Protein AF-A0A847WCS1-F1 (afdb_monomer_lite)

Radius of gyration: 40.18 Å; chains: 1; bounding box: 120×86×100 Å

Sequence (446 aa):
MSDKREQFNSEPVEEYTLEAILAEYKSEAFLKNERRLSREELEKQAEEIIREMRRLAELEVAEEAVPQTELPQEEPATQPEQEAESAAPQESSHPEMVAEELPERELYAKYDPVKTDSEYKFTEDIARAEKAIQKDEARRRRKEEQQLRAERRAALKAQRLEEQNRRKEEEPELTLAEAMSKYAYGLPSLRRRTFMSFLICALMVLMLIFDRTGTHVALLFPPDPVKQAMSFMLLQLLVMLFGVDVLINGLTDLFTLKPSGDSLAALACLASLADALLIILGRADNTGQPYCTAAACTLAFALQGSKLKKKGFRVVFKTMKATKVPTIVTAEGDKTEEGVVLCRKLGSSAGFIKKTEEPNIADRVYLRLAPLLIIASALFALVAAAMNGGRVYVHFFAAMTAVSASFTVSLIYNRPFAAIARRLADYGAVIAGWTGAKEISEAVGI

pLDDT: mean 74.34, std 20.88, range [23.66, 95.81]

Structure (mmCIF, N/CA/C/O backbone):
data_AF-A0A847WCS1-F1
#
_entry.id   AF-A0A847WCS1-F1
#
loop_
_atom_site.group_PDB
_atom_site.id
_atom_site.type_symbol
_atom_site.label_atom_id
_atom_site.label_alt_id
_atom_site.label_comp_id
_atom_site.label_asym_id
_atom_site.label_entity_id
_atom_site.label_seq_id
_atom_site.pdbx_PDB_ins_code
_atom_site.Cartn_x
_atom_site.Cartn_y
_atom_site.Cartn_z
_atom_site.occupancy
_atom_site.B_iso_or_equiv
_atom_site.auth_seq_id
_atom_site.auth_comp_id
_atom_site.auth_asym_id
_atom_site.auth_atom_id
_atom_site.pdbx_PDB_model_num
ATOM 1 N N . MET A 1 1 ? -58.349 -21.058 -31.175 1.00 37.59 1 MET A N 1
ATOM 2 C CA . MET A 1 1 ? -57.361 -22.090 -31.552 1.00 37.59 1 MET A CA 1
ATOM 3 C C . MET A 1 1 ? -56.083 -21.728 -30.812 1.00 37.59 1 MET A C 1
ATOM 5 O O . MET A 1 1 ? -55.447 -20.763 -31.197 1.00 37.59 1 MET A O 1
ATOM 9 N N . SER A 1 2 ? -55.939 -22.174 -29.561 1.00 33.75 2 SER A N 1
ATOM 10 C CA . SER A 1 2 ? -55.423 -23.509 -29.180 1.00 33.75 2 SER A CA 1
ATOM 11 C C . SER A 1 2 ? -53.913 -23.576 -29.420 1.00 33.75 2 SER A C 1
ATOM 13 O O . SER A 1 2 ? -53.486 -23.295 -30.526 1.00 33.75 2 SER A O 1
ATOM 15 N N . ASP A 1 3 ? -53.056 -23.973 -28.487 1.00 38.62 3 ASP A N 1
ATOM 16 C CA . ASP A 1 3 ? -53.219 -24.498 -27.130 1.00 38.62 3 ASP A CA 1
ATOM 17 C C . ASP A 1 3 ? -51.796 -24.651 -26.541 1.00 38.62 3 ASP A C 1
ATOM 19 O O . ASP A 1 3 ? -50.854 -24.846 -27.304 1.00 38.62 3 ASP A O 1
ATOM 23 N N . LYS A 1 4 ? -51.711 -24.669 -25.203 1.00 38.28 4 LYS A N 1
ATOM 24 C CA . LYS A 1 4 ? -50.701 -25.343 -24.344 1.00 38.28 4 LYS A CA 1
ATOM 25 C C . LYS A 1 4 ? -49.237 -24.859 -24.331 1.00 38.28 4 LYS A C 1
ATOM 27 O O . LYS A 1 4 ? -48.561 -24.857 -25.345 1.00 38.28 4 LYS A O 1
ATOM 32 N N . ARG A 1 5 ? -48.781 -24.315 -23.181 1.00 34.03 5 ARG A N 1
ATOM 33 C CA . ARG A 1 5 ? -48.191 -24.986 -21.972 1.00 34.03 5 ARG A CA 1
ATOM 34 C C . ARG A 1 5 ? -46.751 -25.440 -22.261 1.00 34.03 5 ARG A C 1
ATOM 36 O O . ARG A 1 5 ? -46.531 -26.039 -23.297 1.00 34.03 5 ARG A O 1
ATOM 43 N N . GLU A 1 6 ? -45.740 -25.106 -21.456 1.00 43.44 6 GLU A N 1
ATOM 44 C CA . GLU A 1 6 ? -45.509 -25.452 -20.032 1.00 43.44 6 GLU A CA 1
ATOM 45 C C . GLU A 1 6 ? -44.776 -24.287 -19.292 1.00 43.44 6 GLU A C 1
ATOM 47 O O . GLU A 1 6 ? -43.970 -23.605 -19.915 1.00 43.44 6 GLU A O 1
ATOM 52 N N . GLN A 1 7 ? -45.135 -23.819 -18.076 1.00 37.75 7 GLN A N 1
ATOM 53 C CA . GLN A 1 7 ? -44.969 -24.405 -16.714 1.00 37.75 7 GLN A CA 1
ATOM 54 C C . GLN A 1 7 ? -43.489 -24.711 -16.377 1.00 37.75 7 GLN A C 1
ATOM 56 O O . GLN A 1 7 ? -42.843 -25.368 -17.172 1.00 37.75 7 GLN A O 1
ATOM 61 N N . PHE A 1 8 ? -42.820 -24.306 -15.285 1.00 33.00 8 PHE A N 1
ATOM 62 C CA . PHE A 1 8 ? -43.088 -23.931 -13.875 1.00 33.00 8 PHE A CA 1
ATOM 63 C C . PHE A 1 8 ? -41.818 -23.137 -13.416 1.00 33.00 8 PHE A C 1
ATOM 65 O O . PHE A 1 8 ? -40.750 -23.369 -13.972 1.00 33.00 8 PHE A O 1
ATOM 72 N N . ASN A 1 9 ? -41.777 -22.181 -12.483 1.00 31.84 9 ASN A N 1
ATOM 73 C CA . ASN A 1 9 ? -42.064 -22.294 -11.054 1.00 31.84 9 ASN A CA 1
ATOM 74 C C . ASN A 1 9 ? -42.052 -20.868 -10.455 1.00 31.84 9 ASN A C 1
ATOM 76 O O . ASN A 1 9 ? -41.029 -20.186 -10.512 1.00 31.84 9 ASN A O 1
ATOM 80 N N . SER A 1 10 ? -43.179 -20.406 -9.921 1.00 38.66 10 SER A N 1
ATOM 81 C CA . SER A 1 10 ? -43.286 -19.154 -9.166 1.00 38.66 10 SER A CA 1
ATOM 82 C C . SER A 1 10 ? -43.655 -19.512 -7.733 1.00 38.66 10 SER A C 1
ATOM 84 O O . SER A 1 10 ? -44.780 -19.948 -7.486 1.00 38.66 10 SER A O 1
ATOM 86 N N . GLU A 1 11 ? -42.709 -19.357 -6.811 1.00 40.66 11 GLU A N 1
ATOM 87 C CA . GLU A 1 11 ? -42.997 -19.393 -5.378 1.00 40.66 11 GLU A CA 1
ATOM 88 C C . GLU A 1 11 ? -43.954 -18.240 -5.027 1.00 40.66 11 GLU A C 1
ATOM 90 O O . GLU A 1 11 ? -43.797 -17.133 -5.559 1.00 40.66 11 GLU A O 1
ATOM 95 N N . PRO A 1 12 ? -44.971 -18.470 -4.182 1.00 41.72 12 PRO A N 1
ATOM 96 C CA . PRO A 1 12 ? -45.844 -17.400 -3.737 1.00 41.72 12 PRO A CA 1
ATOM 97 C C . PRO A 1 12 ? -45.059 -16.480 -2.800 1.00 41.72 12 PRO A C 1
ATOM 99 O O . PRO A 1 12 ? -44.507 -16.912 -1.793 1.00 41.72 12 PRO A O 1
ATOM 102 N N . VAL A 1 13 ? -45.021 -15.193 -3.138 1.00 45.59 13 VAL A N 1
ATOM 103 C CA . VAL A 1 13 ? -44.624 -14.140 -2.203 1.00 45.59 13 VAL A CA 1
ATOM 104 C C . VAL A 1 13 ? -45.697 -14.106 -1.118 1.00 45.59 13 VAL A C 1
ATOM 106 O O . VAL A 1 13 ? -46.792 -13.596 -1.350 1.00 45.59 13 VAL A O 1
ATOM 109 N N . GLU A 1 14 ? -45.415 -14.708 0.036 1.00 50.34 14 GLU A N 1
ATOM 110 C CA . GLU A 1 14 ? -46.241 -14.553 1.230 1.00 50.34 14 GLU A CA 1
ATOM 111 C C . GLU A 1 14 ? -46.195 -13.080 1.655 1.00 50.34 14 GLU A C 1
ATOM 113 O O . GLU A 1 14 ? -45.198 -12.576 2.175 1.00 50.34 14 GLU A O 1
ATOM 118 N N . GLU A 1 15 ? -47.280 -12.353 1.388 1.00 49.22 15 GLU A N 1
ATOM 119 C CA . GLU A 1 15 ? -47.531 -11.069 2.030 1.00 49.22 15 GLU A CA 1
ATOM 120 C C . GLU A 1 15 ? -47.721 -11.319 3.530 1.00 49.22 15 GLU A C 1
ATOM 122 O O . GLU A 1 15 ? -48.781 -11.758 3.980 1.00 49.22 15 GLU A O 1
ATOM 127 N N . TYR A 1 16 ? -46.680 -11.037 4.315 1.00 54.09 16 TYR A N 1
ATOM 128 C CA . TYR A 1 16 ? -46.764 -11.010 5.771 1.00 54.09 16 TYR A CA 1
ATOM 129 C C . TYR A 1 16 ? -47.718 -9.895 6.203 1.00 54.09 16 TYR A C 1
ATOM 131 O O . TYR A 1 16 ? -47.348 -8.726 6.334 1.00 54.09 16 TYR A O 1
ATOM 139 N N . THR A 1 17 ? -48.978 -10.260 6.409 1.00 65.75 17 THR A N 1
ATOM 140 C CA . THR A 1 17 ? -49.976 -9.368 6.991 1.00 65.75 17 THR A CA 1
ATOM 141 C C . THR A 1 17 ? -49.693 -9.192 8.483 1.00 65.75 17 THR A C 1
ATOM 143 O O . THR A 1 17 ? -49.272 -10.119 9.177 1.00 65.75 17 THR A O 1
ATOM 146 N N . LEU A 1 18 ? -49.932 -7.984 9.004 1.00 51.53 18 LEU A N 1
ATOM 147 C CA . LEU A 1 18 ? -49.748 -7.651 10.425 1.00 51.53 18 LEU A CA 1
ATOM 148 C C . LEU A 1 18 ? -50.514 -8.621 11.348 1.00 51.53 18 LEU A C 1
ATOM 150 O O . LEU A 1 18 ? -50.084 -8.905 12.463 1.00 51.53 18 LEU A O 1
ATOM 154 N N . GLU A 1 19 ? -51.636 -9.152 10.861 1.00 63.06 19 GLU A N 1
ATOM 155 C CA . GLU A 1 19 ? -52.473 -10.129 11.555 1.00 63.06 19 GLU A CA 1
ATOM 156 C C . GLU A 1 19 ? -51.798 -11.501 11.676 1.00 63.06 19 GLU A C 1
ATOM 158 O O . GLU A 1 19 ? -51.911 -12.127 12.729 1.00 63.06 19 GLU A O 1
ATOM 163 N N . ALA A 1 20 ? -51.035 -11.934 10.665 1.00 67.94 20 ALA A N 1
ATOM 164 C CA . ALA A 1 20 ? -50.258 -13.172 10.713 1.00 67.94 20 ALA A CA 1
ATOM 165 C C . ALA A 1 20 ? -49.102 -13.072 11.723 1.00 67.94 20 ALA A C 1
ATOM 167 O O . ALA A 1 20 ? -48.931 -13.968 12.547 1.00 67.94 20 ALA A O 1
ATOM 168 N N . ILE A 1 21 ? -48.393 -11.936 11.752 1.00 62.59 21 ILE A N 1
ATOM 169 C CA . ILE A 1 21 ? -47.317 -11.672 12.727 1.00 62.59 21 ILE A CA 1
ATOM 170 C C . ILE A 1 21 ? -47.882 -11.605 14.155 1.00 62.59 21 ILE A C 1
ATOM 172 O O . ILE A 1 21 ? -47.307 -12.152 15.096 1.00 62.59 21 ILE A O 1
ATOM 176 N N . LEU A 1 22 ? -49.038 -10.959 14.339 1.00 60.16 22 LEU A N 1
ATOM 177 C CA . LEU A 1 22 ? -49.701 -10.894 15.643 1.00 60.16 22 LEU A CA 1
ATOM 178 C C . LEU A 1 22 ? -50.231 -12.258 16.092 1.00 60.16 22 LEU A C 1
ATOM 180 O O . LEU A 1 22 ? -50.195 -12.543 17.288 1.00 60.16 22 LEU A O 1
ATOM 184 N N . ALA A 1 23 ? -50.713 -13.096 15.174 1.00 69.44 23 ALA A N 1
ATOM 185 C CA . ALA A 1 23 ? -51.176 -14.445 15.480 1.00 69.44 23 ALA A CA 1
ATOM 186 C C . ALA A 1 23 ? -50.016 -15.366 15.883 1.00 69.44 23 ALA A C 1
ATOM 188 O O . ALA A 1 23 ? -50.132 -16.076 16.884 1.00 69.44 23 ALA A O 1
ATOM 189 N N . GLU A 1 24 ? -48.887 -15.290 15.178 1.00 66.12 24 GLU A N 1
ATOM 190 C CA . GLU A 1 24 ? -47.669 -16.036 15.499 1.00 66.12 24 GLU A CA 1
ATOM 191 C C . GLU A 1 24 ? -47.124 -15.631 16.879 1.00 66.12 24 GLU A C 1
ATOM 193 O O . GLU A 1 24 ? -46.947 -16.483 17.751 1.00 66.12 24 GLU A O 1
ATOM 198 N N . TYR A 1 25 ? -47.036 -14.328 17.165 1.00 58.84 25 TYR A N 1
ATOM 199 C CA . TYR A 1 25 ? -46.580 -13.830 18.469 1.00 58.84 25 TYR A CA 1
ATOM 200 C C . TYR A 1 25 ? -47.518 -14.218 19.625 1.00 58.84 25 TYR A C 1
ATOM 202 O O . TYR A 1 25 ? -47.087 -14.512 20.742 1.00 58.84 25 TYR A O 1
ATOM 210 N N . LYS A 1 26 ? -48.834 -14.247 19.373 1.00 50.81 26 LYS A N 1
ATOM 211 C CA . LYS A 1 26 ? -49.825 -14.687 20.367 1.00 50.81 26 LYS A CA 1
ATOM 212 C C . LYS A 1 26 ? -49.760 -16.199 20.596 1.00 50.81 26 LYS A C 1
ATOM 214 O O . LYS A 1 26 ? -50.041 -16.636 21.710 1.00 50.81 26 LYS A O 1
ATOM 219 N N . SER A 1 27 ? -49.386 -16.972 19.576 1.00 45.47 27 SER A N 1
ATOM 220 C CA . SER A 1 27 ? -49.219 -18.425 19.661 1.00 45.47 27 SER A CA 1
ATOM 221 C C . SER A 1 27 ? -47.965 -18.822 20.450 1.00 45.47 27 SER A C 1
ATOM 223 O O . SER A 1 27 ? -48.049 -19.688 21.322 1.00 45.47 27 SER A O 1
ATOM 225 N N . GLU A 1 28 ? -46.845 -18.115 20.264 1.00 51.12 28 GLU A N 1
ATOM 226 C CA . GLU A 1 28 ? -45.618 -18.346 21.037 1.00 51.12 28 GLU A CA 1
ATOM 227 C C . GLU A 1 28 ? -45.771 -17.942 22.509 1.00 51.12 28 GLU A C 1
ATOM 229 O O . GLU A 1 28 ? -45.350 -18.677 23.405 1.00 51.12 28 GLU A O 1
ATOM 234 N N . ALA A 1 29 ? -46.454 -16.825 22.787 1.00 52.47 29 ALA A N 1
ATOM 235 C CA . ALA A 1 29 ? -46.742 -16.396 24.157 1.00 52.47 29 ALA A CA 1
ATOM 236 C C . ALA A 1 29 ? -47.665 -17.378 24.911 1.00 52.47 29 ALA A C 1
ATOM 238 O O . ALA A 1 29 ? -47.569 -17.504 26.132 1.00 52.47 29 ALA A O 1
ATOM 239 N N . PHE A 1 30 ? -48.539 -18.098 24.196 1.00 44.53 30 PHE A N 1
ATOM 240 C CA . PHE A 1 30 ? -49.369 -19.162 24.770 1.00 44.53 30 PHE A CA 1
ATOM 241 C C . PHE A 1 30 ? -48.567 -20.441 25.060 1.00 44.53 30 PHE A C 1
ATOM 243 O O . PHE A 1 30 ? -48.813 -21.090 26.075 1.00 44.53 30 PHE A O 1
ATOM 250 N N . LEU A 1 31 ? -47.593 -20.787 24.211 1.00 50.81 31 LEU A N 1
ATOM 251 C CA . LEU A 1 31 ? -46.738 -21.971 24.377 1.00 50.81 31 LEU A CA 1
ATOM 252 C C . LEU A 1 31 ? -45.751 -21.841 25.544 1.00 50.81 31 LEU A C 1
ATOM 254 O O . LEU A 1 31 ? -45.410 -22.842 26.173 1.00 50.81 31 LEU A O 1
ATOM 258 N N . LYS A 1 32 ? -45.312 -20.619 25.863 1.00 49.38 32 LYS A N 1
ATOM 259 C CA . LYS A 1 32 ? -44.303 -20.372 26.905 1.00 49.38 32 LYS A CA 1
ATOM 260 C C . LYS A 1 32 ? -44.846 -20.179 28.322 1.00 49.38 32 LYS A C 1
ATOM 262 O O . LYS A 1 32 ? -44.051 -20.018 29.241 1.00 49.38 32 LYS A O 1
ATOM 267 N N . ASN A 1 33 ? -46.168 -20.217 28.519 1.00 44.75 33 ASN A N 1
ATOM 268 C CA . ASN A 1 33 ? -46.837 -19.998 29.812 1.00 44.75 33 ASN A CA 1
ATOM 269 C C . ASN A 1 33 ? -46.249 -18.815 30.616 1.00 44.75 33 ASN A C 1
ATOM 271 O O . ASN A 1 33 ? -46.167 -18.845 31.846 1.00 44.75 33 ASN A O 1
ATOM 275 N N . GLU A 1 34 ? -45.812 -17.767 29.914 1.00 47.06 34 GLU A N 1
ATOM 276 C CA . GLU A 1 34 ? -45.336 -16.538 30.529 1.00 47.06 34 GLU A CA 1
ATOM 277 C C . GLU A 1 34 ? -46.577 -15.764 30.971 1.00 47.06 34 GLU A C 1
ATOM 279 O O . GLU A 1 34 ? -47.284 -15.139 30.173 1.00 47.06 34 GLU A O 1
ATOM 284 N N . ARG A 1 35 ? -46.894 -15.849 32.268 1.00 48.09 35 ARG A N 1
ATOM 285 C CA . ARG A 1 35 ? -47.868 -14.946 32.881 1.00 48.09 35 ARG A CA 1
ATOM 286 C C . ARG A 1 35 ? -47.404 -13.526 32.583 1.00 48.09 35 ARG A C 1
ATOM 288 O O . ARG A 1 35 ? -46.325 -13.130 33.014 1.00 48.09 35 ARG A O 1
ATOM 295 N N . ARG A 1 36 ? -48.218 -12.767 31.846 1.00 45.41 36 ARG A N 1
ATOM 296 C CA . ARG A 1 36 ? -48.020 -11.326 31.683 1.00 45.41 36 ARG A CA 1
ATOM 297 C C . ARG A 1 36 ? -47.980 -10.719 33.081 1.00 45.41 36 ARG A C 1
ATOM 299 O O . ARG A 1 36 ? -49.024 -10.668 33.729 1.00 45.41 36 ARG A O 1
ATOM 306 N N . LEU A 1 37 ? -46.797 -10.313 33.540 1.00 57.44 37 LEU A N 1
ATOM 307 C CA . LEU A 1 37 ? -46.687 -9.525 34.760 1.00 57.44 37 LEU A CA 1
ATOM 308 C C . LEU A 1 37 ? -47.552 -8.279 34.579 1.00 57.44 37 LEU A C 1
ATOM 310 O O . LEU A 1 37 ? -47.523 -7.629 33.526 1.00 57.44 37 LEU A O 1
ATOM 314 N N . SER A 1 38 ? -48.359 -7.987 35.594 1.00 61.47 38 SER A N 1
ATOM 315 C CA . SER A 1 38 ? -49.131 -6.753 35.649 1.00 61.47 38 SER A CA 1
ATOM 316 C C . SER A 1 38 ? -48.179 -5.567 35.492 1.00 61.47 38 SER A C 1
ATOM 318 O O . SER A 1 38 ? -47.046 -5.602 35.973 1.00 61.47 38 SER A O 1
ATOM 320 N N . ARG A 1 39 ? -48.629 -4.489 34.844 1.00 59.03 39 ARG A N 1
ATOM 321 C CA . ARG A 1 39 ? -47.844 -3.250 34.718 1.00 59.03 39 ARG A CA 1
ATOM 322 C C . ARG A 1 39 ? -47.336 -2.761 36.083 1.00 59.03 39 ARG A C 1
ATOM 324 O O . ARG A 1 39 ? -46.213 -2.287 36.174 1.00 59.03 39 ARG A O 1
ATOM 331 N N . GLU A 1 40 ? -48.125 -2.976 37.133 1.00 65.56 40 GLU A N 1
ATOM 332 C CA . GLU A 1 40 ? -47.768 -2.649 38.517 1.00 65.56 40 GLU A CA 1
ATOM 333 C C . GLU A 1 40 ? -46.662 -3.554 39.088 1.00 65.56 40 GLU A C 1
ATOM 335 O O . GLU A 1 40 ? -45.864 -3.112 39.908 1.00 65.56 40 GLU A O 1
ATOM 340 N N . GLU A 1 41 ? -46.584 -4.818 38.667 1.00 68.69 41 GLU A N 1
ATOM 341 C CA . GLU A 1 41 ? -45.518 -5.746 39.074 1.00 68.69 41 GLU A CA 1
ATOM 342 C C . GLU A 1 41 ? -44.217 -5.452 38.324 1.00 68.69 41 GLU A C 1
ATOM 344 O O . GLU A 1 41 ? -43.139 -5.541 38.908 1.00 68.69 41 GLU A O 1
ATOM 349 N N . LEU A 1 42 ? -44.318 -5.038 37.057 1.00 65.25 42 LEU A N 1
ATOM 350 C CA . LEU A 1 42 ? -43.174 -4.606 36.255 1.00 65.25 42 LEU A CA 1
ATOM 351 C C . LEU A 1 42 ? -42.560 -3.310 36.802 1.00 65.25 42 LEU A C 1
ATOM 353 O O . LEU A 1 42 ? -41.341 -3.183 36.871 1.00 65.25 42 LEU A O 1
ATOM 357 N N . GLU A 1 43 ? -43.407 -2.360 37.207 1.00 68.62 43 GLU A N 1
ATOM 358 C CA . GLU A 1 43 ? -42.979 -1.105 37.832 1.00 68.62 43 GLU A CA 1
ATOM 359 C C . GLU A 1 43 ? -42.336 -1.368 39.204 1.00 68.62 43 GLU A C 1
ATOM 361 O O . GLU A 1 43 ? -41.262 -0.835 39.474 1.00 68.62 43 GLU A O 1
ATOM 366 N N . LYS A 1 44 ? -42.888 -2.286 40.012 1.00 76.56 44 LYS A N 1
ATOM 367 C CA . LYS A 1 44 ? -42.264 -2.712 41.279 1.00 76.56 44 LYS A CA 1
ATOM 368 C C . LYS A 1 44 ? -40.911 -3.394 41.080 1.00 76.56 44 LYS A C 1
ATOM 370 O O . LYS A 1 44 ? -39.972 -3.074 41.801 1.00 76.56 44 LYS A O 1
ATOM 375 N N . GLN A 1 45 ? -40.782 -4.285 40.096 1.00 70.38 45 GLN A N 1
ATOM 376 C CA . GLN A 1 45 ? -39.493 -4.910 39.778 1.00 70.38 45 GLN A CA 1
ATOM 377 C C . GLN A 1 45 ? -38.478 -3.894 39.243 1.00 70.38 45 GLN A C 1
ATOM 379 O O . GLN A 1 45 ? -37.302 -3.962 39.591 1.00 70.38 45 GLN A O 1
ATOM 384 N N . ALA A 1 46 ? -38.912 -2.928 38.430 1.00 73.12 46 ALA A N 1
ATOM 385 C CA . ALA A 1 46 ? -38.041 -1.858 37.954 1.00 73.12 46 ALA A CA 1
ATOM 386 C C . ALA A 1 46 ? -37.548 -0.972 39.111 1.00 73.12 46 ALA A C 1
ATOM 388 O O . ALA A 1 46 ? -36.363 -0.644 39.165 1.00 73.12 46 ALA A O 1
ATOM 389 N N . GLU A 1 47 ? -38.423 -0.627 40.059 1.00 81.81 47 GLU A N 1
ATOM 390 C CA . GLU A 1 47 ? -38.052 0.118 41.267 1.00 81.81 47 GLU A CA 1
ATOM 391 C C . GLU A 1 47 ? -37.098 -0.672 42.171 1.00 81.81 47 GLU A C 1
ATOM 393 O O . GLU A 1 47 ? -36.143 -0.101 42.701 1.00 81.81 47 GLU A O 1
ATOM 398 N N . GLU A 1 48 ? -37.307 -1.981 42.310 1.00 83.38 48 GLU A N 1
ATOM 399 C CA . GLU A 1 48 ? -36.441 -2.864 43.093 1.00 83.38 48 GLU A CA 1
ATOM 400 C C . GLU A 1 48 ? -35.038 -2.969 42.474 1.00 83.38 48 GLU A C 1
ATOM 402 O O . GLU A 1 48 ? -34.047 -2.779 43.174 1.00 83.38 48 GLU A O 1
ATOM 407 N N . ILE A 1 49 ? -34.938 -3.111 41.147 1.00 77.12 49 ILE A N 1
ATOM 408 C CA . ILE A 1 49 ? -33.656 -3.107 40.420 1.00 77.12 49 ILE A CA 1
ATOM 409 C C . ILE A 1 49 ? -32.938 -1.758 40.563 1.00 77.12 49 ILE A C 1
ATOM 411 O O . ILE A 1 49 ? -31.729 -1.718 40.793 1.00 77.12 49 ILE A O 1
ATOM 415 N N . ILE A 1 50 ? -33.660 -0.637 40.458 1.00 80.81 50 ILE A N 1
ATOM 416 C CA . ILE A 1 50 ? -33.079 0.704 40.641 1.00 80.81 50 ILE A CA 1
ATOM 417 C C . ILE A 1 50 ? -32.562 0.881 42.076 1.00 80.81 50 ILE A C 1
ATOM 419 O O . ILE A 1 50 ? -31.510 1.492 42.286 1.00 80.81 50 ILE A O 1
ATOM 423 N N . ARG A 1 51 ? -33.271 0.329 43.066 1.00 81.69 51 ARG A N 1
ATOM 424 C CA . ARG A 1 51 ? -32.871 0.361 44.475 1.00 81.69 51 ARG A CA 1
ATOM 425 C C . ARG A 1 51 ? -31.635 -0.498 44.739 1.00 81.69 51 ARG A C 1
ATOM 427 O O . ARG A 1 51 ? -30.737 -0.038 45.441 1.00 81.69 51 ARG A O 1
ATOM 434 N N . GLU A 1 52 ? -31.562 -1.683 44.141 1.00 80.38 52 GLU A N 1
ATOM 435 C CA . GLU A 1 52 ? -30.392 -2.565 44.209 1.00 80.38 52 GLU A CA 1
ATOM 436 C C . GLU A 1 52 ? -29.165 -1.880 43.582 1.00 80.38 52 GLU A C 1
ATOM 438 O O . GLU A 1 52 ? -28.100 -1.833 44.193 1.00 80.38 52 GLU A O 1
ATOM 443 N N . MET A 1 53 ? -29.328 -1.240 42.414 1.00 68.12 53 MET A N 1
ATOM 444 C CA . MET A 1 53 ? -28.249 -0.489 41.756 1.00 68.12 53 MET A CA 1
ATOM 445 C C . MET A 1 53 ? -27.766 0.704 42.583 1.00 68.12 53 MET A C 1
ATOM 447 O O . MET A 1 53 ? -26.567 0.961 42.652 1.00 68.12 53 MET A O 1
ATOM 451 N N . ARG A 1 54 ? -28.679 1.426 43.243 1.00 79.88 54 ARG A N 1
ATOM 452 C CA . ARG A 1 54 ? -28.306 2.514 44.157 1.00 79.88 54 ARG A CA 1
ATOM 453 C C . ARG A 1 54 ? -27.538 1.985 45.371 1.00 79.88 54 ARG A C 1
ATOM 455 O O . ARG A 1 54 ? -26.571 2.612 45.781 1.00 79.88 54 ARG A O 1
ATOM 462 N N . ARG A 1 55 ? -27.936 0.833 45.915 1.00 78.44 55 ARG A N 1
ATOM 463 C CA . ARG A 1 55 ? -27.261 0.195 47.053 1.00 78.44 55 ARG A CA 1
ATOM 464 C C . ARG A 1 55 ? -25.854 -0.282 46.692 1.00 78.44 55 ARG A C 1
ATOM 466 O O . ARG A 1 55 ? -24.947 -0.121 47.496 1.00 78.44 55 ARG A O 1
ATOM 473 N N . LEU A 1 56 ? -25.668 -0.829 45.491 1.00 76.81 56 LEU A N 1
ATOM 474 C CA . LEU A 1 56 ? -24.349 -1.221 44.985 1.00 76.81 56 LEU A CA 1
ATOM 475 C C . LEU A 1 56 ? -23.441 -0.002 44.769 1.00 76.81 56 LEU A C 1
ATOM 477 O O . LEU A 1 56 ? -22.288 -0.036 45.178 1.00 76.81 56 LEU A O 1
ATOM 481 N N . ALA A 1 57 ? -23.983 1.101 44.246 1.00 70.38 57 ALA A N 1
ATOM 482 C CA . ALA A 1 57 ? -23.241 2.356 44.123 1.00 70.38 57 ALA A CA 1
ATOM 483 C C . ALA A 1 57 ? -22.875 2.968 45.492 1.00 70.38 57 ALA A C 1
ATOM 485 O O . ALA A 1 57 ? -21.793 3.519 45.656 1.00 70.38 57 ALA A O 1
ATOM 486 N N . GLU A 1 58 ? -23.751 2.865 46.496 1.00 71.00 58 GLU A N 1
ATOM 487 C CA . GLU A 1 58 ? -23.454 3.311 47.867 1.00 71.00 58 GLU A CA 1
ATOM 488 C C . GLU A 1 58 ? -22.393 2.428 48.551 1.00 71.00 58 GLU A C 1
ATOM 490 O O . GLU A 1 58 ? -21.611 2.938 49.352 1.00 71.00 58 GLU A O 1
ATOM 495 N N . LEU A 1 59 ? -22.321 1.134 48.216 1.00 68.25 59 LEU A N 1
ATOM 496 C CA . LEU A 1 59 ? -21.271 0.227 48.694 1.00 68.25 59 LEU A CA 1
ATOM 497 C C . LEU A 1 59 ? -19.917 0.509 48.028 1.00 68.25 59 LEU A C 1
ATOM 499 O O . LEU A 1 59 ? -18.917 0.544 48.736 1.00 68.25 59 LEU A O 1
ATOM 503 N N . GLU A 1 60 ? -19.885 0.802 46.723 1.00 56.53 60 GLU A N 1
ATOM 504 C CA . GLU A 1 60 ? -18.657 1.228 46.025 1.00 56.53 60 GLU A CA 1
ATOM 505 C C . GLU A 1 60 ? -18.105 2.545 46.601 1.00 56.53 60 GLU A C 1
ATOM 507 O O . GLU A 1 60 ? -16.905 2.672 46.838 1.00 56.53 60 GLU A O 1
ATOM 512 N N . VAL A 1 61 ? -18.978 3.507 46.926 1.00 57.78 61 VAL A N 1
ATOM 513 C CA . VAL A 1 61 ? -18.571 4.780 47.554 1.00 57.78 61 VAL A CA 1
ATOM 514 C C . VAL A 1 61 ? -18.118 4.589 49.009 1.00 57.78 61 VAL A C 1
ATOM 516 O O . VAL A 1 61 ? -17.251 5.321 49.486 1.00 57.78 61 VAL A O 1
ATOM 519 N N . ALA A 1 62 ? -18.675 3.611 49.729 1.00 51.78 62 ALA A N 1
ATOM 520 C CA . ALA A 1 62 ? -18.245 3.278 51.087 1.00 51.78 62 ALA A CA 1
ATOM 521 C C . ALA A 1 62 ? -16.896 2.534 51.117 1.00 51.78 62 ALA A C 1
ATOM 523 O O . ALA A 1 62 ? -16.137 2.700 52.072 1.00 51.78 62 ALA A O 1
ATOM 524 N N . GLU A 1 63 ? -16.580 1.754 50.079 1.00 50.16 63 GLU A N 1
ATOM 525 C CA . GLU A 1 63 ? -15.305 1.040 49.936 1.00 50.16 63 GLU A CA 1
ATOM 526 C C . GLU A 1 63 ? -14.150 1.993 49.562 1.00 50.16 63 GLU A C 1
ATOM 528 O O . GLU A 1 63 ? -13.036 1.837 50.060 1.00 50.16 63 GLU A O 1
ATOM 533 N N . GLU A 1 64 ? -14.426 3.062 48.803 1.00 46.38 64 GLU A N 1
ATOM 534 C CA . GLU A 1 64 ? -13.459 4.143 48.534 1.00 46.38 64 GLU A CA 1
ATOM 535 C C . GLU A 1 64 ? -13.207 5.077 49.739 1.00 46.38 64 GLU A C 1
ATOM 537 O O . GLU A 1 64 ? -12.225 5.821 49.753 1.00 46.38 64 GLU A O 1
ATOM 542 N N . ALA A 1 65 ? -14.053 5.038 50.776 1.00 41.91 65 ALA A N 1
ATOM 543 C CA . ALA A 1 65 ? -13.986 5.930 51.938 1.00 41.91 65 ALA A CA 1
ATOM 544 C C . ALA A 1 65 ? -13.261 5.334 53.165 1.00 41.91 65 ALA A C 1
ATOM 546 O O . ALA A 1 65 ? -13.461 5.806 54.289 1.00 41.91 65 ALA A O 1
ATOM 547 N N . VAL A 1 66 ? -12.405 4.320 52.985 1.00 33.53 66 VAL A N 1
ATOM 548 C CA . VAL A 1 66 ? -11.523 3.827 54.057 1.00 33.53 66 VAL A CA 1
ATOM 549 C C . VAL A 1 66 ? -10.292 4.746 54.178 1.00 33.53 66 VAL A C 1
ATOM 551 O O . VAL A 1 66 ? -9.527 4.870 53.220 1.00 33.53 66 VAL A O 1
ATOM 554 N N . PRO A 1 67 ? -10.049 5.396 55.335 1.00 32.66 67 PRO A N 1
ATOM 555 C CA . PRO A 1 67 ? -8.889 6.261 55.524 1.00 32.66 67 PRO A CA 1
ATOM 556 C C . PRO A 1 67 ? -7.585 5.456 55.494 1.00 32.66 67 PRO A C 1
ATOM 558 O O . PRO A 1 67 ? -7.445 4.458 56.204 1.00 32.66 67 PRO A O 1
ATOM 561 N N . GLN A 1 68 ? -6.610 5.932 54.714 1.00 35.66 68 GLN A N 1
ATOM 562 C CA . GLN A 1 68 ? -5.224 5.461 54.742 1.00 35.66 68 GLN A CA 1
ATOM 563 C C . GLN A 1 68 ? -4.687 5.522 56.180 1.00 35.66 68 GLN A C 1
ATOM 565 O O . GLN A 1 68 ? -4.388 6.597 56.693 1.00 35.66 68 GLN A O 1
ATOM 570 N N . THR A 1 69 ? -4.577 4.363 56.828 1.00 27.05 69 THR A N 1
ATOM 571 C CA . THR A 1 69 ? -3.917 4.216 58.128 1.00 27.05 69 THR A CA 1
ATOM 572 C C . THR A 1 69 ? -2.470 3.790 57.894 1.00 27.05 69 THR A C 1
ATOM 574 O O . THR A 1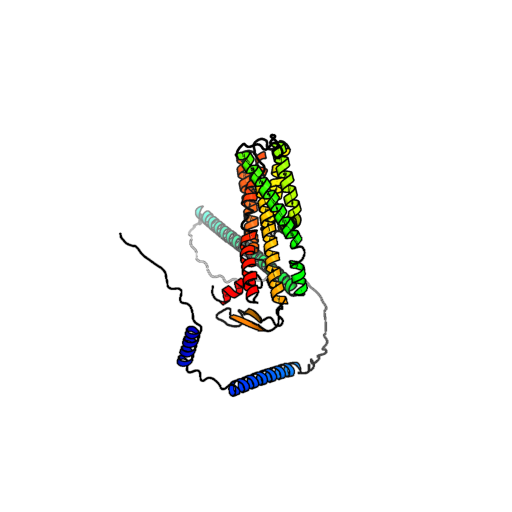 69 ? -2.197 2.675 57.464 1.00 27.05 69 THR A O 1
ATOM 577 N N . GLU A 1 70 ? -1.585 4.764 58.097 1.00 28.08 70 GLU A N 1
ATOM 578 C CA . GLU A 1 70 ? -0.250 4.699 58.705 1.00 28.08 70 GLU A CA 1
ATOM 579 C C . GLU A 1 70 ? 0.609 3.437 58.475 1.00 28.08 70 GLU A C 1
ATOM 581 O O . GLU A 1 70 ? 0.419 2.385 59.080 1.00 28.08 70 GLU A O 1
ATOM 586 N N . LEU A 1 71 ? 1.659 3.615 57.665 1.00 28.52 71 LEU A N 1
ATOM 587 C CA . LEU A 1 71 ? 2.879 2.804 57.675 1.00 28.52 71 LEU A CA 1
ATOM 588 C C . LEU A 1 71 ? 3.607 2.969 59.025 1.00 28.52 71 LEU A C 1
ATOM 590 O O . LEU A 1 71 ? 3.966 4.102 59.361 1.00 28.52 71 LEU A O 1
ATOM 594 N N . PRO A 1 72 ? 3.921 1.891 59.766 1.00 31.42 72 PRO A N 1
ATOM 595 C CA . PRO A 1 72 ? 4.855 1.980 60.879 1.00 31.42 72 PRO A CA 1
ATOM 596 C C . PRO A 1 72 ? 6.292 2.144 60.373 1.00 31.42 72 PRO A C 1
ATOM 598 O O . PRO A 1 72 ? 6.802 1.336 59.598 1.00 31.42 72 PRO A O 1
ATOM 601 N N . GLN A 1 73 ? 6.917 3.227 60.829 1.00 27.20 73 GLN A N 1
ATOM 602 C CA . GLN A 1 73 ? 8.337 3.533 60.705 1.00 27.20 73 GLN A CA 1
ATOM 603 C C . GLN A 1 73 ? 9.176 2.534 61.514 1.00 27.20 73 GLN A C 1
ATOM 605 O O . GLN A 1 73 ? 8.826 2.218 62.650 1.00 27.20 73 GLN A O 1
ATOM 610 N N . GLU A 1 74 ? 10.318 2.115 60.972 1.00 28.75 74 GLU A N 1
ATOM 611 C CA . GLU A 1 74 ? 11.383 1.462 61.734 1.00 28.75 74 GLU A CA 1
ATOM 612 C C . GLU A 1 74 ? 12.708 2.175 61.417 1.00 28.75 74 GLU A C 1
ATOM 614 O O . GLU A 1 74 ? 13.115 2.307 60.262 1.00 28.75 74 GLU A O 1
ATOM 619 N N . GLU A 1 75 ? 13.337 2.701 62.463 1.00 27.94 75 GLU A N 1
ATOM 620 C CA . GLU A 1 75 ? 14.635 3.382 62.487 1.00 27.94 75 GLU A CA 1
ATOM 621 C C . GLU A 1 75 ? 15.485 2.684 63.584 1.00 27.94 75 GLU A C 1
ATOM 623 O O . GLU A 1 75 ? 14.936 1.956 64.413 1.00 27.94 75 GLU A O 1
ATOM 628 N N . PRO A 1 76 ? 16.804 2.908 63.674 1.00 34.16 76 PRO A N 1
ATOM 629 C CA . PRO A 1 76 ? 17.872 2.179 62.993 1.00 34.16 76 PRO A CA 1
ATOM 630 C C . PRO A 1 76 ? 18.745 1.362 63.977 1.00 34.16 76 PRO A C 1
ATOM 632 O O . PRO A 1 76 ? 18.771 1.632 65.177 1.00 34.16 76 PRO A O 1
ATOM 635 N N . ALA A 1 77 ? 19.552 0.415 63.482 1.00 28.55 77 ALA A N 1
ATOM 636 C CA . ALA A 1 77 ? 20.627 -0.188 64.279 1.00 28.55 77 ALA A CA 1
ATOM 637 C C . ALA A 1 77 ? 21.941 -0.316 63.492 1.00 28.55 77 ALA A C 1
ATOM 639 O O . ALA A 1 77 ? 22.003 -0.856 62.389 1.00 28.55 77 ALA A O 1
ATOM 640 N N . THR A 1 78 ? 22.972 0.243 64.114 1.00 24.92 78 THR A N 1
ATOM 641 C CA . THR A 1 78 ? 24.333 0.522 63.653 1.00 24.92 78 THR A CA 1
ATOM 642 C C . THR A 1 78 ? 25.241 -0.717 63.617 1.00 24.92 78 THR A C 1
ATOM 644 O O . THR A 1 78 ? 25.056 -1.670 64.370 1.00 24.92 78 THR A O 1
ATOM 647 N N . GLN A 1 79 ? 26.245 -0.647 62.737 1.00 28.56 79 GLN A N 1
ATOM 648 C CA . GLN A 1 79 ? 27.352 -1.582 62.471 1.00 28.56 79 GLN A CA 1
ATOM 649 C C . GLN A 1 79 ? 28.263 -1.859 63.689 1.00 28.56 79 GLN A C 1
ATOM 651 O O . GLN A 1 79 ? 28.195 -1.152 64.697 1.00 28.56 79 GLN A O 1
ATOM 656 N N . PRO A 1 80 ? 29.212 -2.807 63.555 1.00 30.38 80 PRO A N 1
ATOM 657 C CA . PRO A 1 80 ? 30.600 -2.344 63.413 1.00 30.38 80 PRO A CA 1
ATOM 658 C C . PRO A 1 80 ? 31.441 -3.056 62.334 1.00 30.38 80 PRO A C 1
ATOM 660 O O . PRO A 1 80 ? 31.398 -4.275 62.172 1.00 30.38 80 PRO A O 1
ATOM 663 N N . GLU A 1 81 ? 32.255 -2.246 61.650 1.00 27.84 81 GLU A N 1
ATOM 664 C CA . GLU A 1 81 ? 33.493 -2.597 60.937 1.00 27.84 81 GLU A CA 1
ATOM 665 C C . GLU A 1 81 ? 34.540 -3.249 61.857 1.00 27.84 81 GLU A C 1
ATOM 667 O O . GLU A 1 81 ? 34.660 -2.858 63.018 1.00 27.84 81 GLU A O 1
ATOM 672 N N . GLN A 1 82 ? 35.388 -4.123 61.293 1.00 29.27 82 GLN A N 1
ATOM 673 C CA . GLN A 1 82 ? 36.848 -4.013 61.448 1.00 29.27 82 GLN A CA 1
ATOM 674 C C . GLN A 1 82 ? 37.610 -4.864 60.414 1.00 29.27 82 GLN A C 1
ATOM 676 O O . GLN A 1 82 ? 37.570 -6.093 60.416 1.00 29.27 82 GLN A O 1
ATOM 681 N N . GLU A 1 83 ? 38.317 -4.153 59.539 1.00 27.33 83 GLU A N 1
ATOM 682 C CA . GLU A 1 83 ? 39.416 -4.586 58.674 1.00 27.33 83 GLU A CA 1
ATOM 683 C C . GLU A 1 83 ? 40.742 -4.519 59.460 1.00 27.33 83 GLU A C 1
ATOM 685 O O . GLU A 1 83 ? 40.936 -3.561 60.208 1.00 27.33 83 GLU A O 1
ATOM 690 N N . ALA A 1 84 ? 41.644 -5.496 59.274 1.00 28.59 84 ALA A N 1
ATOM 691 C CA . ALA A 1 84 ? 43.099 -5.305 59.080 1.00 28.59 84 ALA A CA 1
ATOM 692 C C . ALA A 1 84 ? 43.874 -6.646 59.134 1.00 28.59 84 ALA A C 1
ATOM 694 O O . ALA A 1 84 ? 44.108 -7.219 60.193 1.00 28.59 84 ALA A O 1
ATOM 695 N N . GLU A 1 85 ? 44.226 -7.144 57.946 1.00 27.22 85 GLU A N 1
ATOM 696 C CA . GLU A 1 85 ? 45.594 -7.421 57.465 1.00 27.22 85 GLU A CA 1
ATOM 697 C C . GLU A 1 85 ? 46.682 -7.949 58.438 1.00 27.22 85 GLU A C 1
ATOM 699 O O . GLU A 1 85 ? 47.074 -7.264 59.379 1.00 27.22 85 GLU A O 1
ATOM 704 N N . SER A 1 86 ? 47.296 -9.106 58.116 1.00 24.59 86 SER A N 1
ATOM 705 C CA . SER A 1 86 ? 48.729 -9.197 57.737 1.00 24.59 86 SER A CA 1
ATOM 706 C C . SER A 1 86 ? 49.277 -10.641 57.636 1.00 24.59 86 SER A C 1
ATOM 708 O O . SER A 1 86 ? 48.971 -11.503 58.455 1.00 24.59 86 SER A O 1
ATOM 710 N N . ALA A 1 87 ? 50.187 -10.802 56.662 1.00 28.44 87 ALA A N 1
ATOM 711 C CA . ALA A 1 87 ? 51.346 -11.708 56.590 1.00 28.44 87 ALA A CA 1
ATOM 712 C C . ALA A 1 87 ? 51.201 -13.159 56.057 1.00 28.44 87 ALA A C 1
ATOM 714 O O . ALA A 1 87 ? 50.814 -14.091 56.753 1.00 28.44 87 ALA A O 1
ATOM 715 N N . ALA A 1 88 ? 51.687 -13.346 54.820 1.00 27.38 88 ALA A N 1
ATOM 716 C CA . ALA A 1 88 ? 52.323 -14.573 54.296 1.00 27.38 88 ALA A CA 1
ATOM 717 C C . ALA A 1 88 ? 53.739 -14.753 54.936 1.00 27.38 88 ALA A C 1
ATOM 719 O O . ALA A 1 88 ? 54.187 -13.766 55.528 1.00 27.38 88 ALA A O 1
ATOM 720 N N . PRO A 1 89 ? 54.505 -15.881 54.817 1.00 33.62 89 PRO A N 1
ATOM 721 C CA . PRO A 1 89 ? 54.712 -16.705 53.603 1.00 33.62 89 PRO A CA 1
ATOM 722 C C . PRO A 1 89 ? 54.949 -18.244 53.766 1.00 33.62 89 PRO A C 1
ATOM 724 O O . PRO A 1 89 ? 55.126 -18.758 54.860 1.00 33.62 89 PRO A O 1
ATOM 727 N N . GLN A 1 90 ? 54.931 -18.933 52.607 1.00 27.38 90 GLN A N 1
ATOM 728 C CA . GLN A 1 90 ? 55.634 -20.164 52.142 1.00 27.38 90 GLN A CA 1
ATOM 729 C C . GLN A 1 90 ? 56.230 -21.179 53.152 1.00 27.38 90 GLN A C 1
ATOM 731 O O . GLN A 1 90 ? 57.051 -20.786 53.960 1.00 27.38 90 GLN A O 1
ATOM 736 N N . GLU A 1 91 ? 55.992 -22.495 52.961 1.00 25.19 91 GLU A N 1
ATOM 737 C CA . GLU A 1 91 ? 57.018 -23.499 52.560 1.00 25.19 91 GLU A CA 1
ATOM 738 C C . GLU A 1 91 ? 56.502 -24.961 52.497 1.00 25.19 91 GLU A C 1
ATOM 740 O O . GLU A 1 91 ? 55.523 -25.335 53.132 1.00 25.19 91 GLU A O 1
ATOM 745 N N . SER A 1 92 ? 57.210 -25.746 51.673 1.00 23.66 92 SER A N 1
ATOM 746 C CA . SER A 1 92 ? 57.333 -27.213 51.514 1.00 23.66 92 SER A CA 1
ATOM 747 C C . SER A 1 92 ? 56.795 -28.137 52.629 1.00 23.66 92 SER A C 1
ATOM 749 O O . SER A 1 92 ? 56.942 -27.850 53.807 1.00 23.66 92 SER A O 1
ATOM 751 N N . SER A 1 93 ? 56.321 -29.360 52.371 1.00 24.62 93 SER A N 1
ATOM 752 C CA . SER A 1 93 ? 57.139 -30.522 51.965 1.00 24.62 93 SER A CA 1
ATOM 753 C C . SER A 1 93 ? 56.294 -31.812 52.071 1.00 24.62 93 SER A C 1
ATOM 755 O O . SER A 1 93 ? 55.391 -31.901 52.899 1.00 24.62 93 SER A O 1
ATOM 757 N N . HIS A 1 94 ? 56.597 -32.814 51.239 1.00 32.62 94 HIS A N 1
ATOM 758 C CA . HIS A 1 94 ? 56.199 -34.221 51.430 1.00 32.62 94 HIS A CA 1
ATOM 759 C C . HIS A 1 94 ? 56.868 -34.817 52.685 1.00 32.62 94 HIS A C 1
ATOM 761 O O . HIS A 1 94 ? 57.955 -34.363 53.042 1.00 32.62 94 HIS A O 1
ATOM 767 N N . PRO A 1 95 ? 56.278 -35.850 53.316 1.00 35.34 95 PRO A N 1
ATOM 768 C CA . PRO A 1 95 ? 56.897 -37.198 53.295 1.00 35.34 95 PRO A CA 1
ATOM 769 C C . PRO A 1 95 ? 55.797 -38.303 53.362 1.00 35.34 95 PRO A C 1
ATOM 771 O O . PRO A 1 95 ? 54.618 -37.972 53.385 1.00 35.34 95 PRO A O 1
ATOM 774 N N . GLU A 1 96 ? 55.973 -39.624 53.369 1.00 27.86 96 GLU A N 1
ATOM 775 C CA . GLU A 1 96 ? 57.050 -40.600 53.169 1.00 27.86 96 GLU A CA 1
ATOM 776 C C . GLU A 1 96 ? 56.353 -41.949 52.886 1.00 27.86 96 GLU A C 1
ATOM 778 O O . GLU A 1 96 ? 55.200 -42.151 53.270 1.00 27.86 96 GLU A O 1
ATOM 783 N N . MET A 1 97 ? 57.057 -42.878 52.240 1.00 28.61 97 MET A N 1
ATOM 784 C CA . MET A 1 97 ? 56.626 -44.263 52.030 1.00 28.61 97 MET A CA 1
ATOM 785 C C . MET A 1 97 ? 56.765 -45.100 53.308 1.00 28.61 97 MET A C 1
ATOM 787 O O . MET A 1 97 ? 57.730 -44.928 54.045 1.00 28.61 97 MET A O 1
ATOM 791 N N . VAL A 1 98 ? 55.913 -46.116 53.473 1.00 32.12 98 VAL A N 1
ATOM 792 C CA . VAL A 1 98 ? 56.300 -47.354 54.168 1.00 32.12 98 VAL A CA 1
ATOM 793 C C . VAL A 1 98 ? 55.955 -48.535 53.270 1.00 32.12 98 VAL A C 1
ATOM 795 O O . VAL A 1 98 ? 54.828 -48.677 52.799 1.00 32.12 98 VAL A O 1
ATOM 798 N N . ALA A 1 99 ? 56.992 -49.319 53.001 1.00 30.94 99 ALA A N 1
ATOM 799 C CA . ALA A 1 99 ? 57.003 -50.540 52.222 1.00 30.94 99 ALA A CA 1
ATOM 800 C C . ALA A 1 99 ? 56.581 -51.739 53.079 1.00 30.94 99 ALA A C 1
ATOM 802 O O . ALA A 1 99 ? 56.934 -51.814 54.255 1.00 30.94 99 ALA A O 1
ATOM 803 N N . GLU A 1 100 ? 55.918 -52.710 52.457 1.00 34.03 100 GLU A N 1
ATOM 804 C CA . GLU A 1 100 ? 55.825 -54.069 52.983 1.00 34.03 100 GLU A CA 1
ATOM 805 C C . GLU A 1 100 ? 56.094 -55.045 51.827 1.00 34.03 100 GLU A C 1
ATOM 807 O O . GLU A 1 100 ? 55.319 -55.154 50.876 1.00 34.03 100 GLU A O 1
ATOM 812 N N . GLU A 1 101 ? 57.273 -55.668 51.871 1.00 33.38 101 GLU A N 1
ATOM 813 C CA . GLU A 1 101 ? 57.704 -56.778 51.015 1.00 33.38 101 GLU A CA 1
ATOM 814 C C . GLU A 1 101 ? 57.214 -58.111 51.587 1.00 33.38 101 GLU A C 1
ATOM 816 O O . GLU A 1 101 ? 57.115 -58.234 52.802 1.00 33.38 101 GLU A O 1
ATOM 821 N N . LEU A 1 102 ? 56.994 -59.107 50.715 1.00 32.12 102 LEU A N 1
ATOM 822 C CA . LEU A 1 102 ? 57.222 -60.559 50.897 1.00 32.12 102 LEU A CA 1
ATOM 823 C C . LEU A 1 102 ? 56.694 -61.307 49.638 1.00 32.12 102 LEU A C 1
ATOM 825 O O . LEU A 1 102 ? 55.661 -60.915 49.099 1.00 32.12 102 LEU A O 1
ATOM 829 N N . PRO A 1 103 ? 57.230 -62.480 49.243 1.00 39.66 103 PRO A N 1
ATOM 830 C CA . PRO A 1 103 ? 58.623 -62.807 48.934 1.00 39.66 103 PRO A CA 1
ATOM 831 C C . PRO A 1 103 ? 58.787 -63.462 47.534 1.00 39.66 103 PRO A C 1
ATOM 833 O O . PRO A 1 103 ? 57.837 -63.938 46.912 1.00 39.66 103 PRO A O 1
ATOM 836 N N . GLU A 1 104 ? 60.030 -63.535 47.058 1.00 39.38 104 GLU A N 1
ATOM 837 C CA . GLU A 1 104 ? 60.426 -64.181 45.800 1.00 39.38 104 GLU A CA 1
ATOM 838 C C . GLU A 1 104 ? 60.306 -65.719 45.814 1.00 39.38 104 GLU A C 1
ATOM 840 O O . GLU A 1 104 ? 60.698 -66.390 46.774 1.00 39.38 104 GLU A O 1
ATOM 845 N N . ARG A 1 105 ? 59.895 -66.297 44.672 1.00 32.72 105 ARG A N 1
ATOM 846 C CA . ARG A 1 105 ? 60.461 -67.563 44.181 1.00 32.72 105 ARG A CA 1
ATOM 847 C C . ARG A 1 105 ? 60.432 -67.635 42.649 1.00 32.72 105 ARG A C 1
ATOM 849 O O . ARG A 1 105 ? 59.413 -67.401 42.009 1.00 32.72 105 ARG A O 1
ATOM 856 N N . GLU A 1 106 ? 61.607 -67.936 42.119 1.00 34.72 106 GLU A N 1
ATOM 857 C CA . GLU A 1 106 ? 62.071 -67.933 40.732 1.00 34.72 106 GLU A CA 1
ATOM 858 C C . GLU A 1 106 ? 61.328 -68.924 39.810 1.00 34.72 106 GLU A C 1
ATOM 860 O O . GLU A 1 106 ? 60.890 -69.975 40.275 1.00 34.72 106 GLU A O 1
ATOM 865 N N . LEU A 1 107 ? 61.245 -68.634 38.497 1.00 31.98 107 LEU A N 1
ATOM 866 C CA . LEU A 1 107 ? 61.973 -69.348 37.419 1.00 31.98 107 LEU A CA 1
ATOM 867 C C . LEU A 1 107 ? 61.381 -69.020 36.017 1.00 31.98 107 LEU A C 1
ATOM 869 O O . LEU A 1 107 ? 60.269 -69.411 35.682 1.00 31.98 107 LEU A O 1
ATOM 873 N N . TYR A 1 108 ? 62.168 -68.291 35.218 1.00 35.56 108 TYR A N 1
ATOM 874 C CA . TYR A 1 108 ? 62.149 -68.049 33.760 1.00 35.56 108 TYR A CA 1
ATOM 875 C C . TYR A 1 108 ? 60.904 -68.380 32.903 1.00 35.56 108 TYR A C 1
ATOM 877 O O . TYR A 1 108 ? 60.633 -69.539 32.609 1.00 35.56 108 TYR A O 1
ATOM 885 N N . ALA A 1 109 ? 60.358 -67.353 32.237 1.00 32.62 109 ALA A N 1
ATOM 886 C CA . ALA A 1 109 ? 60.089 -67.414 30.795 1.00 32.62 109 ALA A CA 1
ATOM 887 C C . ALA A 1 109 ? 60.021 -66.003 30.187 1.00 32.62 109 ALA A C 1
ATOM 889 O O . ALA A 1 109 ? 59.033 -65.285 30.288 1.00 32.62 109 ALA A O 1
ATOM 890 N N . LYS A 1 110 ? 61.121 -65.635 29.533 1.00 43.19 110 LYS A N 1
ATOM 891 C CA . LYS A 1 110 ? 61.250 -64.583 28.525 1.00 43.19 110 LYS A CA 1
ATOM 892 C C . LYS A 1 110 ? 60.024 -64.536 27.599 1.00 43.19 110 LYS A C 1
ATOM 894 O O . LYS A 1 110 ? 59.844 -65.450 26.801 1.00 43.19 110 LYS A O 1
ATOM 899 N N . TYR A 1 111 ? 59.255 -63.454 27.657 1.00 37.47 111 TYR A N 1
ATOM 900 C CA . TYR A 1 111 ? 58.434 -62.988 26.542 1.00 37.47 111 TYR A CA 1
ATOM 901 C C . TYR A 1 111 ? 58.345 -61.466 26.625 1.00 37.47 111 TYR A C 1
ATOM 903 O O . TYR A 1 111 ? 57.586 -60.916 27.417 1.00 37.47 111 TYR A O 1
ATOM 911 N N . ASP A 1 112 ? 59.153 -60.790 25.811 1.00 37.72 112 ASP A N 1
ATOM 912 C CA . ASP A 1 112 ? 58.823 -59.441 25.375 1.00 37.72 112 ASP A CA 1
ATOM 913 C C . ASP A 1 112 ? 57.474 -59.551 24.652 1.00 37.72 112 ASP A C 1
ATOM 915 O O . ASP A 1 112 ? 57.407 -60.261 23.638 1.00 37.72 112 ASP A O 1
ATOM 919 N N . PRO A 1 113 ? 56.386 -58.885 25.081 1.00 44.75 113 PRO A N 1
ATOM 920 C CA . PRO A 1 113 ? 55.372 -58.551 24.113 1.00 44.75 113 PRO A CA 1
ATOM 921 C C . PRO A 1 113 ? 56.037 -57.496 23.237 1.00 44.75 113 PRO A C 1
ATOM 923 O O . PRO A 1 113 ? 56.060 -56.304 23.544 1.00 44.75 113 PRO A O 1
ATOM 926 N N . VAL A 1 114 ? 56.643 -57.957 22.146 1.00 46.56 114 VAL A N 1
ATOM 927 C CA . VAL A 1 114 ? 56.773 -57.144 20.947 1.00 46.56 114 VAL A CA 1
ATOM 928 C C . VAL A 1 114 ? 55.367 -56.607 20.718 1.00 46.56 114 VAL A C 1
ATOM 930 O O . VAL A 1 114 ? 54.492 -57.357 20.288 1.00 46.56 114 VAL A O 1
ATOM 933 N N . LYS A 1 115 ? 55.125 -55.346 21.101 1.00 47.69 115 LYS A N 1
ATOM 934 C CA . LYS A 1 115 ? 53.901 -54.639 20.744 1.00 47.69 115 LYS A CA 1
ATOM 935 C C . LYS A 1 115 ? 53.885 -54.629 19.232 1.00 47.69 115 LYS A C 1
ATOM 937 O O . LYS A 1 115 ? 54.594 -53.856 18.593 1.00 47.69 115 LYS A O 1
ATOM 942 N N . THR A 1 116 ? 53.155 -55.580 18.675 1.00 49.19 116 THR A N 1
ATOM 943 C CA . THR A 1 116 ? 52.975 -55.727 17.240 1.00 49.19 116 THR A CA 1
ATOM 944 C C . THR A 1 116 ? 52.470 -54.391 16.695 1.00 49.19 116 THR A C 1
ATOM 946 O O . THR A 1 116 ? 51.729 -53.691 17.388 1.00 49.19 116 THR A O 1
ATOM 949 N N . ASP A 1 117 ? 52.797 -54.042 15.449 1.00 54.53 117 ASP A N 1
ATOM 950 C CA . ASP A 1 117 ? 52.281 -52.833 14.778 1.00 54.53 117 ASP A CA 1
ATOM 951 C C . ASP A 1 117 ? 50.748 -52.670 14.906 1.00 54.53 117 ASP A C 1
ATOM 953 O O . ASP A 1 117 ? 50.220 -51.565 14.784 1.00 54.53 117 ASP A O 1
ATOM 957 N N . SER A 1 118 ? 50.015 -53.760 15.168 1.00 53.78 118 SER A N 1
ATOM 958 C CA . SER A 1 118 ? 48.578 -53.758 15.451 1.00 53.78 118 SER A CA 1
ATOM 959 C C . SER A 1 118 ? 48.192 -53.115 16.788 1.00 53.78 118 SER A C 1
ATOM 961 O O . SER A 1 118 ? 47.133 -52.505 16.865 1.00 53.78 118 SER A O 1
ATOM 963 N N . GLU A 1 119 ? 49.011 -53.228 17.835 1.00 52.66 119 GLU A N 1
ATOM 964 C CA . GLU A 1 119 ? 48.715 -52.706 19.177 1.00 52.66 119 GLU A CA 1
ATOM 965 C C . GLU A 1 119 ? 48.992 -51.195 19.258 1.00 52.66 119 GLU A C 1
ATOM 967 O O . GLU A 1 119 ? 48.200 -50.449 19.830 1.00 52.66 119 GLU A O 1
ATOM 972 N N . TYR A 1 120 ? 50.037 -50.715 18.567 1.00 56.38 120 TYR A N 1
ATOM 973 C CA . TYR A 1 120 ? 50.266 -49.281 18.339 1.00 56.38 120 TYR A CA 1
ATOM 974 C C . TYR A 1 120 ? 49.144 -48.647 17.502 1.00 56.38 120 TYR A C 1
ATOM 976 O O . TYR A 1 120 ? 48.613 -47.603 17.886 1.00 56.38 120 TYR A O 1
ATOM 984 N N . LYS A 1 121 ? 48.709 -49.306 16.415 1.00 56.78 121 LYS A N 1
ATOM 985 C CA . LYS A 1 121 ? 47.553 -48.862 15.614 1.00 56.78 121 LYS A CA 1
ATOM 986 C C . LYS A 1 121 ? 46.261 -48.824 16.433 1.00 56.78 121 LYS A C 1
ATOM 988 O O . LYS A 1 121 ? 45.552 -47.830 16.372 1.00 56.78 121 LYS A O 1
ATOM 993 N N . PHE A 1 122 ? 46.009 -49.830 17.273 1.00 59.88 122 PHE A N 1
ATOM 994 C CA . PHE A 1 122 ? 44.844 -49.861 18.162 1.00 59.88 122 PHE A CA 1
ATOM 995 C C . PHE A 1 122 ? 44.844 -48.697 19.170 1.00 59.88 122 PHE A C 1
ATOM 997 O O . PHE A 1 122 ? 43.817 -48.050 19.364 1.00 59.88 122 PHE A O 1
ATOM 1004 N N . THR A 1 123 ? 45.999 -48.360 19.760 1.00 64.56 123 THR A N 1
ATOM 1005 C CA . THR A 1 123 ? 46.110 -47.197 20.663 1.00 64.56 123 THR A CA 1
ATOM 1006 C C . THR A 1 123 ? 45.961 -45.851 19.946 1.00 64.56 123 THR A C 1
ATOM 1008 O O . THR A 1 123 ? 45.338 -44.936 20.488 1.00 64.56 123 THR A O 1
ATOM 1011 N N . GLU A 1 124 ? 46.464 -45.717 18.712 1.00 66.31 124 GLU A N 1
ATOM 1012 C CA . GLU A 1 124 ? 46.223 -44.526 17.890 1.00 66.31 124 GLU A CA 1
ATOM 1013 C C . GLU A 1 124 ? 44.755 -44.392 17.477 1.00 66.31 124 GLU A C 1
ATOM 1015 O O . GLU A 1 124 ? 44.230 -43.278 17.452 1.00 66.31 124 GLU A O 1
ATOM 1020 N N . ASP A 1 125 ? 44.086 -45.504 17.173 1.00 68.38 125 ASP A N 1
ATOM 1021 C CA . ASP A 1 125 ? 42.676 -45.528 16.791 1.00 68.38 125 ASP A CA 1
ATOM 1022 C C . ASP A 1 125 ? 41.770 -45.142 17.970 1.00 68.38 125 ASP A C 1
ATOM 1024 O O . ASP A 1 125 ? 40.839 -44.355 17.782 1.00 68.38 125 ASP A O 1
ATOM 1028 N N . ILE A 1 126 ? 42.091 -45.578 19.197 1.00 70.88 126 ILE A N 1
ATOM 1029 C CA . ILE A 1 126 ? 41.413 -45.122 20.426 1.00 70.88 126 ILE A CA 1
ATOM 1030 C C . ILE A 1 126 ? 41.641 -43.619 20.645 1.00 70.88 126 ILE A C 1
ATOM 1032 O O . ILE A 1 126 ? 40.679 -42.875 20.827 1.00 70.88 126 ILE A O 1
ATOM 1036 N N . ALA A 1 127 ? 42.879 -43.126 20.531 1.00 72.81 127 ALA A N 1
ATOM 1037 C CA . ALA A 1 127 ? 43.176 -41.699 20.688 1.00 72.81 127 ALA A CA 1
ATOM 1038 C C . ALA A 1 127 ? 42.528 -40.822 19.591 1.00 72.81 127 ALA A C 1
ATOM 1040 O O . ALA A 1 127 ? 42.163 -39.665 19.829 1.00 72.81 127 ALA A O 1
ATOM 1041 N N . ARG A 1 128 ? 42.364 -41.348 18.368 1.00 72.75 128 ARG A N 1
ATOM 1042 C CA . ARG A 1 128 ? 41.604 -40.697 17.284 1.00 72.75 128 ARG A CA 1
ATOM 1043 C C . ARG A 1 128 ? 40.104 -40.701 17.572 1.00 72.75 128 ARG A C 1
ATOM 1045 O O . ARG A 1 128 ? 39.460 -39.680 17.322 1.00 72.75 128 ARG A O 1
ATOM 1052 N N . ALA A 1 129 ? 39.565 -41.792 18.114 1.00 75.06 129 ALA A N 1
ATOM 1053 C CA . ALA A 1 129 ? 38.170 -41.886 18.535 1.00 75.06 129 ALA A CA 1
ATOM 1054 C C . ALA A 1 129 ? 37.858 -40.903 19.678 1.00 75.06 129 ALA A C 1
ATOM 1056 O O . ALA A 1 129 ? 36.880 -40.165 19.593 1.00 75.06 129 ALA A O 1
ATOM 1057 N N . GLU A 1 130 ? 38.730 -40.783 20.682 1.00 78.31 130 GLU A N 1
ATOM 1058 C CA . GLU A 1 130 ? 38.596 -39.808 21.775 1.00 78.31 130 GLU A CA 1
ATOM 1059 C C . GLU A 1 130 ? 38.634 -38.357 21.275 1.00 78.31 130 GLU A C 1
ATOM 1061 O O . GLU A 1 130 ? 37.791 -37.540 21.648 1.00 78.31 130 GLU A O 1
ATOM 1066 N N . LYS A 1 131 ? 39.555 -38.025 20.358 1.00 77.12 131 LYS A N 1
ATOM 1067 C CA . LYS A 1 131 ? 39.596 -36.698 19.714 1.00 77.12 131 LYS A CA 1
ATOM 1068 C C . LYS A 1 131 ? 38.352 -36.420 18.867 1.00 77.12 131 LYS A C 1
ATOM 1070 O O . LYS A 1 131 ? 37.918 -35.269 18.787 1.00 77.12 131 LYS A O 1
ATOM 1075 N N . ALA A 1 132 ? 37.778 -37.441 18.229 1.00 77.25 132 ALA A N 1
ATOM 1076 C CA . ALA A 1 132 ? 36.525 -37.315 17.489 1.00 77.25 132 ALA A CA 1
ATOM 1077 C C . ALA A 1 132 ? 35.342 -37.037 18.432 1.00 77.25 132 ALA A C 1
ATOM 1079 O O . ALA A 1 132 ? 34.575 -36.112 18.164 1.00 77.25 132 ALA A O 1
ATOM 1080 N N . ILE A 1 133 ? 35.263 -37.738 19.569 1.00 80.62 133 ILE A N 1
ATOM 1081 C CA . ILE A 1 133 ? 34.256 -37.508 20.619 1.00 80.62 133 ILE A CA 1
ATOM 1082 C C . ILE A 1 133 ? 34.384 -36.086 21.183 1.00 80.62 133 ILE A C 1
ATOM 1084 O O . ILE A 1 133 ? 33.405 -35.342 21.187 1.00 80.62 133 ILE A O 1
ATOM 1088 N N . GLN A 1 134 ? 35.593 -35.643 21.546 1.00 81.88 134 GLN A N 1
ATOM 1089 C CA . GLN A 1 134 ? 35.829 -34.276 22.037 1.00 81.88 134 GLN A CA 1
ATOM 1090 C C . GLN A 1 134 ? 35.463 -33.201 21.003 1.00 81.88 134 GLN A C 1
ATOM 1092 O O . GLN A 1 134 ? 34.916 -32.150 21.344 1.00 81.88 134 GLN A O 1
ATOM 1097 N N . LYS A 1 135 ? 35.740 -33.445 19.716 1.00 80.38 135 LYS A N 1
ATOM 1098 C CA . LYS A 1 135 ? 35.377 -32.527 18.628 1.00 80.38 135 LYS A CA 1
ATOM 1099 C C . LYS A 1 135 ? 33.862 -32.459 18.425 1.00 80.38 135 LYS A C 1
ATOM 1101 O O . LYS A 1 135 ? 33.335 -31.372 18.167 1.00 80.38 135 LYS A O 1
ATOM 1106 N N . ASP A 1 136 ? 33.166 -33.583 18.554 1.00 83.75 136 ASP A N 1
ATOM 1107 C CA . ASP A 1 136 ? 31.709 -33.644 18.476 1.00 83.75 136 ASP A CA 1
ATOM 1108 C C . ASP A 1 136 ? 31.042 -32.989 19.688 1.00 83.75 136 ASP A C 1
ATOM 1110 O O . ASP A 1 136 ? 30.086 -32.229 19.515 1.00 83.75 136 ASP A O 1
ATOM 1114 N N . GLU A 1 137 ? 31.581 -33.171 20.891 1.00 85.19 137 GLU A N 1
ATOM 1115 C CA . GLU A 1 137 ? 31.153 -32.449 22.092 1.00 85.19 137 GLU A CA 1
ATOM 1116 C C . GLU A 1 137 ? 31.380 -30.940 21.959 1.00 85.19 137 GLU A C 1
ATOM 1118 O O . GLU A 1 137 ? 30.471 -30.152 22.217 1.00 85.19 137 GLU A O 1
ATOM 1123 N N . ALA A 1 138 ? 32.544 -30.510 21.467 1.00 84.06 138 ALA A N 1
ATOM 1124 C CA . ALA A 1 138 ? 32.812 -29.100 21.193 1.00 84.06 138 ALA A CA 1
ATOM 1125 C C . ALA A 1 138 ? 31.850 -28.529 20.135 1.00 84.06 138 ALA A C 1
ATOM 1127 O O . ALA A 1 138 ? 31.423 -27.376 20.227 1.00 84.06 138 ALA A O 1
ATOM 1128 N N . ARG A 1 139 ? 31.463 -29.330 19.131 1.00 82.75 139 ARG A N 1
ATOM 1129 C CA . ARG A 1 139 ? 30.457 -28.947 18.130 1.00 82.75 139 ARG A CA 1
ATOM 1130 C C . ARG A 1 139 ? 29.057 -28.842 18.739 1.00 82.75 139 ARG A C 1
ATOM 1132 O O . ARG A 1 139 ? 28.323 -27.938 18.344 1.00 82.75 139 ARG A O 1
ATOM 1139 N N . ARG A 1 140 ? 28.687 -29.724 19.675 1.00 85.44 140 ARG A N 1
ATOM 1140 C CA . ARG A 1 140 ? 27.421 -29.656 20.430 1.00 85.44 140 ARG A CA 1
ATOM 1141 C C . ARG A 1 140 ? 27.371 -28.406 21.307 1.00 85.44 140 ARG A C 1
ATOM 1143 O O . ARG A 1 140 ? 26.472 -27.597 21.111 1.00 85.44 140 ARG A O 1
ATOM 1150 N N . ARG A 1 141 ? 28.411 -28.153 22.107 1.00 87.88 141 ARG A N 1
ATOM 1151 C CA . ARG A 1 141 ? 28.537 -26.939 22.937 1.00 87.88 141 ARG A CA 1
ATOM 1152 C C . ARG A 1 141 ? 28.438 -25.656 22.109 1.00 87.88 141 ARG A C 1
ATOM 1154 O O . ARG A 1 141 ? 27.704 -24.743 22.459 1.00 87.88 141 ARG A O 1
ATOM 1161 N N . ARG A 1 142 ? 29.099 -25.599 20.944 1.00 85.56 142 ARG A N 1
ATOM 1162 C CA . ARG A 1 142 ? 28.981 -24.453 20.018 1.00 85.56 142 ARG A CA 1
ATOM 1163 C C . ARG A 1 142 ? 27.559 -24.259 19.485 1.00 85.56 142 ARG A C 1
ATOM 1165 O O . ARG A 1 142 ? 27.143 -23.119 19.301 1.00 85.56 142 ARG A O 1
ATOM 1172 N N . LYS A 1 143 ? 26.826 -25.342 19.200 1.00 90.31 143 LYS A N 1
ATOM 1173 C CA . LYS A 1 143 ? 25.421 -25.267 18.766 1.00 90.31 143 LYS A CA 1
ATOM 1174 C C . LYS A 1 143 ? 24.515 -24.791 19.901 1.00 90.31 143 LYS A C 1
ATOM 1176 O O . LYS A 1 143 ? 23.688 -23.923 19.659 1.00 90.31 143 LYS A O 1
ATOM 1181 N N . GLU A 1 144 ? 24.711 -25.302 21.112 1.00 91.75 144 GLU A N 1
ATOM 1182 C CA . GLU A 1 144 ? 23.976 -24.891 22.317 1.00 91.75 144 GLU A CA 1
ATOM 1183 C C . GLU A 1 144 ? 24.221 -23.411 22.637 1.00 91.75 144 GLU A C 1
ATOM 1185 O O . GLU A 1 144 ? 23.278 -22.651 22.834 1.00 91.75 144 GLU A O 1
ATOM 1190 N N . GLU A 1 145 ? 25.471 -22.943 22.567 1.00 90.81 145 GLU A N 1
ATOM 1191 C CA . GLU A 1 145 ? 25.793 -21.520 22.716 1.00 90.81 145 GLU A CA 1
ATOM 1192 C C . GLU A 1 145 ? 25.148 -20.656 21.623 1.00 90.81 145 GLU A C 1
ATOM 1194 O O . GLU A 1 145 ? 24.692 -19.543 21.895 1.00 90.81 145 GLU A O 1
ATOM 1199 N N . GLN A 1 146 ? 25.108 -21.136 20.375 1.00 87.50 146 GLN A N 1
ATOM 1200 C CA . GLN A 1 146 ? 24.431 -20.438 19.279 1.00 87.50 146 GLN A CA 1
ATOM 1201 C C . GLN A 1 146 ? 22.917 -20.367 19.499 1.00 87.50 146 GLN A C 1
ATOM 1203 O O . GLN A 1 146 ? 22.330 -19.310 19.259 1.00 87.50 146 GLN A O 1
ATOM 1208 N N . GLN A 1 147 ? 22.303 -21.449 19.981 1.00 89.94 147 GLN A N 1
ATOM 1209 C CA . GLN A 1 147 ? 20.884 -21.504 20.330 1.00 89.94 147 GLN A CA 1
ATOM 1210 C C . GLN A 1 147 ? 20.570 -20.552 21.483 1.00 89.94 147 GLN A C 1
ATOM 1212 O O . GLN A 1 147 ? 19.733 -19.670 21.319 1.00 89.94 147 GLN A O 1
ATOM 1217 N N . LEU A 1 148 ? 21.337 -20.599 22.573 1.00 92.12 148 LEU A N 1
ATOM 1218 C CA . LEU A 1 148 ? 21.172 -19.700 23.715 1.00 92.12 148 LEU A CA 1
ATOM 1219 C C . LEU A 1 148 ? 21.342 -18.223 23.315 1.00 92.12 148 LEU A C 1
ATOM 1221 O O . LEU A 1 148 ? 20.604 -17.348 23.770 1.00 92.12 148 LEU A O 1
ATOM 1225 N N . ARG A 1 149 ? 22.298 -17.908 22.430 1.00 89.38 149 ARG A N 1
ATOM 1226 C CA . ARG A 1 149 ? 22.459 -16.547 21.882 1.00 89.38 149 ARG A CA 1
ATOM 1227 C C . ARG A 1 149 ? 21.271 -16.135 21.011 1.00 89.38 149 ARG A C 1
ATOM 1229 O O . ARG A 1 149 ? 20.898 -14.961 21.032 1.00 89.38 149 ARG A O 1
ATOM 1236 N N . ALA A 1 150 ? 20.697 -17.054 20.237 1.00 89.19 150 ALA A N 1
ATOM 1237 C CA . ALA A 1 150 ? 19.509 -16.794 19.429 1.00 89.19 150 ALA A CA 1
ATOM 1238 C C . ALA A 1 150 ? 18.270 -16.563 20.309 1.00 89.19 150 ALA A C 1
ATOM 1240 O O . ALA A 1 150 ? 17.551 -15.590 20.084 1.00 89.19 150 ALA A O 1
ATOM 1241 N N . GLU A 1 151 ? 18.085 -17.372 21.351 1.00 91.50 151 GLU A N 1
ATOM 1242 C CA . GLU A 1 151 ? 17.014 -17.234 22.343 1.00 91.50 151 GLU A CA 1
ATOM 1243 C C . GLU A 1 151 ? 17.122 -15.917 23.110 1.00 91.50 151 GLU A C 1
ATOM 1245 O O . GLU A 1 151 ? 16.162 -15.153 23.151 1.00 91.50 151 GLU A O 1
ATOM 1250 N N . ARG A 1 152 ? 18.314 -15.559 23.611 1.00 90.06 152 ARG A N 1
ATOM 1251 C CA . ARG A 1 152 ? 18.545 -14.252 24.254 1.00 90.06 152 ARG A CA 1
ATOM 1252 C C . ARG A 1 152 ? 18.228 -13.083 23.318 1.00 90.06 152 ARG A C 1
ATOM 1254 O O . ARG A 1 152 ? 17.645 -12.089 23.742 1.00 90.06 152 ARG A O 1
ATOM 1261 N N . ARG A 1 153 ? 18.580 -13.188 22.029 1.00 85.62 153 ARG A N 1
ATOM 1262 C CA . ARG A 1 153 ? 18.232 -12.172 21.016 1.00 85.62 153 ARG A CA 1
ATOM 1263 C C . ARG A 1 153 ? 16.729 -12.107 20.756 1.00 85.62 153 ARG A C 1
ATOM 1265 O O . ARG A 1 153 ? 16.225 -11.017 20.499 1.00 85.62 153 ARG A O 1
ATOM 1272 N N . ALA A 1 154 ? 16.029 -13.237 20.783 1.00 86.81 154 ALA A N 1
ATOM 1273 C CA . ALA A 1 154 ? 14.580 -13.286 20.632 1.00 86.81 154 ALA A CA 1
ATOM 1274 C C . ALA A 1 154 ? 13.875 -12.676 21.854 1.00 86.81 154 ALA A C 1
ATOM 1276 O O . ALA A 1 154 ? 13.033 -11.801 21.675 1.00 86.81 154 ALA A O 1
ATOM 1277 N N . ALA A 1 155 ? 14.299 -13.033 23.069 1.00 87.56 155 ALA A N 1
ATOM 1278 C CA . ALA A 1 155 ? 13.777 -12.483 24.320 1.00 87.56 155 ALA A CA 1
ATOM 1279 C C . ALA A 1 155 ? 13.976 -10.962 24.408 1.00 87.56 155 ALA A C 1
ATOM 1281 O O . ALA A 1 155 ? 13.042 -10.224 24.701 1.00 87.56 155 ALA A O 1
ATOM 1282 N N . LEU A 1 156 ? 15.160 -10.461 24.045 1.00 87.12 156 LEU A N 1
ATOM 1283 C CA . LEU A 1 156 ? 15.436 -9.022 24.038 1.00 87.12 156 LEU A CA 1
ATOM 1284 C C . LEU A 1 156 ? 14.625 -8.267 22.968 1.00 87.12 156 LEU A C 1
ATOM 1286 O O . LEU A 1 156 ? 14.268 -7.106 23.157 1.00 87.12 156 LEU A O 1
ATOM 1290 N N . LYS A 1 157 ? 14.307 -8.908 21.836 1.00 86.06 157 LYS A N 1
ATOM 1291 C CA . LYS A 1 157 ? 13.375 -8.346 20.844 1.00 86.06 157 LYS A CA 1
ATOM 1292 C C . LYS A 1 157 ? 11.938 -8.323 21.363 1.00 86.06 157 LYS A C 1
ATOM 1294 O O . LYS A 1 157 ? 11.251 -7.343 21.099 1.00 86.06 157 LYS A O 1
ATOM 1299 N N . ALA A 1 158 ? 11.510 -9.363 22.077 1.00 83.38 158 ALA A N 1
ATOM 1300 C CA . ALA A 1 158 ? 10.193 -9.423 22.702 1.00 83.38 158 ALA A CA 1
ATOM 1301 C C . ALA A 1 158 ? 10.042 -8.319 23.757 1.00 83.38 158 ALA A C 1
ATOM 1303 O O . ALA A 1 158 ? 9.135 -7.508 23.634 1.00 83.38 158 ALA A O 1
ATOM 1304 N N . GLN A 1 159 ? 11.014 -8.173 24.663 1.00 80.81 159 GLN A N 1
ATOM 1305 C CA . GLN A 1 159 ? 11.028 -7.094 25.658 1.00 80.81 159 GLN A CA 1
ATOM 1306 C C . GLN A 1 159 ? 10.986 -5.701 25.019 1.00 80.81 159 GLN A C 1
ATOM 1308 O O . GLN A 1 159 ? 10.218 -4.847 25.442 1.00 80.81 159 GLN A O 1
ATOM 1313 N N . ARG A 1 160 ? 11.765 -5.456 23.956 1.00 81.44 160 ARG A N 1
ATOM 1314 C CA . ARG A 1 160 ? 11.712 -4.173 23.228 1.00 81.44 160 ARG A CA 1
ATOM 1315 C C . ARG A 1 160 ? 10.359 -3.924 22.571 1.00 81.44 160 ARG A C 1
ATOM 1317 O O . ARG A 1 160 ? 9.940 -2.775 22.466 1.00 81.44 160 ARG A O 1
ATOM 1324 N N . LEU A 1 161 ? 9.712 -4.973 22.068 1.00 78.50 161 LEU A N 1
ATOM 1325 C CA . LEU A 1 161 ? 8.389 -4.872 21.462 1.00 78.50 161 LEU A CA 1
ATOM 1326 C C . LEU A 1 161 ? 7.325 -4.594 22.527 1.00 78.50 161 LEU A C 1
ATOM 1328 O O . LEU A 1 161 ? 6.482 -3.732 22.313 1.00 78.50 161 LEU A O 1
ATOM 1332 N N . GLU A 1 162 ? 7.399 -5.274 23.668 1.00 76.00 162 GLU A N 1
ATOM 1333 C CA . GLU A 1 162 ? 6.543 -5.040 24.833 1.00 76.00 162 GLU A CA 1
ATOM 1334 C C . GLU A 1 162 ? 6.711 -3.620 25.364 1.00 76.00 162 GLU A C 1
ATOM 1336 O O . GLU A 1 162 ? 5.725 -2.914 25.521 1.00 76.00 162 GLU A O 1
ATOM 1341 N N . GLU A 1 163 ? 7.945 -3.148 25.538 1.00 74.75 163 GLU A N 1
ATOM 1342 C CA . GLU A 1 163 ? 8.215 -1.777 25.968 1.00 74.75 163 GLU A CA 1
ATOM 1343 C C . GLU A 1 163 ? 7.688 -0.753 24.949 1.00 74.75 163 GLU A C 1
ATOM 1345 O O . GLU A 1 163 ? 7.099 0.256 25.327 1.00 74.75 163 GLU A O 1
ATOM 1350 N N . GLN A 1 164 ? 7.836 -1.015 23.645 1.00 70.88 164 GLN A N 1
ATOM 1351 C CA . GLN A 1 164 ? 7.229 -0.175 22.607 1.00 70.88 164 GLN A CA 1
ATOM 1352 C C . GLN A 1 164 ? 5.700 -0.194 22.653 1.00 70.88 164 GLN A C 1
ATOM 1354 O O . GLN A 1 164 ? 5.079 0.841 22.419 1.00 70.88 164 GLN A O 1
ATOM 1359 N N . ASN A 1 165 ? 5.089 -1.345 22.924 1.00 71.25 165 ASN A N 1
ATOM 1360 C CA . ASN A 1 165 ? 3.641 -1.464 23.047 1.00 71.25 165 ASN A CA 1
ATOM 1361 C C . ASN A 1 165 ? 3.138 -0.738 24.297 1.00 71.25 165 ASN A C 1
ATOM 1363 O O . ASN A 1 165 ? 2.165 0.003 24.193 1.00 71.25 165 ASN A O 1
ATOM 1367 N N . ARG A 1 166 ? 3.856 -0.846 25.420 1.00 67.25 166 ARG A N 1
ATOM 1368 C CA . ARG A 1 166 ? 3.547 -0.140 26.666 1.00 67.25 166 ARG A CA 1
ATOM 1369 C C . ARG A 1 166 ? 3.674 1.372 26.507 1.00 67.25 166 ARG A C 1
ATOM 1371 O O . ARG A 1 166 ? 2.775 2.113 26.869 1.00 67.25 166 ARG A O 1
ATOM 1378 N N . ARG A 1 167 ? 4.728 1.847 25.837 1.00 64.06 167 ARG A N 1
ATOM 1379 C CA . ARG A 1 167 ? 4.867 3.275 25.492 1.00 64.06 167 ARG A CA 1
ATOM 1380 C C . ARG A 1 167 ? 3.716 3.774 24.613 1.00 64.06 167 ARG A C 1
ATOM 1382 O O . ARG A 1 167 ? 3.237 4.879 24.815 1.00 64.06 167 ARG A O 1
ATOM 1389 N N . LYS A 1 168 ? 3.232 2.957 23.671 1.00 62.50 168 LYS A N 1
ATOM 1390 C CA . LYS A 1 168 ? 2.024 3.263 22.880 1.00 62.50 168 LYS A CA 1
ATOM 1391 C C . LYS A 1 168 ? 0.723 3.148 23.682 1.00 62.50 168 LYS A C 1
ATOM 1393 O O . LYS A 1 168 ? -0.301 3.652 23.237 1.00 62.50 168 LYS A O 1
ATOM 1398 N N . GLU A 1 169 ? 0.711 2.422 24.799 1.00 62.56 169 GLU A N 1
ATOM 1399 C CA . GLU A 1 169 ? -0.391 2.401 25.773 1.00 62.56 169 GLU A CA 1
ATOM 1400 C C . GLU A 1 169 ? -0.438 3.654 26.633 1.00 62.56 169 GLU A C 1
ATOM 1402 O O . GLU A 1 169 ? -1.532 4.099 26.958 1.00 62.56 169 GLU A O 1
ATOM 1407 N N . GLU A 1 170 ? 0.718 4.240 26.924 1.00 59.88 170 GLU A N 1
ATOM 1408 C CA . GLU A 1 170 ? 0.851 5.451 27.733 1.00 59.88 170 GLU A CA 1
ATOM 1409 C C . GLU A 1 170 ? 0.563 6.750 26.940 1.00 59.88 170 GLU A C 1
ATOM 1411 O O . GLU A 1 170 ? 0.342 7.799 27.545 1.00 59.88 170 GLU A O 1
ATOM 1416 N N . GLU A 1 171 ? 0.529 6.714 25.598 1.00 65.44 171 GLU A N 1
ATOM 1417 C CA . GLU A 1 171 ? 0.164 7.883 24.784 1.00 65.44 171 GLU A CA 1
ATOM 1418 C C . GLU A 1 171 ? -1.326 8.251 24.964 1.00 65.44 171 GLU A C 1
ATOM 1420 O O . GLU A 1 171 ? -2.195 7.388 24.799 1.00 65.44 171 GLU A O 1
ATOM 1425 N N . PRO A 1 172 ? -1.655 9.526 25.267 1.00 67.69 172 PRO A N 1
ATOM 1426 C CA . PRO A 1 172 ? -3.036 9.944 25.474 1.00 67.69 172 PRO A CA 1
ATOM 1427 C C . PRO A 1 172 ? -3.852 9.732 24.197 1.00 67.69 172 PRO A C 1
ATOM 1429 O O . PR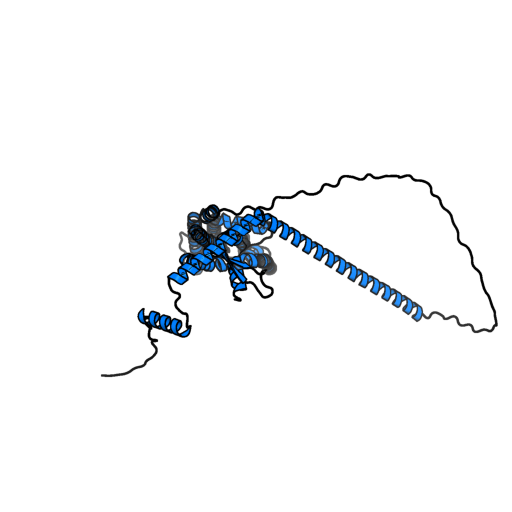O A 1 172 ? -3.477 10.191 23.115 1.00 67.69 172 PRO A O 1
ATOM 1432 N N . GLU A 1 173 ? -4.985 9.041 24.322 1.00 70.69 173 GLU A N 1
ATOM 1433 C CA . GLU A 1 173 ? -5.856 8.779 23.180 1.00 70.69 173 GLU A CA 1
ATOM 1434 C C . GLU A 1 173 ? -6.374 10.089 22.579 1.00 70.69 173 GLU A C 1
ATOM 1436 O O . GLU A 1 173 ? -6.857 10.971 23.293 1.00 70.69 173 GLU A O 1
ATOM 1441 N N . LEU A 1 174 ? -6.316 10.204 21.247 1.00 76.06 174 LEU A N 1
ATOM 1442 C CA . LEU A 1 174 ? -6.940 11.328 20.550 1.00 76.06 174 LEU A CA 1
ATOM 1443 C C . LEU A 1 174 ? -8.422 11.402 20.907 1.00 76.06 174 LEU A C 1
ATOM 1445 O O . LEU A 1 174 ? -9.113 10.385 20.959 1.00 76.06 174 LEU A O 1
ATOM 1449 N N . THR A 1 175 ? -8.953 12.612 21.055 1.00 81.88 175 THR A N 1
ATOM 1450 C CA . THR A 1 175 ? -10.396 12.762 21.233 1.00 81.88 175 THR A CA 1
ATOM 1451 C C . THR A 1 175 ? -11.134 12.325 19.964 1.00 81.88 175 THR A C 1
ATOM 1453 O O . THR A 1 175 ? -10.647 12.449 18.836 1.00 81.88 175 THR A O 1
ATOM 1456 N N . LEU A 1 176 ? -12.377 11.863 20.107 1.00 80.25 176 LEU A N 1
ATOM 1457 C CA . LEU A 1 176 ? -13.196 11.443 18.965 1.00 80.25 176 LEU A CA 1
ATOM 1458 C C . LEU A 1 176 ? -13.400 12.564 17.925 1.00 80.25 176 LEU A C 1
ATOM 1460 O O . LEU A 1 176 ? -13.526 12.305 16.725 1.00 80.25 176 LEU A O 1
ATOM 1464 N N . ALA A 1 177 ? -13.416 13.820 18.378 1.00 81.81 177 ALA A N 1
ATOM 1465 C CA . ALA A 1 177 ? -13.494 14.988 17.509 1.00 81.81 177 ALA A CA 1
ATOM 1466 C C . ALA A 1 177 ? -12.205 15.192 16.693 1.00 81.81 177 ALA A C 1
ATOM 1468 O O . ALA A 1 177 ? -12.294 15.487 15.499 1.00 81.81 177 ALA A O 1
ATOM 1469 N N . GLU A 1 178 ? -11.035 14.986 17.299 1.00 85.00 178 GLU A N 1
ATOM 1470 C CA . GLU A 1 178 ? -9.731 15.065 16.630 1.00 85.00 178 GLU A CA 1
ATOM 1471 C C . GLU A 1 178 ? -9.500 13.889 15.680 1.00 85.00 178 GLU A C 1
ATOM 1473 O O . GLU A 1 178 ? -9.043 14.081 14.555 1.00 85.00 178 GLU A O 1
ATOM 1478 N N . ALA A 1 179 ? -9.893 12.673 16.065 1.00 82.75 179 ALA A N 1
ATOM 1479 C CA . ALA A 1 179 ? -9.859 11.527 15.162 1.00 82.75 179 ALA A CA 1
ATOM 1480 C C . ALA A 1 179 ? -10.745 11.788 13.931 1.00 82.75 179 ALA A C 1
ATOM 1482 O O . ALA A 1 179 ? -10.313 11.628 12.786 1.00 82.75 179 ALA A O 1
ATOM 1483 N N . MET A 1 180 ? -11.971 12.285 14.130 1.00 84.50 180 MET A N 1
ATOM 1484 C CA . MET A 1 180 ? -12.842 12.655 13.015 1.00 84.50 180 MET A CA 1
ATOM 1485 C C . MET A 1 180 ? -12.221 13.741 12.133 1.00 84.50 180 MET A C 1
ATOM 1487 O O . MET A 1 180 ? -12.287 13.621 10.907 1.00 84.50 180 MET A O 1
ATOM 1491 N N . SER A 1 181 ? -11.639 14.790 12.721 1.00 86.88 181 SER A N 1
ATOM 1492 C CA . SER A 1 181 ? -11.021 15.871 11.952 1.00 86.88 181 SER A CA 1
ATOM 1493 C C . SER A 1 181 ? -9.816 15.359 11.156 1.00 86.88 181 SER A C 1
ATOM 1495 O O . SER A 1 181 ? -9.758 15.625 9.958 1.00 86.88 181 SER A O 1
ATOM 1497 N N . LYS A 1 182 ? -8.954 14.511 11.737 1.00 87.44 182 LYS A N 1
ATOM 1498 C CA . LYS A 1 182 ? -7.818 13.834 11.074 1.00 87.44 182 LYS A CA 1
ATOM 1499 C C . LYS A 1 182 ? -8.253 13.051 9.829 1.00 87.44 182 LYS A C 1
ATOM 1501 O O . LYS A 1 182 ? -7.647 13.188 8.765 1.00 87.44 182 LYS A O 1
ATOM 1506 N N . TYR A 1 183 ? -9.330 12.266 9.920 1.00 85.00 183 TYR A N 1
ATOM 1507 C CA . TYR A 1 183 ? -9.825 11.460 8.792 1.00 85.00 183 TYR A CA 1
ATOM 1508 C C . TYR A 1 183 ? -10.723 12.233 7.810 1.00 85.00 183 TYR A C 1
ATOM 1510 O O . TYR A 1 183 ? -10.832 11.852 6.640 1.00 85.00 183 TYR A O 1
ATOM 1518 N N . ALA A 1 184 ? -11.360 13.322 8.246 1.00 86.25 184 ALA A N 1
ATOM 1519 C CA . ALA A 1 184 ? -12.124 14.217 7.377 1.00 86.25 184 ALA A CA 1
ATOM 1520 C C . ALA A 1 184 ? -11.225 15.207 6.619 1.00 86.25 184 ALA A C 1
ATOM 1522 O O . ALA A 1 184 ? -11.561 15.605 5.496 1.00 86.25 184 ALA A O 1
ATOM 1523 N N . TYR A 1 185 ? -10.087 15.579 7.204 1.00 88.56 185 TYR A N 1
ATOM 1524 C CA . TYR A 1 185 ? -9.144 16.525 6.633 1.00 88.56 185 TYR A CA 1
ATOM 1525 C C . TYR A 1 185 ? -8.579 16.008 5.306 1.00 88.56 185 TYR A C 1
ATOM 1527 O O . TYR A 1 185 ? -8.177 14.851 5.153 1.00 88.56 185 TYR A O 1
ATOM 1535 N N . GLY A 1 186 ? -8.595 16.878 4.295 1.00 84.75 186 GLY A N 1
ATOM 1536 C CA . GLY A 1 186 ? -8.054 16.575 2.972 1.00 84.75 186 GLY A CA 1
ATOM 1537 C C . GLY A 1 186 ? -8.846 15.549 2.150 1.00 84.75 186 GLY A C 1
ATOM 1538 O O . GLY A 1 186 ? -8.436 15.247 1.033 1.00 84.75 186 GLY A O 1
ATOM 1539 N N . LEU A 1 187 ? -9.995 15.041 2.616 1.00 87.44 187 LEU A N 1
ATOM 1540 C CA . LEU A 1 187 ? -10.814 14.083 1.858 1.00 87.44 187 LEU A CA 1
ATOM 1541 C C . LEU A 1 187 ? -11.267 14.587 0.464 1.00 87.44 187 LEU A C 1
ATOM 1543 O O . LEU A 1 187 ? -11.166 13.815 -0.494 1.00 87.44 187 LEU A O 1
ATOM 1547 N N . PRO A 1 188 ? -11.751 15.841 0.285 1.00 88.88 188 PRO A N 1
ATOM 1548 C CA . PRO A 1 188 ? -12.124 16.335 -1.045 1.00 88.88 188 PRO A CA 1
ATOM 1549 C C . PRO A 1 188 ? -10.906 16.536 -1.957 1.00 88.88 188 PRO A C 1
ATOM 1551 O O . PRO A 1 188 ? -10.997 16.270 -3.157 1.00 88.88 188 PRO A O 1
ATOM 1554 N N . SER A 1 189 ? -9.764 16.944 -1.393 1.00 89.56 189 SER A N 1
ATOM 1555 C CA . SER A 1 189 ? -8.496 17.051 -2.124 1.00 89.56 189 SER A CA 1
ATOM 1556 C C . SER A 1 189 ? -8.033 15.674 -2.602 1.00 89.56 189 SER A C 1
ATOM 1558 O O . SER A 1 189 ? -7.810 15.477 -3.794 1.00 89.56 189 SER A O 1
ATOM 1560 N N . LEU A 1 190 ? -8.024 14.681 -1.707 1.00 89.88 190 LEU A N 1
ATOM 1561 C CA . LEU A 1 190 ? -7.676 13.302 -2.034 1.00 89.88 190 LEU A CA 1
ATOM 1562 C C . LEU A 1 190 ? -8.618 12.726 -3.097 1.00 89.88 190 LEU A C 1
ATOM 1564 O O . LEU A 1 190 ? -8.160 12.117 -4.054 1.00 89.88 190 LEU A O 1
ATOM 1568 N N . ARG A 1 191 ? -9.931 12.988 -3.004 1.00 93.06 191 ARG A N 1
ATOM 1569 C CA . ARG A 1 191 ? -10.901 12.576 -4.033 1.00 93.06 191 ARG A CA 1
ATOM 1570 C C . ARG A 1 191 ? -10.560 13.150 -5.407 1.00 93.06 191 ARG A C 1
ATOM 1572 O O . ARG A 1 191 ? -10.630 12.406 -6.384 1.00 93.06 191 ARG A O 1
ATOM 1579 N N . ARG A 1 192 ? -10.217 14.439 -5.481 1.00 92.88 192 ARG A N 1
ATOM 1580 C CA . ARG A 1 192 ? -9.844 15.108 -6.734 1.00 92.88 192 ARG A CA 1
ATOM 1581 C C . ARG A 1 192 ? -8.537 14.549 -7.288 1.00 92.88 192 ARG A C 1
ATOM 1583 O O . ARG A 1 192 ? -8.498 14.193 -8.456 1.00 92.88 192 ARG A O 1
ATOM 1590 N N . ARG A 1 193 ? -7.513 14.393 -6.444 1.00 93.75 193 ARG A N 1
ATOM 1591 C CA . ARG A 1 193 ? -6.209 13.814 -6.808 1.00 93.75 193 ARG A CA 1
ATOM 1592 C C . ARG A 1 193 ? -6.347 12.392 -7.344 1.00 93.75 193 ARG A C 1
ATOM 1594 O O . ARG A 1 193 ? -5.836 12.101 -8.417 1.00 93.75 193 ARG A O 1
ATOM 1601 N N . THR A 1 194 ? -7.107 11.533 -6.661 1.00 93.44 194 THR A N 1
ATOM 1602 C CA . THR A 1 194 ? -7.377 10.171 -7.141 1.00 93.44 194 THR A CA 1
ATOM 1603 C C . THR A 1 194 ? -8.126 10.184 -8.475 1.00 93.44 194 THR A C 1
ATOM 1605 O O . THR A 1 194 ? -7.796 9.405 -9.359 1.00 93.44 194 THR A O 1
ATOM 1608 N N . PHE A 1 195 ? -9.117 11.066 -8.649 1.00 95.38 195 PHE A N 1
ATOM 1609 C CA . PHE A 1 195 ? -9.848 11.178 -9.915 1.00 95.38 195 PHE A CA 1
ATOM 1610 C C . PHE A 1 195 ? -8.939 11.617 -11.073 1.00 95.38 195 PHE A C 1
ATOM 1612 O O . PHE A 1 195 ? -8.949 10.974 -12.118 1.00 95.38 195 PHE A O 1
ATOM 1619 N N . MET A 1 196 ? -8.107 12.645 -10.870 1.00 94.75 196 MET A N 1
ATOM 1620 C CA . MET A 1 196 ? -7.143 13.105 -11.879 1.00 94.75 196 MET A CA 1
ATOM 1621 C C . MET A 1 196 ? -6.096 12.034 -12.204 1.00 94.75 196 MET A C 1
ATOM 1623 O O . MET A 1 196 ? -5.780 11.822 -13.370 1.00 94.75 196 MET A O 1
ATOM 1627 N N . SER A 1 197 ? -5.611 11.305 -11.196 1.00 94.50 197 SER A N 1
ATOM 1628 C CA . SER A 1 197 ? -4.684 10.185 -11.389 1.00 94.50 197 SER A CA 1
ATOM 1629 C C . SER A 1 197 ? -5.301 9.065 -12.238 1.00 94.50 197 SER A C 1
ATOM 1631 O O . SER A 1 197 ? -4.658 8.609 -13.181 1.00 94.50 197 SER A O 1
ATOM 1633 N N . PHE A 1 198 ? -6.561 8.679 -11.995 1.00 95.44 198 PHE A N 1
ATOM 1634 C CA . PHE A 1 198 ? -7.256 7.710 -12.853 1.00 95.44 198 PHE A CA 1
ATOM 1635 C C . PHE A 1 198 ? -7.492 8.227 -14.271 1.00 95.44 198 PHE A C 1
ATOM 1637 O O . PHE A 1 198 ? -7.391 7.439 -15.206 1.00 95.44 198 PHE A O 1
ATOM 1644 N N . LEU A 1 199 ? -7.783 9.520 -14.446 1.00 95.62 199 LEU A N 1
ATOM 1645 C CA . LEU A 1 199 ? -7.954 10.116 -15.772 1.00 95.62 199 LEU A CA 1
ATOM 1646 C C . LEU A 1 199 ? -6.656 10.033 -16.589 1.00 95.62 199 LEU A C 1
ATOM 1648 O O . LEU A 1 199 ? -6.689 9.638 -17.750 1.00 95.62 199 LEU A O 1
ATOM 1652 N N . ILE A 1 200 ? -5.512 10.333 -15.966 1.00 94.50 200 ILE A N 1
ATOM 1653 C CA . ILE A 1 200 ? -4.195 10.208 -16.607 1.00 94.50 200 ILE A CA 1
ATOM 1654 C C . ILE A 1 200 ? -3.855 8.741 -16.883 1.00 94.50 200 ILE A C 1
ATOM 1656 O O . ILE A 1 200 ? -3.393 8.424 -17.974 1.00 94.50 200 ILE A O 1
ATOM 1660 N N . CYS A 1 201 ? -4.128 7.828 -15.947 1.00 94.19 201 CYS A N 1
ATOM 1661 C CA . CYS A 1 201 ? -3.915 6.397 -16.177 1.00 94.19 201 CYS A CA 1
ATOM 1662 C C . CYS A 1 201 ? -4.772 5.878 -17.338 1.00 94.19 201 CYS A C 1
ATOM 1664 O O . CYS A 1 201 ? -4.275 5.141 -18.183 1.00 94.19 201 CYS A O 1
ATOM 1666 N N . ALA A 1 202 ? -6.041 6.288 -17.413 1.00 94.38 202 ALA A N 1
ATOM 1667 C CA . ALA A 1 202 ? -6.922 5.944 -18.523 1.00 94.38 202 ALA A CA 1
ATOM 1668 C C . ALA A 1 202 ? -6.373 6.485 -19.849 1.00 94.38 202 ALA A C 1
ATOM 1670 O O . ALA A 1 202 ? -6.350 5.752 -20.832 1.00 94.38 202 ALA A O 1
ATOM 1671 N N . LEU A 1 203 ? -5.860 7.720 -19.862 1.00 92.12 203 LEU A N 1
ATOM 1672 C CA . LEU A 1 203 ? -5.189 8.289 -21.028 1.00 92.12 203 LEU A CA 1
ATOM 1673 C C . LEU A 1 203 ? -3.964 7.459 -21.442 1.00 92.12 203 LEU A C 1
ATOM 1675 O O . LEU A 1 203 ? -3.856 7.100 -22.606 1.00 92.12 203 LEU A O 1
ATOM 1679 N N . MET A 1 204 ? -3.081 7.093 -20.507 1.00 91.19 204 MET A N 1
ATOM 1680 C CA . MET A 1 204 ? -1.894 6.271 -20.794 1.00 91.19 204 MET A CA 1
ATOM 1681 C C . MET A 1 204 ? -2.260 4.876 -21.325 1.00 91.19 204 MET A C 1
ATOM 1683 O O . MET A 1 204 ? -1.618 4.378 -22.247 1.00 91.19 204 MET A O 1
ATOM 1687 N N . VAL A 1 205 ? -3.306 4.247 -20.782 1.00 92.00 205 VAL A N 1
ATOM 1688 C CA . VAL A 1 205 ? -3.808 2.953 -21.275 1.00 92.00 205 VAL A CA 1
ATOM 1689 C C . VAL A 1 205 ? -4.397 3.096 -22.676 1.00 92.00 205 VAL A C 1
ATOM 1691 O O . VA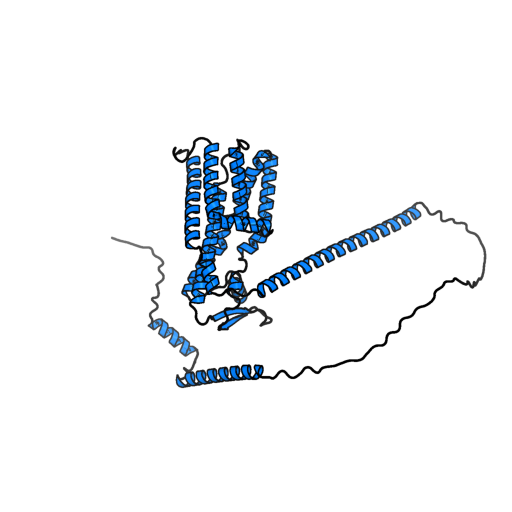L A 1 205 ? -4.099 2.278 -23.541 1.00 92.00 205 VAL A O 1
ATOM 1694 N N . LEU A 1 206 ? -5.185 4.145 -22.931 1.00 89.19 206 LEU A N 1
ATOM 1695 C CA . LEU A 1 206 ? -5.686 4.441 -24.273 1.00 89.19 206 LEU A CA 1
ATOM 1696 C C . LEU A 1 206 ? -4.530 4.657 -25.248 1.00 89.19 206 LEU A C 1
ATOM 1698 O O . LEU A 1 206 ? -4.566 4.117 -26.349 1.00 89.19 206 LEU A O 1
ATOM 1702 N N . MET A 1 207 ? -3.479 5.371 -24.834 1.00 85.94 207 MET A N 1
ATOM 1703 C CA . MET A 1 207 ? -2.292 5.559 -25.663 1.00 85.94 207 MET A CA 1
ATOM 1704 C C . MET A 1 207 ? -1.626 4.228 -26.027 1.00 85.94 207 MET A C 1
ATOM 1706 O O . MET A 1 207 ? -1.272 4.016 -27.183 1.00 85.94 207 MET A O 1
ATOM 1710 N N . LEU A 1 208 ? -1.527 3.299 -25.077 1.00 87.50 208 LEU A N 1
ATOM 1711 C CA . LEU A 1 208 ? -1.001 1.961 -25.342 1.00 87.50 208 LEU A CA 1
ATOM 1712 C C . LEU A 1 208 ? -1.889 1.163 -26.314 1.00 87.50 208 LEU A C 1
ATOM 1714 O O . LEU A 1 208 ? -1.378 0.466 -27.185 1.00 87.50 208 LEU A O 1
ATOM 1718 N N . ILE A 1 209 ? -3.215 1.270 -26.190 1.00 86.81 209 ILE A N 1
ATOM 1719 C CA . ILE A 1 209 ? -4.162 0.587 -27.086 1.00 86.81 209 ILE A CA 1
ATOM 1720 C C . ILE A 1 209 ? -4.038 1.127 -28.515 1.00 86.81 209 ILE A C 1
ATOM 1722 O O . ILE A 1 209 ? -3.938 0.335 -29.448 1.00 86.81 209 ILE A O 1
ATOM 1726 N N . PHE A 1 210 ? -4.003 2.451 -28.687 1.00 83.31 210 PHE A N 1
ATOM 1727 C CA . PHE A 1 210 ? -3.907 3.080 -30.008 1.00 83.31 210 PHE A CA 1
ATOM 1728 C C . PHE A 1 210 ? -2.592 2.771 -30.728 1.00 83.31 210 PHE A C 1
ATOM 1730 O O . PHE A 1 210 ? -2.583 2.593 -31.946 1.00 83.31 210 PHE A O 1
ATOM 1737 N N . ASP A 1 211 ? -1.498 2.666 -29.974 1.00 79.75 211 ASP A N 1
ATOM 1738 C CA . ASP A 1 211 ? -0.205 2.232 -30.496 1.00 79.75 211 ASP A CA 1
ATOM 1739 C C . ASP A 1 211 ? -0.262 0.786 -31.015 1.00 79.75 211 ASP A C 1
ATOM 1741 O O . ASP A 1 211 ? 0.213 0.491 -32.110 1.00 79.75 211 ASP A O 1
ATOM 1745 N N . ARG A 1 212 ? -0.956 -0.108 -30.295 1.00 81.38 212 ARG A N 1
ATOM 1746 C CA . ARG A 1 212 ? -1.178 -1.495 -30.737 1.00 81.38 212 ARG A CA 1
ATOM 1747 C C . ARG A 1 212 ? -2.102 -1.619 -31.947 1.00 81.38 212 ARG A C 1
ATOM 1749 O O . ARG A 1 212 ? -1.948 -2.573 -32.705 1.00 81.38 212 ARG A O 1
ATOM 1756 N N . THR A 1 213 ? -3.054 -0.705 -32.133 1.00 80.31 213 THR A N 1
ATOM 1757 C CA . THR A 1 213 ? -3.991 -0.727 -33.271 1.00 80.31 213 THR A CA 1
ATOM 1758 C C . THR A 1 213 ? -3.476 0.015 -34.507 1.00 80.31 213 THR A C 1
ATOM 1760 O O . THR A 1 213 ? -4.156 0.006 -35.530 1.00 80.31 213 THR A O 1
ATOM 1763 N N . GLY A 1 214 ? -2.301 0.656 -34.445 1.00 70.19 214 GLY A N 1
ATOM 1764 C CA . GLY A 1 214 ? -1.692 1.376 -35.575 1.00 70.19 214 GLY A CA 1
ATOM 1765 C C . GLY A 1 214 ? -2.439 2.648 -35.998 1.00 70.19 214 GLY A C 1
ATOM 1766 O O . GLY A 1 214 ? -2.166 3.230 -37.047 1.00 70.19 214 GLY A O 1
ATOM 1767 N N . THR A 1 215 ? -3.405 3.099 -35.197 1.00 67.62 215 THR A N 1
ATOM 1768 C CA . THR A 1 215 ? -4.192 4.309 -35.452 1.00 67.62 215 THR A CA 1
ATOM 1769 C C . THR A 1 215 ? -3.498 5.494 -34.792 1.00 67.62 215 THR A C 1
ATOM 1771 O O . THR A 1 215 ? -3.755 5.819 -33.632 1.00 67.62 215 THR A O 1
ATOM 1774 N N . HIS A 1 216 ? -2.583 6.128 -35.523 1.00 61.16 216 HIS A N 1
ATOM 1775 C CA . HIS A 1 216 ? -1.810 7.260 -35.020 1.00 61.16 216 HIS A CA 1
ATOM 1776 C C . HIS A 1 216 ? -2.644 8.546 -35.029 1.00 61.16 216 HIS A C 1
ATOM 1778 O O . HIS A 1 216 ? -2.896 9.143 -36.075 1.00 61.16 216 HIS A O 1
ATOM 1784 N N . VAL A 1 217 ? -3.059 9.010 -33.851 1.00 60.00 217 VAL A N 1
ATOM 1785 C CA . VAL A 1 217 ? -3.678 10.332 -33.695 1.00 60.00 217 VAL A CA 1
ATOM 1786 C C . VAL A 1 217 ? -2.549 11.367 -33.578 1.00 60.00 217 VAL A C 1
ATOM 1788 O O . VAL A 1 217 ? -1.935 11.514 -32.529 1.00 60.00 217 VAL A O 1
ATOM 1791 N N . ALA A 1 218 ? -2.224 12.083 -34.654 1.00 55.44 218 ALA A N 1
ATOM 1792 C CA . ALA A 1 218 ? -0.985 12.874 -34.769 1.00 55.44 218 ALA A CA 1
ATOM 1793 C C . ALA A 1 218 ? -0.699 13.900 -33.640 1.00 55.44 218 ALA A C 1
ATOM 1795 O O . ALA A 1 218 ? 0.446 14.307 -33.466 1.00 55.44 218 ALA A O 1
ATOM 1796 N N . LEU A 1 219 ? -1.704 14.320 -32.859 1.00 54.50 219 LEU A N 1
ATOM 1797 C CA . LEU A 1 219 ? -1.548 15.339 -31.813 1.00 54.50 219 LEU A CA 1
ATOM 1798 C C . LEU A 1 219 ? -1.110 14.787 -30.441 1.00 54.50 219 LEU A C 1
ATOM 1800 O O . LEU A 1 219 ? -0.506 15.520 -29.664 1.00 54.50 219 LEU A O 1
ATOM 1804 N N . LEU A 1 220 ? -1.396 13.516 -30.130 1.00 59.03 220 LEU A N 1
ATOM 1805 C CA . LEU A 1 220 ? -1.011 12.887 -28.852 1.00 59.03 220 LEU A CA 1
ATOM 1806 C C . LEU A 1 220 ? 0.111 11.848 -28.995 1.00 59.03 220 LEU A C 1
ATOM 1808 O O . LEU A 1 220 ? 0.654 11.402 -27.989 1.00 59.03 220 LEU A O 1
ATOM 1812 N N . PHE A 1 221 ? 0.454 11.459 -30.222 1.00 64.94 221 PHE A N 1
ATOM 1813 C CA . PHE A 1 221 ? 1.284 10.293 -30.512 1.00 64.94 221 PHE A CA 1
ATOM 1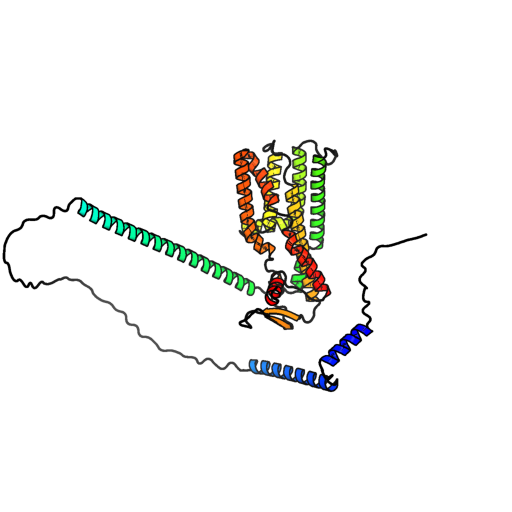814 C C . PHE A 1 221 ? 2.466 10.690 -31.398 1.00 64.94 221 PHE A C 1
ATOM 1816 O O . PHE A 1 221 ? 2.346 10.670 -32.625 1.00 64.94 221 PHE A O 1
ATOM 1823 N N . PRO A 1 222 ? 3.608 11.081 -30.808 1.00 66.88 222 PRO A N 1
ATOM 1824 C CA . PRO A 1 222 ? 4.823 11.285 -31.577 1.00 66.88 222 PRO A CA 1
ATOM 1825 C C . PRO A 1 222 ? 5.223 9.969 -32.267 1.00 66.88 222 PRO A C 1
ATOM 1827 O O . PRO A 1 222 ? 5.236 8.939 -31.594 1.00 66.88 222 PRO A O 1
ATOM 1830 N N . PRO A 1 223 ? 5.584 9.980 -33.562 1.00 66.75 223 PRO A N 1
ATOM 1831 C CA . PRO A 1 223 ? 6.011 8.770 -34.271 1.00 66.75 223 PRO A CA 1
ATOM 1832 C C . PRO A 1 223 ? 7.363 8.233 -33.773 1.00 66.75 223 PRO A C 1
ATOM 1834 O O . PRO A 1 223 ? 7.679 7.067 -33.986 1.00 66.75 223 PRO A O 1
ATOM 1837 N N . ASP A 1 224 ? 8.160 9.068 -33.097 1.00 79.44 224 ASP A N 1
ATOM 1838 C CA . ASP A 1 224 ? 9.471 8.673 -32.591 1.00 79.44 224 ASP A CA 1
ATOM 1839 C C . ASP A 1 224 ? 9.351 7.934 -31.243 1.00 79.44 224 ASP A C 1
ATOM 1841 O O . ASP A 1 224 ? 8.786 8.495 -30.292 1.00 79.44 224 ASP A O 1
ATOM 1845 N N . PRO A 1 225 ? 9.974 6.748 -31.087 1.00 78.62 225 PRO A N 1
ATOM 1846 C CA . PRO A 1 225 ? 9.873 5.944 -29.864 1.00 78.62 225 PRO A CA 1
ATOM 1847 C C . PRO A 1 225 ? 10.423 6.677 -28.632 1.00 78.62 225 PRO A C 1
ATOM 1849 O O . PRO A 1 225 ? 9.874 6.575 -27.536 1.00 78.62 225 PRO A O 1
ATOM 1852 N N . VAL A 1 226 ? 11.460 7.502 -28.813 1.00 83.06 226 VAL A N 1
ATOM 1853 C CA . VAL A 1 226 ? 12.039 8.328 -27.741 1.00 83.06 226 VAL A CA 1
ATOM 1854 C C . VAL A 1 226 ? 11.054 9.402 -27.269 1.00 83.06 226 VAL A C 1
ATOM 1856 O O . VAL A 1 226 ? 10.888 9.613 -26.069 1.00 83.06 226 VAL A O 1
ATOM 1859 N N . LYS A 1 227 ? 10.352 10.070 -28.194 1.00 83.62 227 LYS A N 1
ATOM 1860 C CA . LYS A 1 227 ? 9.352 11.096 -27.848 1.00 83.62 227 LYS A CA 1
ATOM 1861 C C . LYS A 1 227 ? 8.125 10.468 -27.185 1.00 83.62 227 LYS A C 1
ATOM 1863 O O . LYS A 1 227 ? 7.566 11.050 -26.255 1.00 83.62 227 LYS A O 1
ATOM 1868 N N . GLN A 1 228 ? 7.743 9.267 -27.613 1.00 83.50 228 GLN A N 1
ATOM 1869 C CA . GLN A 1 228 ? 6.697 8.487 -26.962 1.00 83.50 228 GLN A CA 1
ATOM 1870 C C . GLN A 1 228 ? 7.100 8.116 -25.522 1.00 83.50 228 GLN A C 1
ATOM 1872 O O . GLN A 1 228 ? 6.332 8.379 -24.594 1.00 83.50 228 GLN A O 1
ATOM 1877 N N . ALA A 1 229 ? 8.321 7.617 -25.301 1.00 86.75 229 ALA A N 1
ATOM 1878 C CA . ALA A 1 229 ? 8.842 7.322 -23.963 1.00 86.75 229 ALA A CA 1
ATOM 1879 C C . ALA A 1 229 ? 8.885 8.569 -23.058 1.00 86.75 229 ALA A C 1
ATOM 1881 O O . ALA A 1 229 ? 8.451 8.505 -21.908 1.00 86.75 229 ALA A O 1
ATOM 1882 N N . MET A 1 230 ? 9.303 9.726 -23.590 1.00 87.88 230 MET A N 1
ATOM 1883 C CA . MET A 1 230 ? 9.254 11.013 -22.878 1.00 87.88 230 MET A CA 1
ATOM 1884 C C . MET A 1 230 ? 7.831 11.383 -22.440 1.00 87.88 230 MET A C 1
ATOM 1886 O O . MET A 1 230 ? 7.635 11.846 -21.316 1.00 87.88 230 MET A O 1
ATOM 1890 N N . SER A 1 231 ? 6.833 11.164 -23.303 1.00 88.88 231 SER A N 1
ATOM 1891 C CA . SER A 1 231 ? 5.430 11.454 -22.980 1.00 88.88 231 SER A CA 1
ATOM 1892 C C . SER A 1 231 ? 4.905 10.566 -21.845 1.00 88.88 231 SER A C 1
ATOM 1894 O O . SER A 1 231 ? 4.324 11.076 -20.887 1.00 88.88 231 SER A O 1
ATOM 1896 N N . PHE A 1 232 ? 5.193 9.260 -21.882 1.00 90.69 232 PHE A N 1
ATOM 1897 C CA . PHE A 1 232 ? 4.819 8.329 -20.816 1.00 90.69 232 PHE A CA 1
ATOM 1898 C C . PHE A 1 232 ? 5.538 8.642 -19.502 1.00 90.69 232 PHE A C 1
ATOM 1900 O O . PHE A 1 232 ? 4.911 8.603 -18.442 1.00 90.69 232 PHE A O 1
ATOM 1907 N N . MET A 1 233 ? 6.820 9.013 -19.565 1.00 92.69 233 MET A N 1
ATOM 1908 C CA . MET A 1 233 ? 7.588 9.448 -18.399 1.00 92.69 233 MET A CA 1
ATOM 1909 C C . MET A 1 233 ? 6.972 10.700 -17.760 1.00 92.69 233 MET A C 1
ATOM 1911 O O . MET A 1 233 ? 6.788 10.745 -16.544 1.00 92.69 233 MET A O 1
ATOM 1915 N N . LEU A 1 234 ? 6.603 11.700 -18.568 1.00 93.31 234 LEU A N 1
ATOM 1916 C CA . LEU A 1 234 ? 5.992 12.938 -18.085 1.00 93.31 234 LEU A CA 1
ATOM 1917 C C . LEU A 1 234 ? 4.628 12.682 -17.428 1.00 93.31 234 LEU A C 1
ATOM 1919 O O . LEU A 1 234 ? 4.363 13.188 -16.338 1.00 93.31 234 LEU A O 1
ATOM 1923 N N . LEU A 1 235 ? 3.778 11.865 -18.055 1.00 93.88 235 LEU A N 1
ATOM 1924 C CA . LEU A 1 235 ? 2.476 11.487 -17.496 1.00 93.88 235 LEU A CA 1
ATOM 1925 C C . LEU A 1 235 ? 2.629 10.701 -16.185 1.00 93.88 235 LEU A C 1
ATOM 1927 O O . LEU A 1 235 ? 1.908 10.972 -15.223 1.00 93.88 235 LEU A O 1
ATOM 1931 N N . GLN A 1 236 ? 3.608 9.796 -16.106 1.00 95.12 236 GLN A N 1
ATOM 1932 C CA . GLN A 1 236 ? 3.937 9.078 -14.874 1.00 95.12 236 GLN A CA 1
ATOM 1933 C C . GLN A 1 236 ? 4.404 10.031 -13.765 1.00 95.12 236 GLN A C 1
ATOM 1935 O O . GLN A 1 236 ? 3.965 9.904 -12.622 1.00 95.12 236 GLN A O 1
ATOM 1940 N N . LEU A 1 237 ? 5.226 11.037 -14.084 1.00 95.44 237 LEU A N 1
ATOM 1941 C CA . LEU A 1 237 ? 5.621 12.080 -13.128 1.00 95.44 237 LEU A CA 1
ATOM 1942 C C . LEU A 1 237 ? 4.418 12.859 -12.582 1.00 95.44 237 LEU A C 1
ATOM 1944 O O . LEU A 1 237 ? 4.362 13.133 -11.384 1.00 95.44 237 LEU A O 1
ATOM 1948 N N . LEU A 1 238 ? 3.433 13.179 -13.425 1.00 95.56 238 LEU A N 1
ATOM 1949 C CA . LEU A 1 238 ? 2.202 13.839 -12.978 1.00 95.56 238 LEU A CA 1
ATOM 1950 C C . LEU A 1 238 ? 1.392 12.953 -12.022 1.00 95.56 238 LEU A C 1
ATOM 1952 O O . LEU A 1 238 ? 0.882 13.437 -11.009 1.00 95.56 238 LEU A O 1
ATOM 1956 N N . VAL A 1 239 ? 1.298 11.650 -12.302 1.00 95.56 239 VAL A N 1
ATOM 1957 C CA . VAL A 1 239 ? 0.638 10.694 -11.399 1.00 95.56 239 VAL A CA 1
ATOM 1958 C C . VAL A 1 239 ? 1.395 10.582 -10.075 1.00 95.56 239 VAL A C 1
ATOM 1960 O O . VAL A 1 239 ? 0.767 10.618 -9.015 1.00 95.56 239 VAL A O 1
ATOM 1963 N N . MET A 1 240 ? 2.729 10.548 -10.114 1.00 95.81 240 MET A N 1
ATOM 1964 C CA . MET A 1 240 ? 3.573 10.581 -8.918 1.00 95.81 240 MET A CA 1
ATOM 1965 C C . MET A 1 240 ? 3.379 11.859 -8.097 1.00 95.81 240 MET A C 1
ATOM 1967 O O . MET A 1 240 ? 3.254 11.779 -6.877 1.00 95.81 240 MET A O 1
ATOM 1971 N N . LEU A 1 241 ? 3.245 13.022 -8.740 1.00 95.31 241 LEU A N 1
ATOM 1972 C CA . LEU A 1 241 ? 2.966 14.287 -8.058 1.00 95.31 241 LEU A CA 1
ATOM 1973 C C . LEU A 1 241 ? 1.611 14.254 -7.335 1.00 95.31 241 LEU A C 1
ATOM 1975 O O . LEU A 1 241 ? 1.500 14.666 -6.180 1.00 95.31 241 LEU A O 1
ATOM 1979 N N . PHE A 1 242 ? 0.573 13.698 -7.967 1.00 93.75 242 PHE A N 1
ATOM 1980 C CA . PHE A 1 242 ? -0.712 13.489 -7.297 1.00 93.75 242 PHE A CA 1
ATOM 1981 C C . PHE A 1 242 ? -0.657 12.419 -6.204 1.00 93.75 242 PHE A C 1
ATOM 1983 O O . PHE A 1 242 ? -1.487 12.461 -5.293 1.00 93.75 242 PHE A O 1
ATOM 1990 N N . GLY A 1 243 ? 0.297 11.492 -6.267 1.00 92.44 243 GLY A N 1
ATOM 1991 C CA . GLY A 1 243 ? 0.517 10.395 -5.327 1.00 92.44 243 GLY A CA 1
ATOM 1992 C C . GLY A 1 243 ? 1.622 10.614 -4.298 1.00 92.44 243 GLY A C 1
ATOM 1993 O O . GLY A 1 243 ? 1.996 9.646 -3.644 1.00 92.44 243 GLY A O 1
ATOM 1994 N N . VAL A 1 244 ? 2.124 11.845 -4.125 1.00 94.00 244 VAL A N 1
ATOM 1995 C CA . VAL A 1 244 ? 3.336 12.105 -3.325 1.00 94.00 244 VAL A CA 1
ATOM 1996 C C . VAL A 1 244 ? 3.258 11.553 -1.900 1.00 94.00 244 VAL A C 1
ATOM 1998 O O . VAL A 1 244 ? 4.225 10.970 -1.430 1.00 94.00 244 VAL A O 1
ATOM 2001 N N . ASP A 1 245 ? 2.099 11.643 -1.243 1.00 92.06 245 ASP A N 1
ATOM 2002 C CA . ASP A 1 245 ? 1.934 11.136 0.128 1.00 92.06 245 ASP A CA 1
ATOM 2003 C C . ASP A 1 245 ? 2.138 9.615 0.202 1.00 92.06 245 ASP A C 1
ATOM 2005 O O . ASP A 1 245 ? 2.756 9.109 1.131 1.00 92.06 245 ASP A O 1
ATOM 2009 N N . VAL A 1 246 ? 1.643 8.884 -0.803 1.00 91.88 246 VAL A N 1
ATOM 2010 C CA . VAL A 1 246 ? 1.791 7.424 -0.894 1.00 91.88 246 VAL A CA 1
ATOM 2011 C C . VAL A 1 246 ? 3.242 7.060 -1.207 1.00 91.88 246 VAL A C 1
ATOM 2013 O O . VAL A 1 246 ? 3.768 6.111 -0.638 1.00 91.88 246 VAL A O 1
ATOM 2016 N N . LEU A 1 247 ? 3.912 7.838 -2.065 1.00 93.56 247 LEU A N 1
ATOM 2017 C CA . LEU A 1 247 ? 5.328 7.636 -2.381 1.00 93.56 247 LEU A CA 1
ATOM 2018 C C . LEU A 1 247 ? 6.227 7.878 -1.171 1.00 93.56 247 LEU A C 1
ATOM 2020 O O . LEU A 1 247 ? 7.114 7.071 -0.911 1.00 93.56 247 LEU A O 1
ATOM 2024 N N . ILE A 1 248 ? 5.991 8.964 -0.431 1.00 94.06 248 ILE A N 1
ATOM 2025 C CA . ILE A 1 248 ? 6.756 9.285 0.774 1.00 94.06 248 ILE A CA 1
ATOM 2026 C C . ILE A 1 248 ? 6.554 8.181 1.808 1.00 94.06 248 ILE A C 1
ATOM 2028 O O . ILE A 1 248 ? 7.549 7.632 2.267 1.00 94.06 248 ILE A O 1
ATOM 2032 N N . ASN A 1 249 ? 5.305 7.795 2.095 1.00 91.50 249 ASN A N 1
ATOM 2033 C CA . ASN A 1 249 ? 5.011 6.711 3.037 1.00 91.50 249 ASN A CA 1
ATOM 2034 C C . ASN A 1 249 ? 5.670 5.393 2.609 1.00 91.50 249 ASN A C 1
ATOM 2036 O O . ASN A 1 249 ? 6.345 4.745 3.403 1.00 91.50 249 ASN A O 1
ATOM 2040 N N . GLY A 1 250 ? 5.543 5.019 1.333 1.00 91.44 250 GLY A N 1
ATOM 2041 C CA . GLY A 1 250 ? 6.150 3.802 0.805 1.00 91.44 250 GLY A CA 1
ATOM 2042 C C . GLY A 1 250 ? 7.676 3.808 0.904 1.00 91.44 250 GLY A C 1
ATOM 2043 O O . GLY A 1 250 ? 8.279 2.783 1.234 1.00 91.44 250 GLY A O 1
ATOM 2044 N N . LEU A 1 251 ? 8.306 4.958 0.665 1.00 92.94 251 LEU A N 1
ATOM 2045 C CA . LEU A 1 251 ? 9.752 5.117 0.748 1.00 92.94 251 LEU A CA 1
ATOM 2046 C C . LEU A 1 251 ? 10.242 5.130 2.205 1.00 92.94 251 LEU A C 1
ATOM 2048 O O . LEU A 1 251 ? 11.244 4.486 2.513 1.00 92.94 251 LEU A O 1
ATOM 2052 N N . THR A 1 252 ? 9.526 5.789 3.120 1.00 92.94 252 THR A N 1
ATOM 2053 C CA . THR A 1 252 ? 9.836 5.747 4.558 1.00 92.94 252 THR A CA 1
ATOM 2054 C C . THR A 1 252 ? 9.675 4.342 5.126 1.00 92.94 252 THR A C 1
ATOM 2056 O O . THR A 1 252 ? 10.519 3.890 5.898 1.00 92.94 252 THR A O 1
ATOM 2059 N N . ASP A 1 253 ? 8.646 3.613 4.704 1.00 89.56 253 ASP A N 1
ATOM 2060 C CA . ASP A 1 253 ? 8.407 2.219 5.088 1.00 89.56 253 ASP A CA 1
ATOM 2061 C C . ASP A 1 253 ? 9.539 1.302 4.597 1.00 89.56 253 ASP A C 1
ATOM 2063 O O . ASP A 1 253 ? 9.990 0.401 5.310 1.00 89.56 253 ASP A O 1
ATOM 2067 N N . LEU A 1 254 ? 10.074 1.582 3.404 1.00 89.00 254 LEU A N 1
ATOM 2068 C CA . LEU A 1 254 ? 11.220 0.862 2.860 1.00 89.00 254 LEU A CA 1
ATOM 2069 C C . LEU A 1 254 ? 12.503 1.148 3.659 1.00 89.00 254 LEU A C 1
ATOM 2071 O O . LEU A 1 254 ? 13.215 0.213 4.026 1.00 89.00 254 LEU A O 1
ATOM 2075 N N . PHE A 1 255 ? 12.773 2.417 3.989 1.00 89.56 255 PHE A N 1
ATOM 2076 C CA . PHE A 1 255 ? 13.939 2.807 4.794 1.00 89.56 255 PHE A CA 1
ATOM 2077 C C . PHE A 1 255 ? 13.864 2.327 6.246 1.00 89.56 255 PHE A C 1
ATOM 2079 O O . PHE A 1 255 ? 14.890 2.026 6.852 1.00 89.56 255 PHE A O 1
ATOM 2086 N N . THR A 1 256 ? 12.661 2.211 6.804 1.00 87.50 256 THR A N 1
ATOM 2087 C CA . THR A 1 256 ? 12.440 1.693 8.163 1.00 87.50 256 THR A CA 1
ATOM 2088 C C . THR A 1 256 ? 12.380 0.163 8.228 1.00 87.50 256 THR A C 1
ATOM 2090 O O . THR A 1 256 ? 12.112 -0.387 9.298 1.00 87.50 256 THR A O 1
ATOM 2093 N N . LEU A 1 257 ? 12.662 -0.536 7.115 1.00 85.69 257 LEU A N 1
ATOM 2094 C CA . LEU A 1 257 ? 12.622 -2.000 6.992 1.00 85.69 257 LEU A CA 1
ATOM 2095 C C . LEU A 1 257 ? 11.254 -2.603 7.360 1.00 85.69 257 LEU A C 1
ATOM 2097 O O . LEU A 1 257 ? 11.163 -3.740 7.827 1.00 85.69 257 LEU A O 1
ATOM 2101 N N . LYS A 1 258 ? 10.179 -1.848 7.120 1.00 87.31 258 LYS A N 1
ATOM 2102 C CA . LYS A 1 258 ? 8.786 -2.280 7.277 1.00 87.31 258 LYS A CA 1
ATOM 2103 C C . LYS A 1 258 ? 8.066 -2.171 5.932 1.00 87.31 258 LYS A C 1
ATOM 2105 O O . LYS A 1 258 ? 7.135 -1.383 5.807 1.00 87.31 258 LYS A O 1
ATOM 2110 N N . PRO A 1 259 ? 8.500 -2.934 4.912 1.00 84.62 259 PRO A N 1
ATOM 2111 C CA . PRO A 1 259 ? 7.980 -2.792 3.560 1.00 84.62 259 PRO A CA 1
ATOM 2112 C C . PRO A 1 259 ? 6.470 -3.058 3.528 1.00 84.62 259 PRO A C 1
ATOM 2114 O O . PRO A 1 259 ? 5.996 -4.109 3.963 1.00 84.62 259 PRO A O 1
ATOM 2117 N N . SER A 1 260 ? 5.724 -2.089 3.007 1.00 87.38 260 SER A N 1
ATOM 2118 C CA . SER A 1 260 ? 4.269 -2.128 2.889 1.00 87.38 260 SER A CA 1
ATOM 2119 C C . SER A 1 260 ? 3.838 -2.258 1.423 1.00 87.38 260 SER A C 1
ATOM 2121 O O . SER A 1 260 ? 4.661 -2.249 0.500 1.00 87.38 260 SER A O 1
ATOM 2123 N N . GLY A 1 261 ? 2.530 -2.387 1.179 1.00 87.12 261 GLY A N 1
ATOM 2124 C CA . GLY A 1 261 ? 1.990 -2.332 -0.186 1.00 87.12 261 GLY A CA 1
ATOM 2125 C C . GLY A 1 261 ? 2.335 -1.015 -0.898 1.00 87.12 261 GLY A C 1
ATOM 2126 O O . GLY A 1 261 ? 2.618 -1.020 -2.096 1.00 87.12 261 GLY A O 1
ATOM 2127 N N . ASP A 1 262 ? 2.407 0.088 -0.148 1.00 91.31 262 ASP A N 1
ATOM 2128 C CA . ASP A 1 262 ? 2.792 1.401 -0.667 1.00 91.31 262 ASP A CA 1
ATOM 2129 C C . ASP A 1 262 ? 4.291 1.443 -1.022 1.00 91.31 262 ASP A C 1
ATOM 2131 O O . ASP A 1 262 ? 4.666 2.057 -2.021 1.00 91.31 262 ASP A O 1
ATOM 2135 N N . SER A 1 263 ? 5.153 0.718 -0.291 1.00 92.38 263 SER A N 1
ATOM 2136 C CA . SER A 1 263 ? 6.576 0.560 -0.643 1.00 92.38 263 SER A CA 1
ATOM 2137 C C . SER A 1 263 ? 6.778 -0.147 -1.981 1.00 92.38 263 SER A C 1
ATOM 2139 O O . SER A 1 263 ? 7.624 0.270 -2.771 1.00 92.38 263 SER A O 1
ATOM 2141 N N . LEU A 1 264 ? 6.001 -1.200 -2.261 1.00 92.50 264 LEU A N 1
ATOM 2142 C CA . LEU A 1 264 ? 6.051 -1.903 -3.549 1.00 92.50 264 LEU A CA 1
ATOM 2143 C C . LEU A 1 264 ? 5.612 -0.989 -4.698 1.00 92.50 264 LEU A C 1
ATOM 2145 O O . LEU A 1 264 ? 6.259 -0.967 -5.743 1.00 92.50 264 LEU A O 1
ATOM 2149 N N . ALA A 1 265 ? 4.549 -0.205 -4.492 1.00 93.25 265 ALA A N 1
ATOM 2150 C CA . ALA A 1 265 ? 4.087 0.779 -5.466 1.00 93.25 265 ALA A CA 1
ATOM 2151 C C . ALA A 1 265 ? 5.144 1.865 -5.727 1.00 93.25 265 ALA A C 1
ATOM 2153 O O . ALA A 1 265 ? 5.426 2.184 -6.882 1.00 93.25 265 ALA A O 1
ATOM 2154 N N . ALA A 1 266 ? 5.774 2.389 -4.671 1.00 94.00 266 ALA A N 1
ATOM 2155 C CA . ALA A 1 266 ? 6.847 3.372 -4.786 1.00 94.00 266 ALA A CA 1
ATOM 2156 C C . ALA A 1 266 ? 8.063 2.807 -5.535 1.00 94.00 266 ALA A C 1
ATOM 2158 O O . ALA A 1 266 ? 8.595 3.463 -6.432 1.00 94.00 266 ALA A O 1
ATOM 2159 N N . LEU A 1 267 ? 8.461 1.569 -5.229 1.00 94.31 267 LEU A N 1
ATOM 2160 C CA . LEU A 1 267 ? 9.557 0.897 -5.920 1.00 94.31 267 LEU A CA 1
ATOM 2161 C C . LEU A 1 267 ? 9.241 0.668 -7.405 1.00 94.31 267 LEU A C 1
ATOM 2163 O O . LEU A 1 267 ? 10.095 0.939 -8.244 1.00 94.31 267 LEU A O 1
ATOM 2167 N N . ALA A 1 268 ? 8.021 0.238 -7.739 1.00 94.50 268 ALA A N 1
ATOM 2168 C CA . ALA A 1 268 ? 7.581 0.074 -9.125 1.00 94.50 268 ALA A CA 1
ATOM 2169 C C . ALA A 1 268 ? 7.598 1.409 -9.891 1.00 94.50 268 ALA A C 1
ATOM 2171 O O . ALA A 1 268 ? 8.069 1.470 -11.027 1.00 94.50 268 ALA A O 1
ATOM 2172 N N . CYS A 1 269 ? 7.158 2.503 -9.261 1.00 94.31 269 CYS A N 1
ATOM 2173 C CA . CYS A 1 269 ? 7.250 3.847 -9.831 1.00 94.31 269 CYS A CA 1
ATOM 2174 C C . CYS A 1 269 ? 8.702 4.259 -10.109 1.00 94.31 269 CYS A C 1
ATOM 2176 O O . CYS A 1 269 ? 9.002 4.675 -11.229 1.00 94.31 269 CYS A O 1
ATOM 2178 N N . LEU A 1 270 ? 9.610 4.087 -9.145 1.00 94.94 270 LEU A N 1
ATOM 2179 C CA . LEU A 1 270 ? 11.030 4.418 -9.307 1.00 94.94 270 LEU A CA 1
ATOM 2180 C C . LEU A 1 270 ? 11.713 3.552 -10.374 1.00 94.94 270 LEU A C 1
ATOM 2182 O O . LEU A 1 270 ? 12.445 4.077 -11.212 1.00 94.94 270 LEU A O 1
ATOM 2186 N N . ALA A 1 271 ? 11.438 2.246 -10.388 1.00 93.50 271 ALA A N 1
ATOM 2187 C CA . ALA A 1 271 ? 11.972 1.328 -11.388 1.00 93.50 271 ALA A CA 1
ATOM 2188 C C . ALA A 1 271 ? 11.469 1.680 -12.798 1.00 93.50 271 ALA A C 1
ATOM 2190 O O . ALA A 1 271 ? 12.267 1.756 -13.728 1.00 93.50 271 ALA A O 1
ATOM 2191 N N . SER A 1 272 ? 10.173 1.985 -12.948 1.00 93.38 272 SER A N 1
ATOM 2192 C CA . SER A 1 272 ? 9.592 2.416 -14.229 1.00 93.38 272 SER A CA 1
ATOM 2193 C C . SER A 1 272 ? 10.152 3.754 -14.723 1.00 93.38 272 SER A C 1
ATOM 2195 O O . SER A 1 272 ? 10.293 3.958 -15.926 1.00 93.38 272 SER A O 1
ATOM 2197 N N . LEU A 1 273 ? 10.493 4.665 -13.804 1.00 94.12 273 LEU A N 1
ATOM 2198 C CA . LEU A 1 273 ? 11.110 5.942 -14.147 1.00 94.12 273 LEU A CA 1
ATOM 2199 C C . LEU A 1 273 ? 12.551 5.745 -14.634 1.00 94.12 273 LEU A C 1
ATOM 2201 O O . LEU A 1 273 ? 12.951 6.349 -15.627 1.00 94.12 273 LEU A O 1
ATOM 2205 N N . ALA A 1 274 ? 13.314 4.884 -13.957 1.00 92.50 274 ALA A N 1
ATOM 2206 C CA . ALA A 1 274 ? 14.667 4.529 -14.370 1.00 92.50 274 ALA A CA 1
ATOM 2207 C C . ALA A 1 274 ? 14.678 3.834 -15.742 1.00 92.50 274 ALA A C 1
ATOM 2209 O O . ALA A 1 274 ? 15.512 4.161 -16.582 1.00 92.50 274 ALA A O 1
ATOM 2210 N N . ASP A 1 275 ? 13.727 2.929 -15.986 1.00 91.50 275 ASP A N 1
ATOM 2211 C CA . ASP A 1 275 ? 13.544 2.258 -17.277 1.00 91.50 275 ASP A CA 1
ATOM 2212 C C . ASP A 1 275 ? 13.268 3.262 -18.408 1.00 91.50 275 ASP A C 1
ATOM 2214 O O . ASP A 1 275 ? 13.994 3.297 -19.402 1.00 91.50 275 ASP A O 1
ATOM 2218 N N . ALA A 1 276 ? 12.300 4.166 -18.217 1.00 90.94 276 ALA A N 1
ATOM 2219 C CA . ALA A 1 276 ? 12.007 5.211 -19.196 1.00 90.94 276 ALA A CA 1
ATOM 2220 C C . ALA A 1 276 ? 13.228 6.095 -19.485 1.00 90.94 276 ALA A C 1
ATOM 2222 O O . ALA A 1 276 ? 13.529 6.371 -20.646 1.00 90.94 276 ALA A O 1
ATOM 2223 N N . LEU A 1 277 ? 13.968 6.494 -18.446 1.00 91.06 277 LEU A N 1
ATOM 2224 C CA . LEU A 1 277 ? 15.166 7.315 -18.598 1.00 91.06 277 LEU A CA 1
ATOM 2225 C C . LEU A 1 277 ? 16.259 6.598 -19.406 1.00 91.06 277 LEU A C 1
ATOM 2227 O O . LEU A 1 277 ? 16.905 7.219 -20.247 1.00 91.06 277 LEU A O 1
ATOM 2231 N N . LEU A 1 278 ? 16.456 5.294 -19.199 1.00 88.56 278 LEU A N 1
ATOM 2232 C CA . LEU A 1 278 ? 17.436 4.510 -19.958 1.00 88.56 278 LEU A CA 1
ATOM 2233 C C . LEU A 1 278 ? 17.068 4.371 -21.439 1.00 88.56 278 LEU A C 1
ATOM 2235 O O . LEU A 1 278 ? 17.965 4.415 -22.286 1.00 88.56 278 LEU A O 1
ATOM 2239 N N . ILE A 1 279 ? 15.775 4.250 -21.746 1.00 86.75 279 ILE A N 1
ATOM 2240 C CA . ILE A 1 279 ? 15.265 4.247 -23.124 1.00 86.75 279 ILE A CA 1
ATOM 2241 C C . ILE A 1 279 ? 15.510 5.615 -23.779 1.00 86.75 279 ILE A C 1
ATOM 2243 O O . ILE A 1 279 ? 16.016 5.684 -24.896 1.00 86.75 279 ILE A O 1
ATOM 2247 N N . ILE A 1 280 ? 15.242 6.714 -23.065 1.00 86.69 280 ILE A N 1
ATOM 2248 C CA . ILE A 1 280 ? 15.465 8.082 -23.565 1.00 86.69 280 ILE A CA 1
ATOM 2249 C C . ILE A 1 280 ? 16.951 8.357 -23.838 1.00 86.69 280 ILE A C 1
ATOM 2251 O O . ILE A 1 280 ? 17.290 9.019 -24.816 1.00 86.69 280 ILE A O 1
ATOM 2255 N N . LEU A 1 281 ? 17.847 7.838 -22.994 1.00 85.94 281 LEU A N 1
ATOM 2256 C CA . LEU A 1 281 ? 19.297 8.005 -23.134 1.00 85.94 281 LEU A C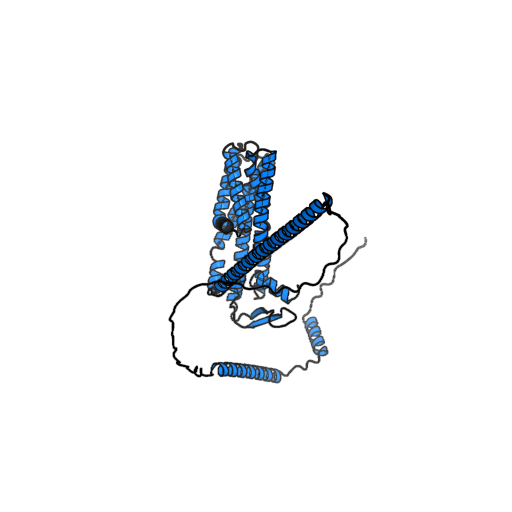A 1
ATOM 2257 C C . LEU A 1 281 ? 19.921 7.141 -24.250 1.00 85.94 281 LEU A C 1
ATOM 2259 O O . LEU A 1 281 ? 21.148 7.125 -24.370 1.00 85.94 281 LEU A O 1
ATOM 2263 N N . GLY A 1 282 ? 19.124 6.398 -25.027 1.00 75.56 282 GLY A N 1
ATOM 2264 C CA . GLY A 1 282 ? 19.627 5.501 -26.077 1.00 75.56 282 GLY A CA 1
ATOM 2265 C C . GLY A 1 282 ? 20.474 4.357 -25.516 1.00 75.56 282 GLY A C 1
ATOM 2266 O O . GLY A 1 282 ? 21.436 3.893 -26.129 1.00 75.56 282 GLY A O 1
ATOM 2267 N N . ARG A 1 283 ? 20.215 3.957 -24.260 1.00 67.75 283 ARG A N 1
ATOM 2268 C CA . ARG A 1 283 ? 20.951 2.863 -23.612 1.00 67.75 283 ARG A CA 1
ATOM 2269 C C . ARG A 1 283 ? 20.251 1.514 -23.739 1.00 67.75 283 ARG A C 1
ATOM 2271 O O . ARG A 1 283 ? 20.890 0.509 -23.411 1.00 67.75 283 ARG A O 1
ATOM 2278 N N . ALA A 1 284 ? 19.010 1.502 -24.220 1.00 64.06 284 ALA A N 1
ATOM 2279 C CA . ALA A 1 284 ? 18.108 0.357 -24.240 1.00 64.06 284 ALA A CA 1
ATOM 2280 C C . ALA A 1 284 ? 17.309 0.288 -25.563 1.00 64.06 284 ALA A C 1
ATOM 2282 O O . ALA A 1 284 ? 16.091 0.160 -25.571 1.00 64.06 284 ALA A O 1
ATOM 2283 N N . ASP A 1 285 ? 18.004 0.374 -26.699 1.00 57.81 285 ASP A N 1
ATOM 2284 C CA . ASP A 1 285 ? 17.394 0.573 -28.030 1.00 57.81 285 ASP A CA 1
ATOM 2285 C C . ASP A 1 285 ? 16.484 -0.584 -28.506 1.00 57.81 285 ASP A C 1
ATOM 2287 O O . ASP A 1 285 ? 15.702 -0.410 -29.435 1.00 57.81 285 ASP A O 1
ATOM 2291 N N . ASN A 1 286 ? 16.532 -1.745 -27.838 1.00 61.44 286 ASN A N 1
ATOM 2292 C CA . ASN A 1 286 ? 15.768 -2.951 -28.189 1.00 61.44 286 ASN A CA 1
ATOM 2293 C C . ASN A 1 286 ? 14.700 -3.355 -27.154 1.00 61.44 286 ASN A C 1
ATOM 2295 O O . ASN A 1 286 ? 14.102 -4.420 -27.291 1.00 61.44 286 ASN A O 1
ATOM 2299 N N . THR A 1 287 ? 14.470 -2.569 -26.097 1.00 65.69 287 THR A N 1
ATOM 2300 C CA . THR A 1 287 ? 13.611 -3.002 -24.974 1.00 65.69 287 THR A CA 1
ATOM 2301 C C . THR A 1 287 ? 12.141 -2.607 -25.116 1.00 65.69 287 THR A C 1
ATOM 2303 O O . THR A 1 287 ? 11.328 -2.959 -24.272 1.00 65.69 287 THR A O 1
ATOM 2306 N N . GLY A 1 288 ? 11.753 -1.937 -26.203 1.00 73.44 288 GLY A N 1
ATOM 2307 C CA . GLY A 1 288 ? 10.356 -1.570 -26.447 1.00 73.44 288 GLY A CA 1
ATOM 2308 C C . GLY A 1 288 ? 9.860 -0.436 -25.543 1.00 73.44 288 GLY A C 1
ATOM 2309 O O . GLY A 1 288 ? 10.623 0.447 -25.156 1.00 73.44 288 GLY A O 1
ATOM 2310 N N . GLN A 1 289 ? 8.556 -0.418 -25.258 1.00 80.31 289 GLN A N 1
ATOM 2311 C CA . GLN A 1 289 ? 7.902 0.665 -24.514 1.00 80.31 289 GLN A CA 1
ATOM 2312 C C . GLN A 1 289 ? 8.151 0.586 -22.999 1.00 80.31 289 GLN A C 1
ATOM 2314 O O . GLN A 1 289 ? 8.194 -0.514 -22.445 1.00 80.31 289 GLN A O 1
ATOM 2319 N N . PRO A 1 290 ? 8.247 1.735 -22.303 1.00 85.38 290 PRO A N 1
ATOM 2320 C CA . PRO A 1 290 ? 8.489 1.762 -20.864 1.00 85.38 290 PRO A CA 1
ATOM 2321 C C . PRO A 1 290 ? 7.277 1.277 -20.055 1.00 85.38 290 PRO A C 1
ATOM 2323 O O . PRO A 1 290 ? 6.127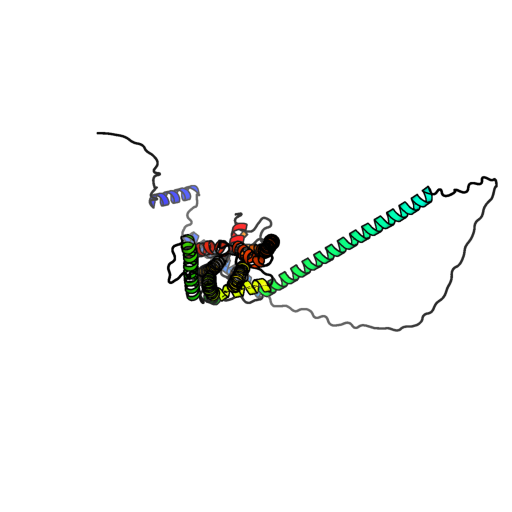 1.589 -20.373 1.00 85.38 290 PRO A O 1
ATOM 2326 N N . TYR A 1 291 ? 7.524 0.622 -18.915 1.00 89.12 291 TYR A N 1
ATOM 2327 C CA . TYR A 1 291 ? 6.470 0.134 -18.002 1.00 89.12 291 TYR A CA 1
ATOM 2328 C C . TYR A 1 291 ? 5.790 1.229 -17.149 1.00 89.12 291 TYR A C 1
ATOM 2330 O O . TYR A 1 291 ? 5.127 0.935 -16.149 1.00 89.12 291 TYR A O 1
ATOM 2338 N N . CYS A 1 292 ? 5.908 2.502 -17.541 1.00 91.88 292 CYS A N 1
ATOM 2339 C CA . CYS A 1 292 ? 5.340 3.651 -16.831 1.00 91.88 292 CYS A CA 1
ATOM 2340 C C . CYS A 1 292 ? 3.832 3.521 -16.590 1.00 91.88 292 CYS A C 1
ATOM 2342 O O . CYS A 1 292 ? 3.362 3.855 -15.507 1.00 91.88 292 CYS A O 1
ATOM 2344 N N . THR A 1 293 ? 3.072 3.014 -17.567 1.00 92.75 293 THR A N 1
ATOM 2345 C CA . THR A 1 293 ? 1.609 2.875 -17.463 1.00 92.75 293 THR A CA 1
ATOM 2346 C C . THR A 1 293 ? 1.204 1.917 -16.346 1.00 92.75 293 THR A C 1
ATOM 2348 O O . THR A 1 293 ? 0.312 2.230 -15.561 1.00 92.75 293 THR A O 1
ATOM 2351 N N . ALA A 1 294 ? 1.883 0.772 -16.229 1.00 93.38 294 ALA A N 1
ATOM 2352 C CA . ALA A 1 294 ? 1.585 -0.212 -15.191 1.00 93.38 294 ALA A CA 1
ATOM 2353 C C . ALA A 1 294 ? 1.855 0.365 -13.794 1.00 93.38 294 ALA A C 1
ATOM 2355 O O . ALA A 1 294 ? 0.989 0.305 -12.921 1.00 93.38 294 ALA A O 1
ATOM 2356 N N . ALA A 1 295 ? 3.010 1.011 -13.614 1.00 93.81 295 ALA A N 1
ATOM 2357 C CA . ALA A 1 295 ? 3.367 1.648 -12.352 1.00 93.81 295 ALA A CA 1
ATOM 2358 C C . ALA A 1 295 ? 2.445 2.836 -12.001 1.00 93.81 295 ALA A C 1
ATOM 2360 O O . ALA A 1 295 ? 2.071 2.999 -10.839 1.00 93.81 295 ALA A O 1
ATOM 2361 N N . ALA A 1 296 ? 2.022 3.635 -12.990 1.00 94.56 296 ALA A N 1
ATOM 2362 C CA . ALA A 1 296 ? 1.031 4.701 -12.807 1.00 94.56 296 ALA A CA 1
ATOM 2363 C C . ALA A 1 296 ? -0.291 4.146 -12.265 1.00 94.56 296 ALA A C 1
ATOM 2365 O O . ALA A 1 296 ? -0.835 4.652 -11.278 1.00 94.56 296 ALA A O 1
ATOM 2366 N N . CYS A 1 297 ? -0.785 3.067 -12.882 1.00 94.38 297 CYS A N 1
ATOM 2367 C CA . CYS A 1 297 ? -1.995 2.381 -12.448 1.00 94.38 297 CYS A CA 1
ATOM 2368 C C . CYS A 1 297 ? -1.856 1.861 -11.016 1.00 94.38 297 CYS A C 1
ATOM 2370 O O . CYS A 1 297 ? -2.764 2.076 -10.210 1.00 94.38 297 CYS A O 1
ATOM 2372 N N . THR A 1 298 ? -0.723 1.244 -10.667 1.00 94.69 298 THR A N 1
ATOM 2373 C CA . THR A 1 298 ? -0.456 0.783 -9.298 1.00 94.69 298 THR A CA 1
ATOM 2374 C C . THR A 1 298 ? -0.606 1.921 -8.293 1.00 94.69 298 THR A C 1
ATOM 2376 O O . THR A 1 298 ? -1.344 1.787 -7.313 1.00 94.69 298 THR A O 1
ATOM 2379 N N . LEU A 1 299 ? 0.022 3.070 -8.555 1.00 94.62 299 LEU A N 1
ATOM 2380 C CA . LEU A 1 299 ? -0.056 4.224 -7.663 1.00 94.62 299 LEU A CA 1
ATOM 2381 C C . LEU A 1 299 ? -1.481 4.801 -7.575 1.00 94.62 299 LEU A C 1
ATOM 2383 O O . LEU A 1 299 ? -1.937 5.170 -6.489 1.00 94.62 299 LEU A O 1
ATOM 2387 N N . ALA A 1 300 ? -2.225 4.822 -8.684 1.00 94.94 300 ALA A N 1
ATOM 2388 C CA . ALA A 1 300 ? -3.628 5.241 -8.705 1.00 94.94 300 ALA A CA 1
ATOM 2389 C C . ALA A 1 300 ? -4.525 4.332 -7.841 1.00 94.94 300 ALA A C 1
ATOM 2391 O O . ALA A 1 300 ? -5.392 4.817 -7.101 1.00 94.94 300 ALA A O 1
ATOM 2392 N N . PHE A 1 301 ? -4.299 3.015 -7.879 1.00 94.25 301 PHE A N 1
ATOM 2393 C CA . PHE A 1 301 ? -5.003 2.055 -7.027 1.00 94.25 301 PHE A CA 1
ATOM 2394 C C . PHE A 1 301 ? -4.607 2.173 -5.549 1.00 94.25 301 PHE A C 1
ATOM 2396 O O . PHE A 1 301 ? -5.484 2.085 -4.683 1.00 94.25 301 PHE A O 1
ATOM 2403 N N . ALA A 1 302 ? -3.344 2.471 -5.242 1.00 93.19 302 ALA A N 1
ATOM 2404 C CA . ALA A 1 302 ? -2.904 2.760 -3.876 1.00 93.19 302 ALA A CA 1
ATOM 2405 C C . ALA A 1 302 ? -3.574 4.032 -3.311 1.00 93.19 302 ALA A C 1
ATOM 2407 O O . ALA A 1 302 ? -4.153 4.019 -2.218 1.00 93.19 302 ALA A O 1
ATOM 2408 N N . LEU A 1 303 ? -3.631 5.107 -4.108 1.00 93.75 303 LEU A N 1
ATOM 2409 C CA . LEU A 1 303 ? -4.382 6.334 -3.803 1.00 93.75 303 LEU A CA 1
ATOM 2410 C C . LEU A 1 303 ? -5.872 6.056 -3.557 1.00 93.75 303 LEU A C 1
ATOM 2412 O O . LEU A 1 303 ? -6.476 6.598 -2.624 1.00 93.75 303 LEU A O 1
ATOM 2416 N N . GLN A 1 304 ? -6.480 5.201 -4.382 1.00 94.38 304 GLN A N 1
ATOM 2417 C CA . GLN A 1 304 ? -7.862 4.765 -4.202 1.00 94.38 304 GLN A CA 1
ATOM 2418 C C . GLN A 1 304 ? -8.052 4.019 -2.879 1.00 94.38 304 GLN A C 1
ATOM 2420 O O . GLN A 1 304 ? -9.016 4.307 -2.166 1.00 94.38 304 GLN A O 1
ATOM 2425 N N . GLY A 1 305 ? -7.146 3.101 -2.535 1.00 92.56 305 GLY A N 1
ATOM 2426 C CA . GLY A 1 305 ? -7.149 2.387 -1.257 1.00 92.56 305 GLY A CA 1
ATOM 2427 C C . GLY A 1 305 ? -7.120 3.351 -0.072 1.00 92.56 305 GLY A C 1
ATOM 2428 O O . GLY A 1 305 ? -8.014 3.318 0.776 1.00 92.56 305 GLY A O 1
ATOM 2429 N N . SER A 1 306 ? -6.186 4.304 -0.090 1.00 91.50 306 SER A N 1
ATOM 2430 C CA . SER A 1 306 ? -6.071 5.369 0.917 1.00 91.50 306 SER A CA 1
ATOM 2431 C C . SER A 1 306 ? -7.346 6.208 1.046 1.00 91.50 306 SER A C 1
ATOM 2433 O O . SER A 1 306 ? -7.813 6.501 2.152 1.00 91.50 306 SER A O 1
ATOM 2435 N N . LYS A 1 307 ? -7.974 6.562 -0.081 1.00 93.62 307 LYS A N 1
ATOM 2436 C CA . LYS A 1 307 ? -9.252 7.286 -0.095 1.00 93.62 307 LYS A CA 1
ATOM 2437 C C . LYS A 1 307 ? -10.375 6.478 0.553 1.00 93.62 307 LYS A C 1
ATOM 2439 O O . LYS A 1 307 ? -11.176 7.036 1.305 1.00 93.62 307 LYS A O 1
ATOM 2444 N N . LEU A 1 308 ? -10.462 5.184 0.248 1.00 93.25 308 LEU A N 1
ATOM 2445 C CA . LEU A 1 308 ? -11.477 4.292 0.808 1.00 93.25 308 LEU A CA 1
ATOM 2446 C C . LEU A 1 308 ? -11.273 4.089 2.311 1.00 93.25 308 LEU A C 1
ATOM 2448 O O . LEU A 1 308 ? -12.253 4.188 3.048 1.00 93.25 308 LEU A O 1
ATOM 2452 N N . LYS A 1 309 ? -10.021 3.925 2.758 1.00 91.69 309 LYS A N 1
ATOM 2453 C CA . LYS A 1 309 ? -9.647 3.855 4.177 1.00 91.69 309 LYS A CA 1
ATOM 2454 C C . LYS A 1 309 ? -10.150 5.083 4.937 1.00 91.69 309 LYS A C 1
ATOM 2456 O O . LYS A 1 309 ? -10.960 4.951 5.854 1.00 91.69 309 LYS A O 1
ATOM 2461 N N . LYS A 1 310 ? -9.776 6.294 4.495 1.00 91.94 310 LYS A N 1
ATOM 2462 C CA . LYS A 1 310 ? -10.226 7.547 5.134 1.00 91.94 310 LYS A CA 1
ATOM 2463 C C . LYS A 1 310 ? -11.748 7.703 5.117 1.00 91.94 310 LYS A C 1
ATOM 2465 O O . LYS A 1 310 ? -12.336 8.140 6.103 1.00 91.94 310 LYS A O 1
ATOM 2470 N N . LYS A 1 311 ? -12.406 7.327 4.014 1.00 92.31 311 LYS A N 1
ATOM 2471 C CA . LYS A 1 311 ? -13.871 7.383 3.908 1.00 92.31 311 LYS A CA 1
ATOM 2472 C C . LYS A 1 311 ? -14.553 6.437 4.903 1.00 92.31 311 LYS A C 1
ATOM 2474 O O . LYS A 1 311 ? -15.530 6.854 5.517 1.00 92.31 311 LYS A O 1
ATOM 2479 N N . GLY A 1 312 ? -14.061 5.205 5.051 1.00 92.31 312 GLY A N 1
ATOM 2480 C CA . GLY A 1 312 ? -14.596 4.223 5.998 1.00 92.31 312 GLY A CA 1
ATOM 2481 C C . GLY A 1 312 ? -14.488 4.715 7.439 1.00 92.31 312 GLY A C 1
ATOM 2482 O O . GLY A 1 312 ? -15.499 4.829 8.126 1.00 92.31 312 GLY A O 1
ATOM 2483 N N . PHE A 1 313 ? -13.290 5.132 7.852 1.00 92.12 313 PHE A N 1
ATOM 2484 C CA . PHE A 1 313 ? -13.061 5.634 9.208 1.00 92.12 313 PHE A CA 1
ATOM 2485 C C . PHE A 1 313 ? -13.815 6.930 9.516 1.00 92.12 313 PHE A C 1
ATOM 2487 O O . PHE A 1 313 ? -14.352 7.083 10.609 1.00 92.12 313 PHE A O 1
ATOM 2494 N N . ARG A 1 314 ? -13.964 7.841 8.545 1.00 92.31 314 ARG A N 1
ATOM 2495 C CA . ARG A 1 314 ? -14.807 9.033 8.726 1.00 92.31 314 ARG A CA 1
ATOM 2496 C C . ARG A 1 314 ? -16.252 8.667 9.078 1.00 92.31 314 ARG A C 1
ATOM 2498 O O . ARG A 1 314 ? -16.855 9.359 9.892 1.00 92.31 314 ARG A O 1
ATOM 2505 N N . VAL A 1 315 ? -16.814 7.632 8.451 1.00 92.62 315 VAL A N 1
ATOM 2506 C CA . VAL A 1 315 ? -18.176 7.164 8.758 1.00 92.62 315 VAL A CA 1
ATOM 2507 C C . VAL A 1 315 ? -18.224 6.588 10.172 1.00 92.62 315 VAL A C 1
ATOM 2509 O O . VAL A 1 315 ? -19.064 7.022 10.950 1.00 92.62 315 VAL A O 1
ATOM 2512 N N . VAL A 1 316 ? -17.268 5.726 10.532 1.00 92.50 316 VAL A N 1
ATOM 2513 C CA . VAL A 1 316 ? -17.152 5.139 11.880 1.00 92.50 316 VAL A CA 1
ATOM 2514 C C . VAL A 1 316 ? -17.121 6.215 12.970 1.00 92.50 316 VAL A C 1
ATOM 2516 O O . VAL A 1 316 ? -17.969 6.220 13.859 1.00 92.50 316 VAL A O 1
ATOM 2519 N N . PHE A 1 317 ? -16.205 7.184 12.881 1.00 90.94 317 PHE A N 1
ATOM 2520 C CA . PHE A 1 317 ? -16.096 8.229 13.903 1.00 90.94 317 PHE A CA 1
ATOM 2521 C C . PHE A 1 317 ? -17.293 9.183 13.909 1.00 90.94 317 PHE A C 1
ATOM 2523 O O . PHE A 1 317 ? -17.671 9.691 14.965 1.00 90.94 317 PHE A O 1
ATOM 2530 N N . LYS A 1 318 ? -17.923 9.421 12.749 1.00 91.00 318 LYS A N 1
ATOM 2531 C CA . LYS A 1 318 ? -19.151 10.223 12.663 1.00 91.00 318 LYS A CA 1
ATOM 2532 C C . LYS A 1 318 ? -20.303 9.565 13.414 1.00 91.00 318 LYS A C 1
ATOM 2534 O O . LYS A 1 318 ? -20.983 10.257 14.166 1.00 91.00 318 LYS A O 1
ATOM 2539 N N . THR A 1 319 ? -20.496 8.265 13.231 1.00 90.44 319 THR A N 1
ATOM 2540 C CA . THR A 1 319 ? -21.548 7.505 13.915 1.00 90.44 319 THR A CA 1
ATOM 2541 C C . THR A 1 319 ? -21.276 7.403 15.412 1.00 90.44 319 THR A C 1
ATOM 2543 O O . THR A 1 319 ? -22.174 7.656 16.210 1.00 90.44 319 THR A O 1
ATOM 2546 N N . MET A 1 320 ? -20.023 7.156 15.809 1.00 87.81 320 MET A N 1
ATOM 2547 C CA . MET A 1 320 ? -19.645 7.158 17.227 1.00 87.81 320 MET A CA 1
ATOM 2548 C C . MET A 1 320 ? -19.952 8.490 17.902 1.00 87.81 320 MET A C 1
ATOM 2550 O O . MET A 1 320 ? -20.552 8.512 18.969 1.00 87.81 320 MET A O 1
ATOM 2554 N N . LYS A 1 321 ? -19.610 9.613 17.259 1.00 86.44 321 LYS A N 1
ATOM 2555 C CA . LYS A 1 321 ? -19.835 10.945 17.839 1.00 86.44 321 LYS A CA 1
ATOM 2556 C C . LYS A 1 321 ? -21.321 11.286 17.963 1.00 86.44 321 LYS A C 1
ATOM 2558 O O . LYS A 1 321 ? -21.692 12.088 18.812 1.00 86.44 321 LYS A O 1
ATOM 2563 N N . ALA A 1 322 ? -22.165 10.712 17.108 1.00 86.62 322 ALA A N 1
ATOM 2564 C CA . ALA A 1 322 ? -23.609 10.906 17.181 1.00 86.62 322 ALA A CA 1
ATOM 2565 C C . ALA A 1 322 ? -24.249 10.181 18.382 1.00 86.62 322 ALA A C 1
ATOM 2567 O O . ALA A 1 322 ? -25.374 10.505 18.758 1.00 86.62 322 ALA A O 1
ATOM 2568 N N . THR A 1 323 ? -23.542 9.229 18.998 1.00 83.44 323 THR A N 1
ATOM 2569 C CA . THR A 1 323 ? -24.055 8.403 20.094 1.00 83.44 323 THR A CA 1
ATOM 2570 C C . THR A 1 323 ? -23.703 9.026 21.447 1.00 83.44 323 THR A C 1
ATOM 2572 O O . THR A 1 323 ? -22.533 9.247 21.739 1.00 83.44 323 THR A O 1
ATOM 2575 N N . LYS A 1 324 ? -24.711 9.311 22.288 1.00 76.06 324 LYS A N 1
ATOM 2576 C CA . LYS A 1 324 ? -24.514 9.944 23.612 1.00 76.06 324 LYS A CA 1
ATOM 2577 C C . LYS A 1 324 ? -23.930 8.994 24.661 1.00 76.06 324 LYS A C 1
ATOM 2579 O O . LYS A 1 324 ? -23.088 9.408 25.445 1.00 76.06 324 LYS A O 1
ATOM 2584 N N . VAL A 1 325 ? -24.393 7.743 24.679 1.00 77.19 325 VAL A N 1
ATOM 2585 C CA . VAL A 1 325 ? -23.923 6.695 25.597 1.00 77.19 325 VAL A CA 1
ATOM 2586 C C . VAL A 1 325 ? -23.582 5.466 24.753 1.00 77.19 325 VAL A C 1
ATOM 2588 O O . VAL A 1 325 ? -24.490 4.717 24.382 1.00 77.19 325 VAL A O 1
ATOM 2591 N N . PRO A 1 326 ? -22.310 5.280 24.355 1.00 79.31 326 PRO A N 1
ATOM 2592 C CA . PRO A 1 326 ? -21.933 4.143 23.534 1.00 79.31 326 PRO A CA 1
ATOM 2593 C C . PRO A 1 326 ? -22.054 2.851 24.347 1.00 79.31 326 PRO A C 1
ATOM 2595 O O . PRO A 1 326 ? -21.539 2.737 25.460 1.00 79.31 326 PRO A O 1
ATOM 2598 N N . THR A 1 327 ? -22.742 1.867 23.773 1.00 78.62 327 THR A N 1
ATOM 2599 C CA . THR A 1 327 ? -22.637 0.475 24.213 1.00 78.62 327 THR A CA 1
ATOM 2600 C C . THR A 1 327 ? -21.452 -0.140 23.490 1.00 78.62 327 THR A C 1
ATOM 2602 O O . THR A 1 327 ? -21.403 -0.112 22.261 1.00 78.62 327 THR A O 1
ATOM 2605 N N . ILE A 1 328 ? -20.508 -0.693 24.238 1.00 82.75 328 ILE A N 1
ATOM 2606 C CA . ILE A 1 328 ? -19.292 -1.277 23.684 1.00 82.75 328 ILE A CA 1
ATOM 2607 C C . ILE A 1 328 ? -19.327 -2.767 23.942 1.00 82.75 328 ILE A C 1
ATOM 2609 O O . ILE A 1 328 ? -19.662 -3.217 25.036 1.00 82.75 328 ILE A O 1
ATOM 2613 N N . VAL A 1 329 ? -18.999 -3.519 22.903 1.00 81.00 329 VAL A N 1
ATOM 2614 C CA . VAL A 1 329 ? -18.862 -4.964 22.971 1.00 81.00 329 VAL A CA 1
ATOM 2615 C C . VAL A 1 329 ? -17.381 -5.267 22.811 1.00 81.00 329 VAL A C 1
ATOM 2617 O O . VAL A 1 329 ? -16.802 -4.977 21.763 1.00 81.00 329 VAL A O 1
ATOM 2620 N N . THR A 1 330 ? -16.763 -5.786 23.867 1.00 80.06 330 THR A N 1
ATOM 2621 C CA . THR A 1 330 ? -15.370 -6.242 23.861 1.00 80.06 330 THR A CA 1
ATOM 2622 C C . THR A 1 330 ? -15.332 -7.752 24.005 1.00 80.06 330 THR A C 1
ATOM 2624 O O . THR A 1 330 ? -16.092 -8.325 24.781 1.00 80.06 330 THR A O 1
ATOM 2627 N N . ALA A 1 331 ? -14.447 -8.397 23.256 1.00 74.19 331 ALA A N 1
ATOM 2628 C CA . ALA A 1 331 ? -14.140 -9.801 23.453 1.00 74.19 331 ALA A CA 1
ATOM 2629 C C . ALA A 1 331 ? -13.130 -9.905 24.606 1.00 74.19 331 ALA A C 1
ATOM 2631 O O . ALA A 1 331 ? -12.035 -9.354 24.513 1.00 74.19 331 ALA A O 1
ATOM 2632 N N . GLU A 1 332 ? -13.510 -10.542 25.710 1.00 70.50 332 GLU A N 1
ATOM 2633 C CA . GLU A 1 332 ? -12.632 -10.763 26.863 1.00 70.50 332 GLU A CA 1
ATOM 2634 C C . GLU A 1 332 ? -12.382 -12.267 27.006 1.00 70.50 332 GLU A C 1
ATOM 2636 O O . GLU A 1 332 ? -13.323 -13.046 27.147 1.00 70.50 332 GLU A O 1
ATOM 2641 N N . GLY A 1 333 ? -11.110 -12.669 26.915 1.00 59.97 333 GLY A N 1
ATOM 2642 C CA . GLY A 1 333 ? -10.679 -14.065 27.062 1.00 59.97 333 GLY A CA 1
ATOM 2643 C C . GLY A 1 333 ? -10.365 -14.473 28.503 1.00 59.97 333 GLY A C 1
ATOM 2644 O O . GLY A 1 333 ? -10.435 -15.650 28.822 1.00 59.97 333 GLY A O 1
ATOM 2645 N N . ASP A 1 334 ? -10.082 -13.513 29.389 1.00 57.47 334 ASP A N 1
ATOM 2646 C CA . ASP A 1 334 ? -9.618 -13.790 30.761 1.00 57.47 334 ASP A CA 1
ATOM 2647 C C . ASP A 1 334 ? -10.736 -14.152 31.751 1.00 57.47 334 ASP A C 1
ATOM 2649 O O . ASP A 1 334 ? -10.469 -14.447 32.912 1.00 57.47 334 ASP A O 1
ATOM 2653 N N . LYS A 1 335 ? -12.005 -14.106 31.331 1.00 57.00 335 LYS A N 1
ATOM 2654 C CA . LYS A 1 335 ? -13.144 -14.308 32.241 1.00 57.00 335 LYS A CA 1
ATOM 2655 C C . LYS A 1 335 ? -13.611 -15.757 32.365 1.00 57.00 335 LYS A C 1
ATOM 2657 O O . LYS A 1 335 ? -14.395 -16.042 33.266 1.00 57.00 335 LYS A O 1
ATOM 2662 N N . THR A 1 336 ? -13.146 -16.659 31.504 1.00 51.22 336 THR A N 1
ATOM 2663 C CA . THR A 1 336 ? -13.598 -18.058 31.482 1.00 51.22 336 THR A CA 1
ATOM 2664 C C . THR A 1 336 ? -12.515 -18.982 30.940 1.00 51.22 336 THR A C 1
ATOM 2666 O O . THR A 1 336 ? -11.921 -18.694 29.908 1.00 51.22 336 THR A O 1
ATOM 2669 N N . GLU A 1 337 ? -12.317 -20.131 31.595 1.00 55.69 337 GLU A N 1
ATOM 2670 C CA . GLU A 1 337 ? -11.322 -21.150 31.211 1.00 55.69 337 GLU A CA 1
ATOM 2671 C C . GLU A 1 337 ? -11.604 -21.811 29.842 1.00 55.69 337 GLU A C 1
ATOM 2673 O O . GLU A 1 337 ? -10.713 -22.434 29.269 1.00 55.69 337 GLU A O 1
ATOM 2678 N N . GLU A 1 338 ? -12.810 -21.644 29.282 1.00 54.59 338 GLU A N 1
ATOM 2679 C CA . GLU A 1 338 ? -13.269 -22.351 28.073 1.00 54.59 338 GLU A CA 1
ATOM 2680 C C . GLU A 1 338 ? -13.603 -21.457 26.861 1.00 54.59 338 GLU A C 1
ATOM 2682 O O . GLU A 1 338 ? -14.159 -21.947 25.877 1.00 54.59 338 GLU A O 1
ATOM 2687 N N . GLY A 1 339 ? -13.244 -20.166 26.850 1.00 61.03 339 GLY A N 1
ATOM 2688 C CA . GLY A 1 339 ? -13.371 -19.381 25.614 1.00 61.03 339 GLY A CA 1
ATOM 2689 C C . GLY A 1 339 ? -13.439 -17.865 25.751 1.00 61.03 339 GLY A C 1
ATOM 2690 O O . GLY A 1 339 ? -13.460 -17.297 26.841 1.00 61.03 339 GLY A O 1
ATOM 2691 N N . VAL A 1 340 ? -13.487 -17.213 24.586 1.00 68.06 340 VAL A N 1
ATOM 2692 C CA . VAL A 1 340 ? -13.599 -15.758 24.441 1.00 68.06 340 VAL A CA 1
ATOM 2693 C C . VAL A 1 340 ? -15.068 -15.349 24.549 1.00 68.06 340 VAL A C 1
ATOM 2695 O O . VAL A 1 340 ? -15.886 -15.755 23.727 1.00 68.06 340 VAL A O 1
ATOM 2698 N N . VAL A 1 341 ? -15.411 -14.514 25.533 1.00 73.88 341 VAL A N 1
ATOM 2699 C CA . VAL A 1 341 ? -16.795 -14.072 25.768 1.00 73.88 341 VAL A CA 1
ATOM 2700 C C . VAL A 1 341 ? -16.982 -12.629 25.308 1.00 73.88 341 VAL A C 1
ATOM 2702 O O . VAL A 1 341 ? -16.145 -11.759 25.555 1.00 73.88 341 VAL A O 1
ATOM 2705 N N . LEU A 1 342 ? -18.115 -12.346 24.659 1.00 78.88 342 LEU A N 1
ATOM 2706 C CA . LEU A 1 342 ? -18.518 -10.982 24.319 1.00 78.88 342 LEU A CA 1
ATOM 2707 C C . LEU A 1 342 ? -19.090 -10.279 25.555 1.00 78.88 342 LEU A C 1
ATOM 2709 O O . LEU A 1 342 ? -20.225 -10.518 25.965 1.00 78.88 342 LEU A O 1
ATOM 2713 N N . CYS A 1 343 ? -18.311 -9.369 26.131 1.00 77.19 343 CYS A N 1
ATOM 2714 C CA . CYS A 1 343 ? -18.733 -8.529 27.240 1.00 77.19 343 CYS A CA 1
ATOM 2715 C C . CYS A 1 343 ? -19.336 -7.223 26.721 1.00 77.19 343 CYS A C 1
ATOM 2717 O O . CYS A 1 343 ? -18.695 -6.457 25.999 1.00 77.19 343 CYS A O 1
ATOM 2719 N N . ARG A 1 344 ? -20.574 -6.937 27.132 1.00 83.81 344 ARG A N 1
ATOM 2720 C CA . ARG A 1 344 ? -21.239 -5.658 26.876 1.00 83.81 344 ARG A CA 1
ATOM 2721 C C . ARG A 1 344 ? -20.959 -4.704 28.037 1.00 83.81 344 ARG A C 1
ATOM 2723 O O . ARG A 1 344 ? -21.413 -4.948 29.149 1.00 83.81 344 ARG A O 1
ATOM 2730 N N . LYS A 1 345 ? -20.260 -3.600 27.773 1.00 77.88 345 LYS A N 1
ATOM 2731 C CA . LYS A 1 345 ? -20.021 -2.512 28.734 1.00 77.88 345 LYS A CA 1
ATOM 2732 C C . LYS A 1 345 ? -20.712 -1.230 28.276 1.00 77.88 345 LYS A C 1
ATOM 2734 O O . LYS A 1 345 ? -20.809 -0.952 27.078 1.00 77.88 345 LYS A O 1
ATOM 2739 N N . LEU A 1 346 ? -21.201 -0.445 29.231 1.00 75.31 346 LEU A N 1
ATOM 2740 C CA . LEU A 1 346 ? -21.825 0.851 28.975 1.00 75.31 346 LEU A CA 1
ATOM 2741 C C . LEU A 1 346 ? -20.804 1.975 29.224 1.00 75.31 346 LEU A C 1
ATOM 2743 O O . LEU A 1 346 ? -20.126 1.976 30.245 1.00 75.31 346 LEU A O 1
ATOM 2747 N N . GLY A 1 347 ? -20.705 2.947 28.316 1.00 65.56 347 GLY A N 1
ATOM 2748 C CA . GLY A 1 347 ? -20.174 4.281 28.630 1.00 65.56 347 GLY A CA 1
ATOM 2749 C C . GLY A 1 347 ? -18.708 4.579 28.289 1.00 65.56 347 GLY A C 1
ATOM 2750 O O . GLY A 1 347 ? -18.443 5.694 27.848 1.00 65.56 347 GLY A O 1
ATOM 2751 N N . SER A 1 348 ? -17.753 3.652 28.422 1.00 66.75 348 SER A N 1
ATOM 2752 C CA . SER A 1 348 ? -16.329 4.008 28.230 1.00 66.75 348 SER A CA 1
ATOM 2753 C C . SER A 1 348 ? -15.791 3.684 26.835 1.00 66.75 348 SER A C 1
ATOM 2755 O O . SER A 1 348 ? -15.379 2.558 26.585 1.00 66.75 348 SER A O 1
ATOM 2757 N N . SER A 1 349 ? -15.731 4.674 25.932 1.00 66.50 349 SER A N 1
ATOM 2758 C CA . SER A 1 349 ? -15.102 4.551 24.597 1.00 66.50 349 SER A CA 1
ATOM 2759 C C . SER A 1 349 ? -13.569 4.524 24.601 1.00 66.50 349 SER A C 1
ATOM 2761 O O . SER A 1 349 ? -12.968 4.603 23.525 1.00 66.50 349 SER A O 1
ATOM 2763 N N . ALA A 1 350 ? -12.951 4.441 25.781 1.00 70.69 350 ALA A N 1
ATOM 2764 C CA . ALA A 1 350 ? -11.507 4.315 25.925 1.00 70.69 350 ALA A CA 1
ATOM 2765 C C . ALA A 1 350 ? -11.007 3.065 25.181 1.00 70.69 350 ALA A C 1
ATOM 2767 O O . ALA A 1 350 ? -11.657 2.019 25.188 1.00 70.69 350 ALA A O 1
ATOM 2768 N N . GLY A 1 351 ? -9.888 3.172 24.476 1.00 77.38 351 GLY A N 1
ATOM 2769 C CA . GLY A 1 351 ? -9.316 2.089 23.676 1.00 77.38 351 GLY A CA 1
ATOM 2770 C C . GLY A 1 351 ? -9.830 2.028 22.238 1.00 77.38 351 GLY A C 1
ATOM 2771 O O . GLY A 1 351 ? -9.161 1.456 21.375 1.00 77.38 351 GLY A O 1
ATOM 2772 N N . PHE A 1 352 ? -11.000 2.607 21.924 1.00 84.00 352 PHE A N 1
ATOM 2773 C CA . PHE A 1 352 ? -11.628 2.423 20.607 1.00 84.00 352 PHE A CA 1
ATOM 2774 C C . PHE A 1 352 ? -10.783 3.013 19.474 1.00 84.00 352 PHE A C 1
ATOM 2776 O O . PHE A 1 352 ? -10.555 2.360 18.455 1.00 84.00 352 PHE A O 1
ATOM 2783 N N . ILE A 1 353 ? -10.309 4.250 19.640 1.00 85.25 353 ILE A N 1
ATOM 2784 C CA . ILE A 1 353 ? -9.530 4.944 18.606 1.00 85.25 353 ILE A CA 1
ATOM 2785 C C . ILE A 1 353 ? -8.185 4.255 18.429 1.00 85.25 353 ILE A C 1
ATOM 2787 O O . ILE A 1 353 ? -7.792 3.966 17.300 1.00 85.25 353 ILE A O 1
ATOM 2791 N N . LYS A 1 354 ? -7.529 3.891 19.526 1.00 83.38 354 LYS A N 1
ATOM 2792 C CA . LYS A 1 354 ? -6.273 3.155 19.479 1.00 83.38 354 LYS A CA 1
ATOM 2793 C C . LYS A 1 354 ? -6.405 1.838 18.711 1.00 83.38 354 LYS A C 1
ATOM 2795 O O . LYS A 1 354 ? -5.597 1.544 17.833 1.00 83.38 354 LYS A O 1
ATOM 2800 N N . LYS A 1 355 ? -7.493 1.105 18.946 1.00 84.06 355 LYS A N 1
ATOM 2801 C CA . LYS A 1 355 ? -7.803 -0.140 18.234 1.00 84.06 355 LYS A CA 1
ATOM 2802 C C . LYS A 1 355 ? -8.035 0.064 16.735 1.00 84.06 355 LYS A C 1
ATOM 2804 O O . LYS A 1 355 ? -7.658 -0.783 15.931 1.00 84.06 355 LYS A O 1
ATOM 2809 N N . THR A 1 356 ? -8.583 1.214 16.329 1.00 85.38 356 THR A N 1
ATOM 2810 C CA . THR A 1 356 ? -8.716 1.558 14.900 1.00 85.38 356 THR A CA 1
ATOM 2811 C C . THR A 1 356 ? -7.390 1.887 14.211 1.00 85.38 356 THR A C 1
ATOM 2813 O O . THR A 1 356 ? -7.321 1.814 12.982 1.00 85.38 356 THR A O 1
ATOM 2816 N N . GLU A 1 357 ? -6.351 2.260 14.965 1.00 84.56 357 GLU A N 1
ATOM 2817 C CA . GLU A 1 357 ? -5.017 2.557 14.427 1.00 84.56 357 GLU A CA 1
ATOM 2818 C C . GLU A 1 357 ? -4.150 1.302 14.252 1.00 84.56 357 GLU A C 1
ATOM 2820 O O . GLU A 1 357 ? -3.086 1.360 13.630 1.00 84.56 357 GLU A O 1
ATOM 2825 N N . GLU A 1 358 ? -4.618 0.149 14.728 1.00 83.94 358 GLU A N 1
ATOM 2826 C CA . GLU A 1 358 ? -3.916 -1.111 14.551 1.00 83.94 358 GLU A CA 1
ATOM 2827 C C . GLU A 1 358 ? -3.758 -1.519 13.075 1.00 83.94 358 GLU A C 1
ATOM 2829 O O . GLU A 1 358 ? -4.615 -1.238 12.227 1.00 83.94 358 GLU A O 1
ATOM 2834 N N . PRO A 1 359 ? -2.662 -2.229 12.741 1.00 81.31 359 PRO A N 1
ATOM 2835 C CA . PRO A 1 359 ? -2.395 -2.635 11.372 1.00 81.31 359 PRO A CA 1
ATOM 2836 C C . PRO A 1 359 ? -3.466 -3.605 10.870 1.00 81.31 359 PRO A C 1
ATOM 2838 O O . PRO A 1 359 ? -3.800 -4.606 11.523 1.00 81.31 359 PRO A O 1
ATOM 2841 N N . ASN A 1 360 ? -3.953 -3.332 9.660 1.00 84.88 360 ASN A N 1
ATOM 2842 C CA . ASN A 1 360 ? -4.957 -4.156 8.993 1.00 84.88 360 ASN A CA 1
ATOM 2843 C C . ASN A 1 360 ? -4.345 -5.496 8.565 1.00 84.88 360 ASN A C 1
ATOM 2845 O O . ASN A 1 360 ? -3.125 -5.631 8.462 1.00 84.88 360 ASN A O 1
ATOM 2849 N N . ILE A 1 361 ? -5.182 -6.484 8.235 1.00 85.88 361 ILE A N 1
ATOM 2850 C CA . ILE A 1 361 ? -4.701 -7.781 7.729 1.00 85.88 361 ILE A CA 1
ATOM 2851 C C . ILE A 1 361 ? -3.783 -7.640 6.509 1.00 85.88 361 ILE A C 1
ATOM 2853 O O . ILE A 1 361 ? -2.749 -8.300 6.449 1.00 85.88 361 ILE A O 1
ATOM 2857 N N . ALA A 1 362 ? -4.117 -6.741 5.578 1.00 85.38 362 ALA A N 1
ATOM 2858 C CA . ALA A 1 362 ? -3.293 -6.478 4.403 1.00 85.38 362 ALA A CA 1
ATOM 2859 C C . ALA A 1 362 ? -1.892 -6.000 4.811 1.00 85.38 362 ALA A C 1
ATOM 2861 O O . ALA A 1 362 ? -0.902 -6.565 4.362 1.00 85.38 362 ALA A O 1
ATOM 2862 N N . ASP A 1 363 ? -1.805 -5.044 5.737 1.00 84.88 363 ASP A N 1
ATOM 2863 C CA . ASP A 1 363 ? -0.530 -4.504 6.216 1.00 84.88 363 ASP A CA 1
ATOM 2864 C C . ASP A 1 363 ? 0.310 -5.600 6.902 1.00 84.88 363 ASP A C 1
ATOM 2866 O O . ASP A 1 363 ? 1.505 -5.730 6.638 1.00 84.88 363 ASP A O 1
ATOM 2870 N N . ARG A 1 364 ? -0.322 -6.461 7.717 1.00 86.81 364 ARG A N 1
ATOM 2871 C CA . ARG A 1 364 ? 0.353 -7.583 8.403 1.00 86.81 364 ARG A CA 1
ATOM 2872 C C . ARG A 1 364 ? 0.895 -8.631 7.427 1.00 86.81 364 ARG A C 1
ATOM 2874 O O . ARG A 1 364 ? 1.991 -9.151 7.631 1.00 86.81 364 ARG A O 1
ATOM 2881 N N . VAL A 1 365 ? 0.133 -8.955 6.385 1.00 88.25 365 VAL A N 1
ATOM 2882 C CA . VAL A 1 365 ? 0.536 -9.924 5.357 1.00 88.25 365 VAL A CA 1
ATOM 2883 C C . VAL A 1 365 ? 1.654 -9.347 4.483 1.00 88.25 365 VAL A C 1
ATOM 2885 O O . VAL A 1 365 ? 2.660 -10.019 4.241 1.00 88.25 365 VAL A O 1
ATOM 2888 N N . TYR A 1 366 ? 1.533 -8.083 4.070 1.00 87.00 366 TYR A N 1
ATOM 2889 C CA . TYR A 1 366 ? 2.530 -7.421 3.226 1.00 87.00 366 TYR A CA 1
ATOM 2890 C C . TYR A 1 366 ? 3.847 -7.151 3.940 1.00 87.00 366 TYR A C 1
ATOM 2892 O O . TYR A 1 366 ? 4.884 -7.237 3.293 1.00 87.00 366 TYR A O 1
ATOM 2900 N N . LEU A 1 367 ? 3.841 -6.990 5.262 1.00 88.25 367 LEU A N 1
ATOM 2901 C CA . LEU A 1 367 ? 5.077 -6.908 6.040 1.00 88.25 367 LEU A CA 1
ATOM 2902 C C . LEU A 1 367 ? 6.002 -8.124 5.821 1.00 88.25 367 LEU A C 1
ATOM 2904 O O . LEU A 1 367 ? 7.222 -7.996 5.893 1.00 88.25 367 LEU A O 1
ATOM 2908 N N . ARG A 1 368 ? 5.433 -9.305 5.535 1.00 89.44 368 ARG A N 1
ATOM 2909 C CA . ARG A 1 368 ? 6.191 -10.535 5.242 1.00 89.44 368 ARG A CA 1
ATOM 2910 C C . ARG A 1 368 ? 6.346 -10.800 3.747 1.00 89.44 368 ARG A C 1
ATOM 2912 O O . ARG A 1 368 ? 7.400 -11.265 3.327 1.00 89.44 368 ARG A O 1
ATOM 2919 N N . LEU A 1 369 ? 5.315 -10.517 2.946 1.00 88.94 369 LEU A N 1
ATOM 2920 C CA . LEU A 1 369 ? 5.332 -10.788 1.504 1.00 88.94 369 LEU A CA 1
ATOM 2921 C C . LEU A 1 369 ? 6.135 -9.760 0.702 1.00 88.94 369 LEU A C 1
ATOM 2923 O O . LEU A 1 369 ? 6.841 -10.141 -0.226 1.00 88.94 369 LEU A O 1
ATOM 2927 N N . ALA A 1 370 ? 6.070 -8.474 1.048 1.00 90.56 370 ALA A N 1
ATOM 2928 C CA . ALA A 1 370 ? 6.761 -7.420 0.313 1.00 90.56 370 ALA A CA 1
ATOM 2929 C C . ALA A 1 370 ? 8.286 -7.622 0.188 1.00 90.56 370 ALA A C 1
ATOM 2931 O O . ALA A 1 370 ? 8.779 -7.516 -0.935 1.00 90.56 370 ALA A O 1
ATOM 2932 N N . PRO A 1 371 ? 9.056 -7.969 1.243 1.00 91.44 371 PRO A N 1
ATOM 2933 C CA . PRO A 1 371 ? 10.497 -8.172 1.090 1.00 91.44 371 PRO A CA 1
ATOM 2934 C C . PRO A 1 371 ? 10.806 -9.387 0.207 1.00 91.44 371 PRO A C 1
ATOM 2936 O O . PRO A 1 371 ? 11.730 -9.334 -0.602 1.00 91.44 371 PRO A O 1
ATOM 2939 N N . LEU A 1 372 ? 10.000 -10.452 0.296 1.00 92.56 372 LEU A N 1
ATOM 2940 C CA . LEU A 1 372 ? 10.137 -11.631 -0.562 1.00 92.56 372 LEU A CA 1
ATOM 2941 C C . LEU A 1 372 ? 9.882 -11.286 -2.033 1.00 92.56 372 LEU A C 1
ATOM 2943 O O . LEU A 1 372 ? 10.646 -11.706 -2.897 1.00 92.56 372 LEU A O 1
ATOM 2947 N N . LEU A 1 373 ? 8.854 -10.482 -2.318 1.00 92.12 373 LEU A N 1
ATOM 2948 C CA . LEU A 1 373 ? 8.527 -10.035 -3.674 1.00 92.12 373 LEU A CA 1
ATOM 2949 C C . LEU A 1 373 ? 9.611 -9.126 -4.266 1.00 92.12 373 LEU A C 1
ATOM 2951 O O . LEU A 1 373 ? 9.937 -9.258 -5.445 1.00 92.12 373 LEU A O 1
ATOM 2955 N N . ILE A 1 374 ? 10.204 -8.242 -3.459 1.00 91.75 374 ILE A N 1
ATOM 2956 C CA . ILE A 1 374 ? 11.320 -7.388 -3.893 1.00 91.75 374 ILE A CA 1
ATOM 2957 C C . ILE A 1 374 ? 12.533 -8.254 -4.250 1.00 91.75 374 ILE A C 1
ATOM 2959 O O . ILE A 1 374 ? 13.079 -8.116 -5.345 1.00 91.75 374 ILE A O 1
ATOM 2963 N N . ILE A 1 375 ? 12.914 -9.193 -3.377 1.00 93.56 375 ILE A N 1
ATOM 2964 C CA . ILE A 1 375 ? 14.037 -10.108 -3.628 1.00 93.56 375 ILE A CA 1
ATOM 2965 C C . ILE A 1 375 ? 13.768 -10.954 -4.877 1.00 93.56 375 ILE A C 1
ATOM 2967 O O . ILE A 1 375 ? 14.626 -11.035 -5.753 1.00 93.56 375 ILE A O 1
ATOM 2971 N N . ALA A 1 376 ? 12.569 -11.525 -5.005 1.00 93.19 376 ALA A N 1
ATOM 2972 C CA . ALA A 1 376 ? 12.184 -12.300 -6.179 1.00 93.19 376 ALA A CA 1
ATOM 2973 C C . ALA A 1 376 ? 12.276 -11.460 -7.463 1.00 93.19 376 ALA A C 1
ATOM 2975 O O . ALA A 1 376 ? 12.863 -11.910 -8.443 1.00 93.19 376 ALA A O 1
ATOM 2976 N N . SER A 1 377 ? 11.775 -10.219 -7.450 1.00 92.44 377 SER A N 1
ATOM 2977 C CA . SER A 1 377 ? 11.845 -9.323 -8.611 1.00 92.44 377 SER A CA 1
ATOM 2978 C C . SER A 1 377 ? 13.284 -9.007 -9.035 1.00 92.44 377 SER A C 1
ATOM 2980 O O . SER A 1 377 ? 13.581 -9.015 -10.229 1.00 92.44 377 SER A O 1
ATOM 2982 N N . ALA A 1 378 ? 14.194 -8.814 -8.074 1.00 92.44 378 ALA A N 1
ATOM 2983 C CA . ALA A 1 378 ? 15.612 -8.595 -8.345 1.00 92.44 378 ALA A CA 1
ATOM 2984 C C . ALA A 1 378 ? 16.295 -9.854 -8.904 1.00 92.44 378 ALA A C 1
ATOM 2986 O O . ALA A 1 378 ? 17.056 -9.766 -9.865 1.00 92.44 378 ALA A O 1
ATOM 2987 N N . LEU A 1 379 ? 15.992 -11.033 -8.348 1.00 93.94 379 LEU A N 1
ATOM 2988 C CA . LEU A 1 379 ? 16.535 -12.306 -8.829 1.00 93.94 379 LEU A CA 1
ATOM 2989 C C . LEU A 1 379 ? 16.077 -12.615 -10.257 1.00 93.94 379 LEU A C 1
ATOM 2991 O O . LEU A 1 379 ? 16.904 -12.952 -11.101 1.00 93.94 379 LEU A O 1
ATOM 2995 N N . PHE A 1 380 ? 14.788 -12.453 -10.560 1.00 92.25 380 PHE A N 1
ATOM 2996 C CA . PHE A 1 380 ? 14.276 -12.669 -11.915 1.00 92.25 380 PHE A CA 1
ATOM 2997 C C . PHE A 1 380 ? 14.868 -11.676 -12.920 1.00 92.25 380 PHE A C 1
ATOM 2999 O O . PHE A 1 380 ? 15.245 -12.076 -14.021 1.00 92.25 380 PHE A O 1
ATOM 3006 N N . ALA A 1 381 ? 15.030 -10.407 -12.534 1.00 90.94 381 ALA A N 1
ATOM 3007 C CA . ALA A 1 381 ? 15.710 -9.422 -13.369 1.00 90.94 381 ALA A CA 1
ATOM 3008 C C . ALA A 1 381 ? 17.185 -9.786 -13.614 1.00 90.94 381 ALA A C 1
ATOM 3010 O O . ALA A 1 381 ? 17.679 -9.626 -14.730 1.00 90.94 381 ALA A O 1
ATOM 3011 N N . LEU A 1 382 ? 17.880 -10.323 -12.605 1.00 92.44 382 LEU A N 1
ATOM 3012 C CA . LEU A 1 382 ? 19.269 -10.771 -12.727 1.00 92.44 382 LEU A CA 1
ATOM 3013 C C . LEU A 1 382 ? 19.400 -11.950 -13.696 1.00 92.44 382 LEU A C 1
ATOM 3015 O O . LEU A 1 382 ? 20.281 -11.943 -14.553 1.00 92.44 382 LEU A O 1
ATOM 3019 N N . VAL A 1 383 ? 18.499 -12.932 -13.603 1.00 92.00 383 VAL A N 1
ATOM 3020 C CA . VAL A 1 383 ? 18.446 -14.064 -14.540 1.00 92.00 383 VAL A CA 1
ATOM 3021 C C . VAL A 1 383 ? 18.205 -13.566 -15.967 1.00 92.00 383 VAL A C 1
ATOM 3023 O O . VAL A 1 383 ? 18.930 -13.948 -16.884 1.00 92.00 383 VAL A O 1
ATOM 3026 N N . ALA A 1 384 ? 17.253 -12.651 -16.160 1.00 87.75 384 ALA A N 1
ATOM 3027 C CA . ALA A 1 384 ? 16.966 -12.084 -17.476 1.00 87.75 384 ALA A CA 1
ATOM 3028 C C . ALA A 1 384 ? 18.149 -11.280 -18.050 1.00 87.75 384 ALA A C 1
ATOM 3030 O O . ALA A 1 384 ? 18.416 -11.336 -19.254 1.00 87.75 384 ALA A O 1
ATOM 3031 N N . ALA A 1 385 ? 18.890 -10.576 -17.190 1.00 88.62 385 ALA A N 1
ATOM 3032 C CA . ALA A 1 385 ? 20.102 -9.850 -17.555 1.00 88.62 385 ALA A CA 1
ATOM 3033 C C . ALA A 1 385 ? 21.275 -10.780 -17.904 1.00 88.62 385 ALA A C 1
ATOM 3035 O O . ALA A 1 385 ? 22.054 -10.464 -18.800 1.00 88.62 385 ALA A O 1
ATOM 3036 N N . ALA A 1 386 ? 21.395 -11.936 -17.247 1.00 90.00 386 ALA A N 1
ATOM 3037 C CA . ALA A 1 386 ? 22.399 -12.940 -17.597 1.00 90.00 386 ALA A CA 1
ATOM 3038 C C . ALA A 1 386 ? 22.153 -13.540 -18.994 1.00 90.00 386 ALA A C 1
ATOM 3040 O O . ALA A 1 386 ? 23.106 -13.865 -19.695 1.00 90.00 386 ALA A O 1
ATOM 3041 N N . MET A 1 387 ? 20.887 -13.645 -19.415 1.00 87.88 387 MET A N 1
ATOM 3042 C CA . MET A 1 387 ? 20.507 -14.200 -20.720 1.00 87.88 387 MET A CA 1
ATOM 3043 C C . MET A 1 387 ? 20.590 -13.181 -21.867 1.00 87.88 387 MET A C 1
ATOM 3045 O O . MET A 1 387 ? 21.041 -13.527 -22.953 1.00 87.88 387 MET A O 1
ATOM 3049 N N . ASN A 1 388 ? 20.155 -11.936 -21.640 1.00 82.06 388 ASN A N 1
ATOM 3050 C CA . ASN A 1 388 ? 20.007 -10.913 -22.692 1.00 82.06 388 ASN A CA 1
ATOM 3051 C C . ASN A 1 388 ? 21.024 -9.758 -22.591 1.00 82.06 388 ASN A C 1
ATOM 3053 O O . ASN A 1 388 ? 20.978 -8.811 -23.376 1.00 82.06 388 ASN A O 1
ATOM 3057 N N . GLY A 1 389 ? 21.935 -9.817 -21.616 1.00 81.75 389 GLY A N 1
ATOM 3058 C CA . GLY A 1 389 ? 22.922 -8.782 -21.319 1.00 81.75 389 GLY A CA 1
ATOM 3059 C C . GLY A 1 389 ? 22.479 -7.793 -20.231 1.00 81.75 389 GLY A C 1
ATOM 3060 O O . GLY A 1 389 ? 21.296 -7.518 -20.021 1.00 81.75 389 GLY A O 1
ATOM 3061 N N . GLY A 1 390 ? 23.462 -7.195 -19.547 1.00 78.81 390 GLY A N 1
ATOM 3062 C CA . GLY A 1 390 ? 23.239 -6.336 -18.373 1.00 78.81 390 GLY A CA 1
ATOM 3063 C C . GLY A 1 390 ? 22.407 -5.071 -18.625 1.00 78.81 390 GLY A C 1
ATOM 3064 O O . GLY A 1 390 ? 21.816 -4.528 -17.695 1.00 78.81 390 GLY A O 1
ATOM 3065 N N . ARG A 1 391 ? 22.306 -4.615 -19.881 1.00 77.12 391 ARG A N 1
ATOM 3066 C CA . ARG A 1 391 ? 21.564 -3.396 -20.258 1.00 77.12 391 ARG A CA 1
ATOM 3067 C C . ARG A 1 391 ? 20.046 -3.546 -20.097 1.00 77.12 391 ARG A C 1
ATOM 3069 O O . ARG A 1 391 ? 19.365 -2.539 -19.957 1.00 77.12 391 ARG A O 1
ATOM 3076 N N . VAL A 1 392 ? 19.529 -4.780 -20.070 1.00 84.00 392 VAL A N 1
ATOM 3077 C CA . VAL A 1 392 ? 18.085 -5.068 -19.962 1.00 84.00 392 VAL A CA 1
ATOM 3078 C C . VAL A 1 392 ? 17.637 -5.298 -18.511 1.00 84.00 392 VAL A C 1
ATOM 3080 O O . VAL A 1 392 ? 16.443 -5.402 -18.239 1.00 84.00 392 VAL A O 1
ATOM 3083 N N . TYR A 1 393 ? 18.572 -5.334 -17.551 1.00 88.38 393 TYR A N 1
ATOM 3084 C CA . TYR A 1 393 ? 18.270 -5.592 -16.138 1.00 88.38 393 TYR A CA 1
ATOM 3085 C C . TYR A 1 393 ? 17.184 -4.657 -15.592 1.00 88.38 393 TYR A C 1
ATOM 3087 O O . TYR A 1 393 ? 16.206 -5.116 -15.010 1.00 88.38 393 TYR A O 1
ATOM 3095 N N . VAL A 1 394 ? 17.336 -3.347 -15.810 1.00 89.19 394 VAL A N 1
ATOM 3096 C CA . VAL A 1 394 ? 16.416 -2.334 -15.268 1.00 89.19 394 VAL A CA 1
ATOM 3097 C C . VAL A 1 394 ? 15.023 -2.458 -15.882 1.00 89.19 394 VAL A C 1
ATOM 3099 O O . VAL A 1 394 ? 14.034 -2.321 -15.167 1.00 89.19 394 VAL A O 1
ATOM 3102 N N . HIS A 1 395 ? 14.945 -2.806 -17.166 1.00 89.62 395 HIS A N 1
ATOM 3103 C CA . HIS A 1 395 ? 13.683 -3.014 -17.867 1.00 89.62 395 HIS A CA 1
ATOM 3104 C C . HIS A 1 395 ? 12.902 -4.207 -17.296 1.00 89.62 395 HIS A C 1
ATOM 3106 O O . HIS A 1 395 ? 11.735 -4.080 -16.923 1.00 89.62 395 HIS A O 1
ATOM 3112 N N . PHE A 1 396 ? 13.561 -5.359 -17.128 1.00 90.19 396 PHE A N 1
ATOM 3113 C CA . PHE A 1 396 ? 12.934 -6.528 -16.502 1.00 90.19 396 PHE A CA 1
ATOM 3114 C C . PHE A 1 396 ? 12.639 -6.308 -15.016 1.00 90.19 396 PHE A C 1
ATOM 3116 O O . PHE A 1 396 ? 11.616 -6.772 -14.517 1.00 90.19 396 PHE A O 1
ATOM 3123 N N . PHE A 1 397 ? 13.489 -5.568 -14.306 1.00 91.88 397 PHE A N 1
ATOM 3124 C CA . PHE A 1 397 ? 13.235 -5.198 -12.918 1.00 91.88 397 PHE A CA 1
ATOM 3125 C C . PHE A 1 397 ? 11.985 -4.318 -12.787 1.00 91.88 397 PHE A C 1
ATOM 3127 O O . PHE A 1 397 ? 11.146 -4.571 -11.920 1.00 91.88 397 PHE A O 1
ATOM 3134 N N . ALA A 1 398 ? 11.801 -3.339 -13.677 1.00 91.38 398 ALA A N 1
ATOM 3135 C CA . ALA A 1 398 ? 10.590 -2.522 -13.739 1.00 91.38 398 ALA A CA 1
ATOM 3136 C C . ALA A 1 398 ? 9.341 -3.369 -14.040 1.00 91.38 398 ALA A C 1
ATOM 3138 O O . ALA A 1 398 ? 8.319 -3.208 -13.374 1.00 91.38 398 ALA A O 1
ATOM 3139 N N . ALA A 1 399 ? 9.437 -4.328 -14.966 1.00 91.56 399 ALA A N 1
ATOM 3140 C CA . ALA A 1 399 ? 8.347 -5.258 -15.260 1.00 91.56 399 ALA A CA 1
ATOM 3141 C C . ALA A 1 399 ? 7.957 -6.098 -14.030 1.00 91.56 399 ALA A C 1
ATOM 3143 O O . ALA A 1 399 ? 6.791 -6.149 -13.637 1.00 91.56 399 ALA A O 1
ATOM 3144 N N . MET A 1 400 ? 8.941 -6.729 -13.384 1.00 93.06 400 MET A N 1
ATOM 3145 C CA . MET A 1 400 ? 8.700 -7.618 -12.247 1.00 93.06 400 MET A CA 1
ATOM 3146 C C . MET A 1 400 ? 8.198 -6.862 -11.016 1.00 93.06 400 MET A C 1
ATOM 3148 O O . MET A 1 400 ? 7.314 -7.350 -10.316 1.00 93.06 400 MET A O 1
ATOM 3152 N N . THR A 1 401 ? 8.715 -5.660 -10.753 1.00 91.69 401 THR A N 1
ATOM 3153 C CA . THR A 1 401 ? 8.223 -4.819 -9.650 1.00 91.69 401 THR A CA 1
ATOM 3154 C C . THR A 1 401 ? 6.795 -4.331 -9.894 1.00 91.69 401 THR A C 1
ATOM 3156 O O . THR A 1 401 ? 6.000 -4.325 -8.954 1.00 91.69 401 THR A O 1
ATOM 3159 N N . ALA A 1 402 ? 6.425 -4.016 -11.141 1.00 90.38 402 ALA A N 1
ATOM 3160 C CA . ALA A 1 402 ? 5.048 -3.675 -11.496 1.00 90.38 402 ALA A CA 1
ATOM 3161 C C . ALA A 1 402 ? 4.075 -4.850 -11.278 1.00 90.38 402 ALA A C 1
ATOM 3163 O O . ALA A 1 402 ? 2.979 -4.644 -10.761 1.00 90.38 402 ALA A O 1
ATOM 3164 N N . VAL A 1 403 ? 4.482 -6.084 -11.600 1.00 90.81 403 VAL A N 1
ATOM 3165 C CA . VAL A 1 403 ? 3.677 -7.297 -11.339 1.00 90.81 403 VAL A CA 1
ATOM 3166 C C . VAL A 1 403 ? 3.545 -7.570 -9.836 1.00 90.81 403 VAL A C 1
ATOM 3168 O O . VAL A 1 403 ? 2.452 -7.855 -9.339 1.00 90.81 403 VAL A O 1
ATOM 3171 N N . SER A 1 404 ? 4.645 -7.437 -9.092 1.00 89.38 404 SER A N 1
ATOM 3172 C CA . SER A 1 404 ? 4.665 -7.606 -7.635 1.00 89.38 404 SER A CA 1
ATOM 3173 C C . SER A 1 404 ? 3.762 -6.602 -6.912 1.00 89.38 404 SER A C 1
ATOM 3175 O O . SER A 1 404 ? 3.130 -6.940 -5.909 1.00 89.38 404 SER A O 1
ATOM 3177 N N . ALA A 1 405 ? 3.659 -5.374 -7.422 1.00 87.56 405 ALA A N 1
ATOM 3178 C CA . ALA A 1 405 ? 2.802 -4.327 -6.880 1.00 87.56 405 ALA A CA 1
ATOM 3179 C C . ALA A 1 405 ? 1.357 -4.446 -7.412 1.00 87.56 405 ALA A C 1
ATOM 3181 O O . ALA A 1 405 ? 0.840 -3.587 -8.128 1.00 87.56 405 ALA A O 1
ATOM 3182 N N . SER A 1 406 ? 0.703 -5.554 -7.053 1.00 86.06 406 SER A N 1
ATOM 3183 C CA . SER A 1 406 ? -0.651 -5.904 -7.493 1.00 86.06 406 SER A CA 1
ATOM 3184 C C . SER A 1 406 ? -1.714 -4.867 -7.090 1.00 86.06 406 SER A C 1
ATOM 3186 O O . SER A 1 406 ? -1.818 -4.467 -5.931 1.00 86.06 406 SER A O 1
ATOM 3188 N N . PHE A 1 407 ? -2.598 -4.506 -8.027 1.00 86.00 407 PHE A N 1
ATOM 3189 C CA . PHE A 1 407 ? -3.662 -3.504 -7.820 1.00 86.00 407 PHE A CA 1
ATOM 3190 C C . PHE A 1 407 ? -4.670 -3.877 -6.723 1.00 86.00 407 PHE A C 1
ATOM 3192 O O . PHE A 1 407 ? -5.235 -3.017 -6.044 1.00 86.00 407 PHE A O 1
ATOM 3199 N N . THR A 1 408 ? -4.915 -5.175 -6.555 1.00 86.56 408 THR A N 1
ATOM 3200 C CA . THR A 1 408 ? -5.934 -5.711 -5.644 1.00 86.56 408 THR A CA 1
ATOM 3201 C C . THR A 1 408 ? -5.584 -5.476 -4.177 1.00 86.56 408 THR A C 1
ATOM 3203 O O . THR A 1 408 ? -6.475 -5.332 -3.341 1.00 86.56 408 THR A O 1
ATOM 3206 N N . VAL A 1 409 ? -4.296 -5.374 -3.864 1.00 85.00 409 VAL A N 1
ATOM 3207 C CA . VAL A 1 409 ? -3.758 -5.308 -2.500 1.00 85.00 409 VAL A CA 1
ATOM 3208 C C . VAL A 1 409 ? -4.316 -4.130 -1.724 1.00 85.00 409 VAL A C 1
ATOM 3210 O O . VAL A 1 409 ? -4.834 -4.285 -0.621 1.00 85.00 409 VAL A O 1
ATOM 3213 N N . SER A 1 410 ? -4.294 -2.946 -2.331 1.00 84.38 410 SER A N 1
ATOM 3214 C CA . SER A 1 410 ? -4.782 -1.726 -1.690 1.00 84.38 410 SER A CA 1
ATOM 3215 C C . SER A 1 410 ? -6.310 -1.696 -1.562 1.00 84.38 410 SER A C 1
ATOM 3217 O O . SER A 1 410 ? -6.855 -0.862 -0.835 1.00 84.38 410 SER A O 1
ATOM 3219 N N . LEU A 1 411 ? -7.029 -2.584 -2.257 1.00 88.81 411 LEU A N 1
ATOM 3220 C CA . LEU A 1 411 ? -8.492 -2.627 -2.275 1.00 88.81 411 LEU A CA 1
ATOM 3221 C C . LEU A 1 411 ? -9.086 -3.755 -1.429 1.00 88.81 411 LEU A C 1
ATOM 3223 O O . LEU A 1 411 ? -10.204 -3.574 -0.942 1.00 88.81 411 LEU A O 1
ATOM 3227 N N . ILE A 1 412 ? -8.366 -4.867 -1.239 1.00 90.94 412 ILE A N 1
ATOM 3228 C CA . ILE A 1 412 ? -8.895 -6.115 -0.664 1.00 90.94 412 ILE A CA 1
ATOM 3229 C C . ILE A 1 412 ? -9.569 -5.908 0.695 1.00 90.94 412 ILE A C 1
ATOM 3231 O O . ILE A 1 412 ? -10.652 -6.428 0.926 1.00 90.94 412 ILE A O 1
ATOM 3235 N N . TYR A 1 413 ? -8.985 -5.073 1.555 1.00 90.44 413 TYR A N 1
ATOM 3236 C CA . TYR A 1 413 ? -9.553 -4.724 2.857 1.00 90.44 413 TYR A CA 1
ATOM 3237 C C . TYR A 1 413 ? -10.392 -3.437 2.805 1.00 90.44 413 TYR A C 1
ATOM 3239 O O . TYR A 1 413 ? -11.507 -3.374 3.321 1.00 90.44 413 TYR A O 1
ATOM 3247 N N . ASN A 1 414 ? -9.885 -2.396 2.140 1.00 91.69 414 ASN A N 1
ATOM 3248 C CA . ASN A 1 414 ? -10.466 -1.053 2.216 1.00 91.69 414 ASN A CA 1
ATOM 3249 C C . ASN A 1 414 ? -11.863 -0.954 1.577 1.00 91.69 414 ASN A C 1
ATOM 3251 O O . ASN A 1 414 ? -12.703 -0.184 2.050 1.00 91.69 414 ASN A O 1
ATOM 3255 N N . ARG A 1 415 ? -12.136 -1.713 0.503 1.00 92.81 415 ARG A N 1
ATOM 3256 C CA . ARG A 1 415 ? -13.466 -1.752 -0.134 1.00 92.81 415 ARG A CA 1
ATOM 3257 C C . ARG A 1 415 ? -14.535 -2.384 0.758 1.00 92.81 415 ARG A C 1
ATOM 3259 O O . ARG A 1 415 ? -15.527 -1.691 1.011 1.00 92.81 415 ARG A O 1
ATOM 3266 N N . PRO A 1 416 ? -14.384 -3.644 1.212 1.00 93.38 416 PRO A N 1
ATOM 3267 C CA . PRO A 1 416 ? -15.385 -4.268 2.068 1.00 93.38 416 PRO A CA 1
ATOM 3268 C C . PRO A 1 416 ? -15.520 -3.526 3.396 1.00 93.38 416 PRO A C 1
ATOM 3270 O O . PRO A 1 416 ? -16.645 -3.255 3.805 1.00 93.38 416 PRO A O 1
ATOM 3273 N N . PHE A 1 417 ? -14.420 -3.062 3.999 1.00 92.81 417 PHE A N 1
ATOM 3274 C CA . PHE A 1 417 ? -14.477 -2.266 5.226 1.00 92.81 417 PHE A CA 1
ATOM 3275 C C . PHE A 1 417 ? -15.329 -0.999 5.062 1.00 92.81 417 PHE A C 1
ATOM 3277 O O . PHE A 1 417 ? -16.235 -0.750 5.852 1.00 92.81 417 PHE A O 1
ATOM 3284 N N . ALA A 1 418 ? -15.129 -0.222 3.992 1.00 92.19 418 ALA A N 1
ATOM 3285 C CA . ALA A 1 418 ? -15.933 0.976 3.738 1.00 92.19 418 ALA A CA 1
ATOM 3286 C C . ALA A 1 418 ? -17.405 0.676 3.378 1.00 92.19 418 ALA A C 1
ATOM 3288 O O . ALA A 1 418 ? -18.254 1.574 3.435 1.00 92.19 418 ALA A O 1
ATOM 3289 N N . ALA A 1 419 ? -17.725 -0.544 2.941 1.00 94.00 419 ALA A N 1
ATOM 3290 C CA . ALA A 1 419 ? -19.101 -0.988 2.735 1.00 94.00 419 ALA A CA 1
ATOM 3291 C C . ALA A 1 419 ? -19.755 -1.388 4.065 1.00 94.00 419 ALA A C 1
ATOM 3293 O O . ALA A 1 419 ? -20.832 -0.883 4.372 1.00 94.00 419 ALA A O 1
ATOM 3294 N N . ILE A 1 420 ? -19.071 -2.208 4.867 1.00 93.88 420 ILE A N 1
ATOM 3295 C CA . ILE A 1 420 ? -19.521 -2.643 6.194 1.00 93.88 420 ILE A CA 1
ATOM 3296 C C . ILE A 1 420 ? -19.698 -1.437 7.111 1.00 93.88 420 ILE A C 1
ATOM 3298 O O . ILE A 1 420 ? -20.772 -1.272 7.668 1.00 93.88 420 ILE A O 1
ATOM 3302 N N . ALA A 1 421 ? -18.722 -0.530 7.183 1.00 93.50 421 ALA A N 1
ATOM 3303 C CA . ALA A 1 421 ? -18.801 0.671 8.016 1.00 93.50 421 ALA A CA 1
ATOM 3304 C C . ALA A 1 421 ? -20.027 1.547 7.707 1.00 93.50 421 ALA A C 1
ATOM 3306 O O . ALA A 1 421 ? -20.582 2.162 8.609 1.00 93.50 421 ALA A O 1
ATOM 3307 N N . ARG A 1 422 ? -20.461 1.607 6.439 1.00 93.75 422 ARG A N 1
ATOM 3308 C CA . ARG A 1 422 ? -21.687 2.325 6.057 1.00 93.75 422 ARG A CA 1
ATOM 3309 C C . ARG A 1 422 ? -22.938 1.585 6.505 1.00 93.75 422 ARG A C 1
ATOM 3311 O O . ARG A 1 422 ? -23.773 2.195 7.148 1.00 93.75 422 ARG A O 1
ATOM 3318 N N . ARG A 1 423 ? -23.018 0.284 6.222 1.00 94.62 423 ARG A N 1
ATOM 3319 C CA . ARG A 1 423 ? -24.156 -0.542 6.645 1.00 94.62 423 ARG A CA 1
ATOM 3320 C C . ARG A 1 423 ? -24.323 -0.519 8.161 1.00 94.62 423 ARG A C 1
ATOM 3322 O O . ARG A 1 423 ? -25.423 -0.340 8.651 1.00 94.62 423 ARG A O 1
ATOM 3329 N N . LEU A 1 424 ? -23.226 -0.653 8.900 1.00 92.81 424 LEU A N 1
ATOM 3330 C CA . LEU A 1 424 ? -23.233 -0.625 10.358 1.00 92.81 424 LEU A CA 1
ATOM 3331 C C . LEU A 1 424 ? -23.677 0.745 10.885 1.00 92.81 424 LEU A C 1
ATOM 3333 O O . LEU A 1 424 ? -24.490 0.811 11.802 1.00 92.81 424 LEU A O 1
ATOM 3337 N N . ALA A 1 425 ? -23.223 1.826 10.242 1.00 92.81 425 ALA A N 1
ATOM 3338 C CA . ALA A 1 425 ? -23.662 3.175 10.573 1.00 92.81 425 ALA A CA 1
ATOM 3339 C C . ALA A 1 425 ? -25.171 3.384 10.385 1.00 92.81 425 ALA A C 1
ATOM 3341 O O . ALA A 1 425 ? -25.759 4.110 11.182 1.00 92.81 425 ALA A O 1
ATOM 3342 N N . ASP A 1 426 ? -25.789 2.737 9.392 1.00 92.88 426 ASP A N 1
ATOM 3343 C CA . ASP A 1 426 ? -27.243 2.784 9.188 1.00 92.88 426 ASP A CA 1
ATOM 3344 C C . ASP A 1 426 ? -28.003 2.108 10.352 1.00 92.88 426 ASP A C 1
ATOM 3346 O O . ASP A 1 426 ? -29.089 2.551 10.714 1.00 92.88 426 ASP A O 1
ATOM 3350 N N . TYR A 1 427 ? -27.399 1.106 11.003 1.00 91.31 427 TYR A N 1
ATOM 3351 C CA . TYR A 1 427 ? -27.918 0.462 12.221 1.00 91.31 427 TYR A CA 1
ATOM 3352 C C . TYR A 1 427 ? -27.489 1.157 13.528 1.00 91.31 427 TYR A C 1
ATOM 3354 O O . TYR A 1 427 ? -27.783 0.661 14.613 1.00 91.31 427 TYR A O 1
ATOM 3362 N N . GLY A 1 428 ? -26.761 2.277 13.457 1.00 89.19 428 GLY A N 1
ATOM 3363 C CA . GLY A 1 428 ? -26.223 2.959 14.640 1.00 89.19 428 GLY A CA 1
ATOM 3364 C C . GLY A 1 428 ? -25.085 2.210 15.346 1.00 89.19 428 GLY A C 1
ATOM 3365 O O . GLY A 1 428 ? -24.723 2.563 16.465 1.00 89.19 428 GLY A O 1
ATOM 3366 N N . ALA A 1 429 ? -24.500 1.201 14.700 1.00 89.81 429 ALA A N 1
ATOM 3367 C CA . ALA A 1 429 ? -23.386 0.418 15.219 1.00 89.81 429 ALA A CA 1
ATOM 3368 C C . ALA A 1 429 ? -22.083 0.740 14.470 1.00 89.81 429 ALA A C 1
ATOM 3370 O O . ALA A 1 429 ? -22.074 1.230 13.338 1.00 89.81 429 ALA A O 1
ATOM 3371 N N . VAL A 1 430 ? -20.941 0.465 15.097 1.00 92.12 430 VAL A N 1
ATOM 3372 C CA . VAL A 1 430 ? -19.623 0.673 14.487 1.00 92.12 430 VAL A CA 1
ATOM 3373 C C . VAL A 1 430 ? -18.658 -0.439 14.860 1.00 92.12 430 VAL A C 1
ATOM 3375 O O . VAL A 1 430 ? -18.885 -1.184 15.807 1.00 92.12 430 VAL A O 1
ATOM 3378 N N . ILE A 1 431 ? -17.546 -0.514 14.133 1.00 91.00 431 ILE A N 1
ATOM 3379 C CA . ILE A 1 431 ? -16.499 -1.497 14.372 1.00 91.00 431 ILE A CA 1
ATOM 3380 C C . ILE A 1 431 ? -15.130 -0.824 14.389 1.00 91.00 431 ILE A C 1
ATOM 3382 O O . ILE A 1 431 ? -14.856 0.068 13.579 1.00 91.00 431 ILE A O 1
ATOM 3386 N N . ALA A 1 432 ? -14.266 -1.260 15.304 1.00 87.44 432 ALA A N 1
ATOM 3387 C CA . ALA A 1 432 ? -12.949 -0.676 15.553 1.00 87.44 432 ALA A CA 1
ATOM 3388 C C . ALA A 1 432 ? -11.874 -1.112 14.529 1.00 87.44 432 ALA A C 1
ATOM 3390 O O . ALA A 1 432 ? -10.713 -1.290 14.877 1.00 87.44 432 ALA A O 1
ATOM 3391 N N . GLY A 1 433 ? -12.242 -1.316 13.259 1.00 88.69 433 GLY A N 1
ATOM 3392 C CA . GLY A 1 433 ? -11.335 -1.830 12.224 1.00 88.69 433 GLY A CA 1
ATOM 3393 C C . GLY A 1 433 ? -11.211 -3.359 12.207 1.00 88.69 433 GLY A C 1
ATOM 3394 O O . GLY A 1 433 ? -12.111 -4.071 12.654 1.00 88.69 433 GLY A O 1
ATOM 3395 N N . TRP A 1 434 ? -10.105 -3.866 11.650 1.00 88.06 434 TRP A N 1
ATOM 3396 C CA . TRP A 1 434 ? -9.871 -5.304 11.467 1.00 88.06 434 TRP A CA 1
ATOM 3397 C C . TRP A 1 434 ? -9.779 -6.062 12.793 1.00 88.06 434 TRP A C 1
ATOM 3399 O O . TRP A 1 434 ? -10.385 -7.120 12.918 1.00 88.06 434 TRP A O 1
ATOM 3409 N N . THR A 1 435 ? -9.055 -5.536 13.783 1.00 86.38 435 THR A N 1
ATOM 3410 C CA . THR A 1 435 ? -8.847 -6.242 15.056 1.00 86.38 435 THR A CA 1
ATOM 3411 C C . THR A 1 435 ? -10.156 -6.413 15.817 1.00 86.38 435 THR A C 1
ATOM 3413 O O . THR A 1 435 ? -10.462 -7.514 16.256 1.00 86.38 435 THR A O 1
ATOM 3416 N N . GLY A 1 436 ? -10.987 -5.364 15.860 1.00 85.69 436 GLY A N 1
ATOM 3417 C CA . GLY A 1 436 ? -12.332 -5.466 16.430 1.00 85.69 436 GLY A CA 1
ATOM 3418 C C . GLY A 1 436 ? -13.208 -6.492 15.703 1.00 85.69 436 GLY A C 1
ATOM 3419 O O . GLY A 1 436 ? -13.942 -7.227 16.347 1.00 85.69 436 GLY A O 1
ATOM 3420 N N . ALA A 1 437 ? -13.103 -6.595 14.374 1.00 88.69 437 ALA A N 1
ATOM 3421 C CA . ALA A 1 437 ? -13.824 -7.619 13.616 1.00 88.69 437 ALA A CA 1
ATOM 3422 C C . ALA A 1 437 ? -13.330 -9.041 13.902 1.00 88.69 437 ALA A C 1
ATOM 3424 O O . ALA A 1 437 ? -14.143 -9.948 14.050 1.00 88.69 437 ALA A O 1
ATOM 3425 N N . LYS A 1 438 ? -12.010 -9.227 13.996 1.00 87.44 438 LYS A N 1
ATOM 3426 C CA . LYS A 1 438 ? -11.389 -10.525 14.272 1.00 87.44 438 LYS A CA 1
ATOM 3427 C C . LYS A 1 438 ? -11.795 -11.054 15.644 1.00 87.44 438 LYS A C 1
ATOM 3429 O O . LYS A 1 438 ? -12.204 -12.198 15.744 1.00 87.44 438 LYS A O 1
ATOM 3434 N N . GLU A 1 439 ? -11.727 -10.212 16.665 1.00 83.94 439 GLU A N 1
ATOM 3435 C CA . GLU A 1 439 ? -12.102 -10.584 18.029 1.00 83.94 439 GLU A CA 1
ATOM 3436 C C . GLU A 1 439 ? -13.571 -10.988 18.152 1.00 83.94 439 GLU A C 1
ATOM 3438 O O . GLU A 1 439 ? -13.894 -11.951 18.840 1.00 83.94 439 GLU A O 1
ATOM 3443 N N . ILE A 1 440 ? -14.465 -10.280 17.455 1.00 85.75 440 ILE A N 1
ATOM 3444 C CA . ILE A 1 440 ? -15.878 -10.662 17.399 1.00 85.75 440 ILE A CA 1
ATOM 3445 C C . ILE A 1 440 ? -16.036 -12.009 16.680 1.00 85.75 440 ILE A C 1
ATOM 3447 O O . ILE A 1 440 ? -16.803 -12.843 17.143 1.00 85.75 440 ILE A O 1
ATOM 3451 N N . SER A 1 441 ? -15.302 -12.248 15.586 1.00 85.56 441 SER A N 1
ATOM 3452 C CA . SER A 1 441 ? -15.313 -13.541 14.876 1.00 85.56 441 SER A CA 1
ATOM 3453 C C . SER A 1 441 ? -14.861 -14.687 15.781 1.00 85.56 441 SER A C 1
ATOM 3455 O O . SER A 1 441 ? -15.543 -15.701 15.875 1.00 85.56 441 SER A O 1
ATOM 3457 N N . GLU A 1 442 ? -13.750 -14.491 16.497 1.00 83.81 442 GLU A N 1
ATOM 3458 C CA . GLU A 1 442 ? -13.176 -15.478 17.417 1.00 83.81 442 GLU A CA 1
ATOM 3459 C C . GLU A 1 442 ? -14.128 -15.790 18.576 1.00 83.81 442 GLU A C 1
ATOM 3461 O O . GLU A 1 442 ? -14.291 -16.953 18.929 1.00 83.81 442 GLU A O 1
ATOM 3466 N N . ALA A 1 443 ? -14.815 -14.780 19.116 1.00 80.81 443 ALA A N 1
ATOM 3467 C CA . ALA A 1 443 ? -15.801 -14.971 20.177 1.00 80.81 443 ALA A CA 1
ATOM 3468 C C . ALA A 1 443 ? -17.086 -15.678 19.703 1.00 80.81 443 ALA A C 1
ATOM 3470 O O . ALA A 1 443 ? -17.737 -16.367 20.483 1.00 80.81 443 ALA A O 1
ATOM 3471 N N . VAL A 1 444 ? -17.471 -15.509 18.433 1.00 81.38 444 VAL A N 1
ATOM 3472 C CA . VAL A 1 444 ? -18.649 -16.176 17.844 1.00 81.38 444 VAL A CA 1
ATOM 3473 C C . VAL A 1 444 ? -18.300 -17.574 17.301 1.00 81.38 444 VAL A C 1
ATOM 3475 O O . VAL A 1 444 ? -19.199 -18.376 17.059 1.00 81.38 444 VAL A O 1
ATOM 3478 N N . GLY A 1 445 ? -17.012 -17.898 17.149 1.00 73.19 445 GLY A N 1
ATOM 3479 C CA . GLY A 1 445 ? -16.545 -19.185 16.625 1.00 73.19 445 GLY A CA 1
ATOM 3480 C C . GLY A 1 445 ? -16.656 -19.313 15.101 1.00 73.19 445 GLY A C 1
ATOM 3481 O O . GLY A 1 445 ? -16.864 -20.420 14.604 1.00 73.19 445 GLY A O 1
ATOM 3482 N N . ILE A 1 446 ? -16.555 -18.190 14.372 1.00 58.19 446 ILE A N 1
ATOM 3483 C CA . ILE A 1 446 ? -16.597 -18.121 12.895 1.00 58.19 446 ILE A CA 1
ATOM 3484 C C . ILE A 1 446 ? -15.195 -17.967 12.313 1.00 58.19 446 ILE A C 1
ATOM 3486 O O . ILE A 1 446 ? -14.438 -17.104 12.829 1.00 58.19 446 ILE A O 1
#

Secondary structure (DSSP, 8-state):
-----------------HHHHHHHHHHHHHHTT-----HHHHHHHHHHHHHHHHHHHHHHHHHTT-----PPP-------------------------------------------HHHHHHHHHHHHHHHHHHHHHHHHHHHHHHHHHHHHHHHHHHHHHHHHHHHHHHSPPPPHHHHHHHHHTTHHHHHHHHHHHHHHHHHHHHHHHHHHHT---TTT--SSHHHHHHHHHHHHHHHHHHTHHHHHHHHHHHHTT---HHHHHHHHHHHHHHHHHHHHTTS-TTS-S-THHHHHHHHHHHHHHHHHHHHHHHHHHHHHHH-SS-EEEEEESTT-TT--EEEEEES--TTHHHHHTSPPHHHHHHHHHHHHHHHHHHHHHHHHHHHH-GGGHHHHHHHHHHHHS-TTHHHHTHHHHHHHHHHHHHTT----HHHHHHHHHHHHT-

Foldseek 3Di:
DYDDDDDDDDDDPPPPDPVNVVVVVVVVCVVVVPDPDDPVRVVVVVVVVVVVVVVVVVVVVVVVPDDDDDDDDDDDDDDDDDDDDDDDDDDDDDDDDDDDDDDDDDDDDDDDPPCPPVNVVVVVVVVVVVVVVVVVVVVVVVVVVVVVVVVVVVVVVVVVVVVVVVVLVPDDDDDLVRLLCVLVPCLVVLVVLLVVLVVLLVVVVVLVVCVVVVPDPPPLDDPDLLVVLVSLLVSLVSLCVSLVVLLVVLVVCVVVLQHALSVLLNQLSVLLNVQSVCCNVVLCVPLGHGPSSLSSLLSSLLSVLSSLLSLLSSLQSVLVVVDPKDWDWAFDAPPDPPFTATDTDIHDCPPLQVLLPDDAPLSVVCSPLVVVLLVVLQVQLVVVCVVPNVSCSSRSSSVSSSVSSDSCSSPVQSVVSSVVSVVCSVVSHHASHRVRVVSVCRNVVD